Protein AF-A0A922LCF4-F1 (afdb_monomer_lite)

Structure (mmCIF, N/CA/C/O backbone):
data_AF-A0A922LCF4-F1
#
_entry.id   AF-A0A922LCF4-F1
#
loop_
_atom_site.group_PDB
_atom_site.id
_atom_site.type_symbol
_atom_site.label_atom_id
_atom_site.label_alt_id
_atom_site.label_comp_id
_atom_site.label_asym_id
_atom_site.label_entity_id
_atom_site.label_seq_id
_atom_site.pdbx_PDB_ins_code
_atom_site.Cartn_x
_atom_site.Cartn_y
_atom_site.Cartn_z
_atom_site.occupancy
_atom_site.B_iso_or_equiv
_atom_site.auth_seq_id
_atom_site.auth_comp_id
_atom_site.auth_asym_id
_atom_site.auth_atom_id
_atom_site.pdbx_PDB_model_num
ATOM 1 N N . MET A 1 1 ? -31.558 29.098 34.695 1.00 40.66 1 MET A N 1
ATOM 2 C CA . MET A 1 1 ? -30.360 28.229 34.752 1.00 40.66 1 MET A CA 1
ATOM 3 C C . MET A 1 1 ? -30.361 27.087 33.729 1.00 40.66 1 MET A C 1
ATOM 5 O O . MET A 1 1 ? -29.301 26.524 33.528 1.00 40.66 1 MET A O 1
ATOM 9 N N . LEU A 1 2 ? -31.473 26.765 33.047 1.00 35.34 2 LEU A N 1
ATOM 10 C CA . LEU A 1 2 ? -31.513 25.680 32.047 1.00 35.34 2 LEU A CA 1
ATOM 11 C C . LEU A 1 2 ? -30.916 26.036 30.666 1.00 35.34 2 LEU A C 1
ATOM 13 O O . LEU A 1 2 ? -30.488 25.128 29.970 1.00 35.34 2 LEU A O 1
ATOM 17 N N . ASN A 1 3 ? -30.805 27.320 30.294 1.00 37.66 3 ASN A N 1
ATOM 18 C CA . ASN A 1 3 ? -30.260 27.716 28.981 1.00 37.66 3 ASN A CA 1
ATOM 19 C C . ASN A 1 3 ? -28.723 27.649 28.895 1.00 37.66 3 ASN A C 1
ATOM 21 O O . ASN A 1 3 ? -28.189 27.312 27.843 1.00 37.66 3 ASN A O 1
ATOM 25 N N . ASN A 1 4 ? -28.011 27.895 30.003 1.00 43.34 4 ASN A N 1
ATOM 26 C CA . ASN A 1 4 ? -26.544 27.938 29.989 1.00 43.34 4 ASN A CA 1
ATOM 27 C C . ASN A 1 4 ? -25.917 26.552 29.778 1.00 43.34 4 ASN A C 1
ATOM 29 O O . ASN A 1 4 ? -24.866 26.456 29.162 1.00 43.34 4 ASN A O 1
ATOM 33 N N . THR A 1 5 ? -26.528 25.469 30.269 1.00 46.38 5 THR A N 1
ATOM 34 C CA . THR A 1 5 ? -25.950 24.119 30.146 1.00 46.38 5 THR A CA 1
ATOM 35 C C . THR A 1 5 ? -26.050 23.587 28.716 1.00 46.38 5 THR A C 1
ATOM 37 O O . THR A 1 5 ? -25.098 22.989 28.226 1.00 46.38 5 THR A O 1
ATOM 40 N N . THR A 1 6 ? -27.158 23.862 28.022 1.00 50.12 6 THR A N 1
ATOM 41 C CA . THR A 1 6 ? -27.338 23.523 26.603 1.00 50.12 6 THR A CA 1
ATOM 42 C C . THR A 1 6 ? -26.469 24.377 25.681 1.00 50.12 6 THR A C 1
ATOM 44 O O . THR A 1 6 ? -25.910 23.835 24.735 1.00 50.12 6 THR A O 1
ATOM 47 N N . GLU A 1 7 ? -26.286 25.673 25.972 1.00 41.97 7 GLU A N 1
ATOM 48 C CA . GLU A 1 7 ? -25.365 26.540 25.213 1.00 41.97 7 GLU A CA 1
ATOM 49 C C . GLU A 1 7 ? -23.889 26.173 25.422 1.00 41.97 7 GLU A C 1
ATOM 51 O O . GLU A 1 7 ? -23.097 26.220 24.485 1.00 41.97 7 GLU A O 1
ATOM 56 N N . ILE A 1 8 ? -23.490 25.793 26.639 1.00 50.78 8 ILE A N 1
ATOM 57 C CA . ILE A 1 8 ? -22.115 25.346 26.914 1.00 50.78 8 ILE A CA 1
ATOM 58 C C . ILE A 1 8 ? -21.851 24.006 26.211 1.00 50.78 8 ILE A C 1
ATOM 60 O O . ILE A 1 8 ? -20.858 23.882 25.500 1.00 50.78 8 ILE A O 1
ATOM 64 N N . GLN A 1 9 ? -22.781 23.047 26.297 1.00 55.19 9 GLN A N 1
ATOM 65 C CA . GLN A 1 9 ? -22.678 21.777 25.567 1.00 55.19 9 GLN A CA 1
ATOM 66 C C . GLN A 1 9 ? -22.665 21.972 24.043 1.00 55.19 9 GLN A C 1
ATOM 68 O O . GLN A 1 9 ? -21.931 21.266 23.346 1.00 55.19 9 GLN A O 1
ATOM 73 N N . SER A 1 10 ? -23.426 22.934 23.504 1.00 62.38 10 SER A N 1
ATOM 74 C CA . SER A 1 10 ? -23.414 23.228 22.067 1.00 62.38 10 SER A CA 1
ATOM 75 C C . SER A 1 10 ? -22.107 23.885 21.618 1.00 62.38 10 SER A C 1
ATOM 77 O O . SER A 1 10 ? -21.584 23.507 20.572 1.00 62.38 10 SER A O 1
ATOM 79 N N . ARG A 1 11 ? -21.536 24.804 22.413 1.00 63.97 11 ARG A N 1
ATOM 80 C CA . ARG A 1 11 ? -20.240 25.447 22.116 1.00 63.97 11 ARG A CA 1
ATOM 81 C C . ARG A 1 11 ? -19.066 24.474 22.217 1.00 63.97 11 ARG A C 1
ATOM 83 O O . ARG A 1 11 ? -18.191 24.503 21.355 1.00 63.97 11 ARG A O 1
ATOM 90 N N . ASP A 1 12 ? -19.072 23.575 23.199 1.00 73.19 12 ASP A N 1
ATOM 91 C CA . ASP A 1 12 ? -18.047 22.530 23.333 1.00 73.19 12 ASP A CA 1
ATOM 92 C C . ASP A 1 12 ? -18.103 21.538 22.158 1.00 73.19 12 ASP A C 1
ATOM 94 O O . ASP A 1 12 ? -17.070 21.107 21.639 1.00 73.19 12 ASP A O 1
ATOM 98 N N . THR A 1 13 ? -19.312 21.231 21.675 1.00 77.44 13 THR A N 1
ATOM 99 C CA . THR A 1 13 ? -19.519 20.372 20.499 1.00 77.44 13 THR A CA 1
ATOM 100 C C . THR A 1 13 ? -19.077 21.061 19.205 1.00 77.44 13 THR A C 1
ATOM 102 O O . THR A 1 13 ? -18.473 20.421 18.344 1.00 77.44 13 THR A O 1
ATOM 105 N N . GLU A 1 14 ? -19.339 22.361 19.054 1.00 85.25 14 GLU A N 1
ATOM 106 C CA . GLU A 1 14 ? -18.893 23.151 17.901 1.00 85.25 14 GLU A CA 1
ATOM 107 C C . GLU A 1 14 ? -17.366 23.272 17.858 1.00 85.25 14 GLU A C 1
ATOM 109 O O . GLU A 1 14 ? -16.751 22.996 16.828 1.00 85.25 14 GLU A O 1
ATOM 114 N N . PHE A 1 15 ? -16.737 23.577 18.995 1.00 88.19 15 PHE A N 1
ATOM 115 C CA . PHE A 1 15 ? -15.282 23.633 19.105 1.00 88.19 15 PHE A CA 1
ATOM 116 C C . PHE A 1 15 ? -14.626 22.277 18.811 1.00 88.19 15 PHE A C 1
ATOM 118 O O . PHE A 1 15 ? -13.646 22.207 18.067 1.00 88.19 15 PHE A O 1
ATOM 125 N N . TRP A 1 16 ? -15.192 21.179 19.323 1.00 87.56 16 TRP A N 1
ATOM 126 C CA . TRP A 1 16 ? -14.722 19.832 18.999 1.00 87.56 16 TRP A CA 1
ATOM 127 C C . TRP A 1 16 ? -14.846 19.518 17.503 1.00 87.56 16 TRP A C 1
ATOM 129 O O . TRP A 1 16 ? -13.912 18.977 16.905 1.00 87.56 16 TRP A O 1
ATOM 139 N N . ARG A 1 17 ? -15.971 19.890 16.874 1.00 86.62 17 ARG A N 1
ATOM 140 C CA . ARG A 1 17 ? -16.169 19.716 15.427 1.00 86.62 17 ARG A CA 1
ATOM 141 C C . ARG A 1 17 ? -15.133 20.497 14.626 1.00 86.62 17 ARG A C 1
ATOM 143 O O . ARG A 1 17 ? -14.575 19.923 13.697 1.00 86.62 17 ARG A O 1
ATOM 150 N N . TYR A 1 18 ? -14.849 21.736 15.021 1.00 90.12 18 TYR A N 1
ATOM 151 C CA . TYR A 1 18 ? -13.823 22.568 14.398 1.00 90.12 18 TYR A CA 1
ATOM 152 C C . TYR A 1 18 ? -12.425 21.941 14.512 1.00 90.12 18 TYR A C 1
ATOM 154 O O . TYR A 1 18 ? -11.731 21.797 13.509 1.00 90.12 18 TYR A O 1
ATOM 162 N N . ILE A 1 19 ? -12.022 21.478 15.705 1.00 91.81 19 ILE A N 1
ATOM 163 C CA . ILE A 1 19 ? -10.732 20.782 15.884 1.00 91.81 19 ILE A CA 1
ATOM 164 C C . ILE A 1 19 ? -10.649 19.556 14.972 1.00 91.81 19 ILE A C 1
ATOM 166 O O . ILE A 1 19 ? -9.618 19.317 14.336 1.00 91.81 19 ILE A O 1
ATOM 170 N N . ARG A 1 20 ? -11.726 18.766 14.908 1.00 89.56 20 ARG A N 1
ATOM 171 C CA . ARG A 1 20 ? -11.789 17.573 14.062 1.00 89.56 20 ARG A CA 1
ATOM 172 C C . ARG A 1 20 ? -11.644 17.928 12.585 1.00 89.56 20 ARG A C 1
ATOM 174 O O . ARG A 1 20 ? -10.895 17.246 11.896 1.00 89.56 20 ARG A O 1
ATOM 181 N N . GLU A 1 21 ? -12.334 18.963 12.120 1.00 90.75 21 GLU A N 1
ATOM 182 C CA . GLU A 1 21 ? -12.290 19.436 10.733 1.00 90.75 21 GLU A CA 1
ATOM 183 C C . GLU A 1 21 ? -10.870 19.849 10.331 1.00 90.75 21 GLU A C 1
ATOM 185 O O . GLU A 1 21 ? -10.291 19.221 9.445 1.00 90.75 21 GLU A O 1
ATOM 190 N N . VAL A 1 22 ? -10.248 20.763 11.084 1.00 93.00 22 VAL A N 1
ATOM 191 C CA . VAL A 1 22 ? -8.866 21.219 10.837 1.00 93.00 22 VAL A CA 1
ATOM 192 C C . VAL A 1 22 ? -7.868 20.054 10.870 1.00 93.00 22 VAL A C 1
ATOM 194 O O . VAL A 1 22 ? -6.962 19.959 10.041 1.00 93.00 22 VAL A O 1
ATOM 197 N N . THR A 1 23 ? -8.038 19.118 11.809 1.00 91.00 23 THR A N 1
ATOM 198 C CA . THR A 1 23 ? -7.175 17.929 11.895 1.00 91.00 23 THR A CA 1
ATOM 199 C C . THR A 1 23 ? -7.354 17.018 10.677 1.00 91.00 23 THR A C 1
ATOM 201 O O . THR A 1 23 ? -6.371 16.496 10.148 1.00 91.00 23 THR A O 1
ATOM 204 N N . CYS A 1 24 ? -8.591 16.819 10.212 1.00 89.88 24 CYS A N 1
ATOM 205 C CA . CYS A 1 24 ? -8.883 15.986 9.046 1.00 89.88 24 CYS A CA 1
ATOM 206 C C . CYS A 1 24 ? -8.315 16.586 7.759 1.00 89.88 24 CYS A C 1
ATOM 208 O O . CYS A 1 24 ? -7.732 15.841 6.975 1.00 89.88 24 CYS A O 1
ATOM 210 N N . GLU A 1 25 ? -8.423 17.901 7.566 1.00 91.31 25 GLU A N 1
ATOM 211 C CA . GLU A 1 25 ? -7.826 18.606 6.423 1.00 91.31 25 GLU A CA 1
ATOM 212 C C . GLU A 1 25 ? -6.303 18.422 6.386 1.00 91.31 25 GLU A C 1
ATOM 214 O O . GLU A 1 25 ? -5.729 18.047 5.358 1.00 91.31 25 GLU A O 1
ATOM 219 N N . GLN A 1 26 ? -5.634 18.588 7.532 1.00 91.31 26 GLN A N 1
ATOM 220 C CA . GLN A 1 26 ? -4.188 18.393 7.614 1.00 91.31 26 GLN A CA 1
ATOM 221 C C . GLN A 1 26 ? -3.781 16.934 7.345 1.00 91.31 26 GLN A C 1
ATOM 223 O O . GLN A 1 26 ? -2.788 16.677 6.657 1.00 91.31 26 GLN A O 1
ATOM 228 N N . LEU A 1 27 ? -4.532 15.962 7.874 1.00 91.38 27 LEU A N 1
ATOM 229 C CA . LEU A 1 27 ? -4.286 14.542 7.616 1.00 91.38 27 LEU A CA 1
ATOM 230 C C . LEU A 1 27 ? -4.506 14.192 6.140 1.00 91.38 27 LEU A C 1
ATOM 232 O O . LEU A 1 27 ? -3.681 13.489 5.564 1.00 91.38 27 LEU A O 1
ATOM 236 N N . GLN A 1 28 ? -5.569 14.707 5.517 1.00 92.50 28 GLN A N 1
ATOM 237 C CA . GLN A 1 28 ? -5.854 14.536 4.089 1.00 92.50 28 GLN A CA 1
ATOM 238 C C . GLN A 1 28 ? -4.688 15.007 3.220 1.00 92.50 28 GLN A C 1
ATOM 240 O O . GLN A 1 28 ? -4.224 14.247 2.372 1.00 92.50 28 GLN A O 1
ATOM 245 N N . SER A 1 29 ? -4.164 16.204 3.488 1.00 90.62 29 SER A N 1
ATOM 246 C CA . SER A 1 29 ? -2.988 16.737 2.792 1.00 90.62 29 SER A CA 1
ATOM 247 C C . SER A 1 29 ? -1.766 15.816 2.937 1.00 90.62 29 SER A C 1
ATOM 249 O O . SER A 1 29 ? -1.102 15.477 1.954 1.00 90.62 29 SER A O 1
ATOM 251 N N . ASN A 1 30 ? -1.508 15.305 4.145 1.00 90.88 30 ASN A N 1
ATOM 252 C CA . ASN A 1 30 ? -0.401 14.374 4.385 1.00 90.88 30 ASN A CA 1
ATOM 253 C C . ASN A 1 30 ? -0.584 13.030 3.654 1.00 90.88 30 ASN A C 1
ATOM 255 O O . ASN A 1 30 ? 0.381 12.489 3.112 1.00 90.88 30 ASN A O 1
ATOM 259 N N . TYR A 1 31 ? -1.803 12.485 3.621 1.00 93.12 31 TYR A N 1
ATOM 260 C CA . TYR A 1 31 ? -2.107 11.252 2.890 1.00 93.12 31 TYR A CA 1
ATOM 261 C C . TYR A 1 31 ? -1.941 11.432 1.379 1.00 93.12 31 TYR A C 1
ATOM 263 O O . TYR A 1 31 ? -1.334 10.578 0.735 1.00 93.12 31 TYR A O 1
ATOM 271 N N . GLN A 1 32 ? -2.379 12.566 0.825 1.00 92.06 32 GLN A N 1
ATOM 272 C CA . GLN A 1 32 ? -2.219 12.882 -0.597 1.00 92.06 32 GLN A CA 1
ATOM 273 C C . GLN A 1 32 ? -0.749 12.948 -1.022 1.00 92.06 32 GLN A C 1
ATOM 275 O O . GLN A 1 32 ? -0.408 12.421 -2.079 1.00 92.06 32 GLN A O 1
ATOM 280 N N . ARG A 1 33 ? 0.144 13.498 -0.184 1.00 90.75 33 ARG A N 1
ATOM 281 C CA . ARG A 1 33 ? 1.602 13.467 -0.437 1.00 90.75 33 ARG A CA 1
ATOM 282 C C . ARG A 1 33 ? 2.148 12.046 -0.562 1.00 90.75 33 ARG A C 1
ATOM 284 O O . ARG A 1 33 ? 3.052 11.792 -1.350 1.00 90.75 33 ARG A O 1
ATOM 291 N N . MET A 1 34 ? 1.573 11.102 0.181 1.00 91.56 34 MET A N 1
ATOM 292 C CA . MET A 1 34 ? 1.895 9.674 0.093 1.00 91.56 34 MET A CA 1
ATOM 293 C C . MET A 1 34 ? 1.053 8.927 -0.951 1.00 91.56 34 MET A C 1
ATOM 295 O O . MET A 1 34 ? 1.071 7.699 -0.975 1.00 91.56 34 MET A O 1
ATOM 299 N N . ASN A 1 35 ? 0.327 9.654 -1.808 1.00 91.44 35 ASN A N 1
ATOM 300 C CA . ASN A 1 35 ? -0.543 9.113 -2.850 1.00 91.44 35 ASN A CA 1
ATOM 301 C C . ASN A 1 35 ? -1.653 8.191 -2.296 1.00 91.44 35 ASN A C 1
ATOM 303 O O . ASN A 1 35 ? -2.038 7.200 -2.915 1.00 91.44 35 ASN A O 1
ATOM 307 N N . ILE A 1 36 ? -2.163 8.528 -1.106 1.00 93.75 36 ILE A N 1
ATOM 308 C CA . ILE A 1 36 ? -3.280 7.861 -0.432 1.00 93.75 36 ILE A CA 1
ATOM 309 C C . ILE A 1 36 ? -4.502 8.779 -0.486 1.00 93.75 36 ILE A C 1
ATOM 311 O O . ILE A 1 36 ? -4.448 9.936 -0.067 1.00 93.75 36 ILE A O 1
ATOM 315 N N . GLN A 1 37 ? -5.629 8.238 -0.945 1.00 93.06 37 GLN A N 1
ATOM 316 C CA . GLN A 1 37 ? -6.922 8.914 -0.941 1.00 93.06 37 GLN A CA 1
ATOM 317 C C . GLN A 1 37 ? -7.968 8.002 -0.301 1.00 93.06 37 GLN A C 1
ATOM 319 O O . GLN A 1 37 ? -8.205 6.891 -0.771 1.00 93.06 37 GLN A O 1
ATOM 324 N N . PHE A 1 38 ? -8.605 8.476 0.768 1.00 93.62 38 PHE A N 1
ATOM 325 C CA . PHE A 1 38 ? -9.713 7.763 1.397 1.00 93.62 38 PHE A CA 1
ATOM 326 C C . PHE A 1 38 ? -11.038 8.136 0.734 1.00 93.62 38 PHE A C 1
ATOM 328 O O . PHE A 1 38 ? -11.292 9.300 0.434 1.00 93.62 38 PHE A O 1
ATOM 335 N N . THR A 1 39 ? -11.906 7.144 0.542 1.00 93.44 39 THR A N 1
ATOM 336 C CA . THR A 1 39 ? -13.274 7.347 0.036 1.00 93.44 39 THR A CA 1
ATOM 337 C C . THR A 1 39 ? -14.225 7.835 1.129 1.00 93.44 39 THR A C 1
ATOM 339 O O . THR A 1 39 ? -15.205 8.517 0.844 1.00 93.44 39 THR A O 1
ATOM 342 N N . SER A 1 40 ? -13.947 7.490 2.387 1.00 91.44 40 SER A N 1
ATOM 343 C CA . SER A 1 40 ? -14.772 7.861 3.534 1.00 91.44 40 SER A CA 1
ATOM 344 C C . SER A 1 40 ? -13.932 8.040 4.791 1.00 91.44 40 SER A C 1
ATOM 346 O O . SER A 1 40 ? -12.995 7.277 5.028 1.00 91.44 40 SER A O 1
ATOM 348 N N . TYR A 1 41 ? -14.333 9.000 5.620 1.00 90.12 41 TYR A N 1
ATOM 349 C CA . TYR A 1 41 ? -13.826 9.197 6.973 1.00 90.12 41 TYR A CA 1
ATOM 350 C C . TYR A 1 41 ? -14.939 8.846 7.958 1.00 90.12 41 TYR A C 1
ATOM 352 O O . TYR A 1 41 ? -16.057 9.341 7.831 1.00 90.12 41 TYR A O 1
ATOM 360 N N . GLU A 1 42 ? -14.638 7.975 8.913 1.00 90.81 42 GLU A N 1
ATOM 361 C CA . GLU A 1 42 ? -15.562 7.550 9.964 1.00 90.81 42 GLU A CA 1
ATOM 362 C C . GLU A 1 42 ? -14.895 7.745 11.321 1.00 90.81 42 GLU A C 1
ATOM 364 O O . GLU A 1 42 ? -13.681 7.553 11.447 1.00 90.81 42 GLU A O 1
ATOM 369 N N . TYR A 1 43 ? -15.680 8.098 12.337 1.00 89.94 43 TYR A N 1
ATOM 370 C CA . TYR A 1 43 ? -15.156 8.423 13.657 1.00 89.94 43 TYR A CA 1
ATOM 371 C C . TYR A 1 43 ? -15.762 7.524 14.726 1.00 89.94 43 TYR A C 1
ATOM 373 O O . TYR A 1 43 ? -16.929 7.149 14.678 1.00 89.94 43 TYR A O 1
ATOM 381 N N . GLU A 1 44 ? -14.977 7.220 15.755 1.00 88.44 44 GLU A N 1
ATOM 382 C CA . GLU A 1 44 ? -15.439 6.420 16.891 1.00 88.44 44 GLU A CA 1
ATOM 383 C C . GLU A 1 44 ? -16.656 7.051 17.600 1.00 88.44 44 GLU A C 1
ATOM 385 O O . GLU A 1 44 ? -17.551 6.344 18.069 1.00 88.44 44 GLU A O 1
ATOM 390 N N . SER A 1 45 ? -16.718 8.389 17.627 1.00 88.50 45 SER A N 1
ATOM 391 C CA . SER A 1 45 ? -17.845 9.162 18.165 1.00 88.50 45 SER A CA 1
ATOM 392 C C . SER A 1 45 ? -19.182 8.798 17.525 1.00 88.50 45 SER A C 1
ATOM 394 O O . SER A 1 45 ? -20.213 8.867 18.189 1.00 88.50 45 SER A O 1
ATOM 396 N N . ASP A 1 46 ? -19.166 8.370 16.263 1.00 88.62 46 ASP A N 1
ATOM 397 C CA . ASP A 1 46 ? -20.370 8.084 15.482 1.00 88.62 46 ASP A CA 1
ATOM 398 C C . ASP A 1 46 ? -21.048 6.775 15.938 1.00 88.62 46 ASP A C 1
ATOM 400 O O . ASP A 1 46 ? -22.185 6.483 15.564 1.00 88.62 46 ASP A O 1
ATOM 404 N N . TYR A 1 47 ? -20.365 5.984 16.777 1.00 93.81 47 TYR A N 1
ATOM 405 C CA . TYR A 1 47 ? -20.779 4.638 17.172 1.00 93.81 47 TYR A CA 1
ATOM 406 C C . TYR A 1 47 ? -21.119 4.490 18.659 1.00 93.81 47 TYR A C 1
ATOM 408 O O . TYR A 1 47 ? -21.456 3.390 19.093 1.00 93.81 47 TYR A O 1
ATOM 416 N N . VAL A 1 48 ? -21.087 5.566 19.454 1.00 92.50 48 VAL A N 1
ATOM 417 C CA . VAL A 1 48 ? -21.326 5.504 20.911 1.00 92.50 48 VAL A CA 1
ATOM 418 C C . VAL A 1 48 ? -22.729 4.983 21.247 1.00 92.50 48 VAL A C 1
ATOM 420 O O . VAL A 1 48 ? -22.865 4.049 22.039 1.00 92.50 48 VAL A O 1
ATOM 423 N N . GLU A 1 49 ? -23.771 5.540 20.628 1.00 93.44 49 GLU A N 1
ATOM 424 C CA . GLU A 1 49 ? -25.164 5.139 20.882 1.00 93.44 49 GLU A CA 1
ATOM 425 C C . GLU A 1 49 ? -25.467 3.731 20.355 1.00 93.44 49 GLU A C 1
ATOM 427 O O . GLU A 1 49 ? -26.105 2.918 21.036 1.00 93.44 49 GLU A O 1
ATOM 432 N N . LYS A 1 50 ? -24.949 3.408 19.162 1.00 94.56 50 LYS A N 1
ATOM 433 C CA . LYS A 1 50 ? -25.062 2.069 18.568 1.00 94.56 50 LYS A CA 1
ATOM 434 C C . LYS A 1 50 ? -24.370 1.018 19.437 1.00 94.56 50 LYS A C 1
ATOM 436 O O . LYS A 1 50 ? -24.934 -0.048 19.651 1.00 94.56 50 LYS A O 1
ATOM 441 N N . ALA A 1 51 ? -23.205 1.332 20.005 1.00 95.31 51 ALA A N 1
ATOM 442 C CA . ALA A 1 51 ? -22.483 0.455 20.925 1.00 95.31 51 ALA A CA 1
ATOM 443 C C . ALA A 1 51 ? -23.261 0.191 22.222 1.00 95.31 51 ALA A C 1
ATOM 445 O O . ALA A 1 51 ? -23.304 -0.942 22.701 1.00 95.31 51 ALA A O 1
ATOM 446 N N . TYR A 1 52 ? -23.910 1.214 22.781 1.00 95.06 52 TYR A N 1
ATOM 447 C CA . TYR A 1 52 ? -24.753 1.037 23.964 1.00 95.06 52 TYR A CA 1
ATOM 448 C C . TYR A 1 52 ? -25.970 0.148 23.665 1.00 95.06 52 TYR A C 1
ATOM 450 O O . TYR A 1 52 ? -26.273 -0.784 24.413 1.00 95.06 52 TYR A O 1
ATOM 458 N N . SER A 1 53 ? -26.635 0.395 22.535 1.00 95.56 53 SER A N 1
ATOM 459 C CA . SER A 1 53 ? -27.782 -0.399 22.075 1.00 95.56 53 SER A CA 1
ATOM 460 C C . SER A 1 53 ? -27.394 -1.856 21.811 1.00 95.56 53 SER A C 1
ATOM 462 O O . SER A 1 53 ? -28.084 -2.774 22.254 1.00 95.56 53 SER A O 1
ATOM 464 N N . LEU A 1 54 ? -26.240 -2.068 21.173 1.00 95.75 54 LEU A N 1
ATOM 465 C CA . LEU A 1 54 ? -25.641 -3.376 20.928 1.00 95.75 54 LEU A CA 1
ATOM 466 C C . LEU A 1 54 ? -25.430 -4.160 22.230 1.00 95.75 54 LEU A C 1
ATOM 468 O O . LEU A 1 54 ? -25.852 -5.309 22.330 1.00 95.75 54 LEU A O 1
ATOM 472 N N . ALA A 1 55 ? -24.814 -3.549 23.244 1.00 95.00 55 ALA A N 1
ATOM 473 C CA . ALA A 1 55 ? -24.555 -4.227 24.512 1.00 95.00 55 ALA A CA 1
ATOM 474 C C . ALA A 1 55 ? -25.850 -4.637 25.240 1.00 95.00 55 ALA A C 1
ATOM 476 O O . ALA A 1 55 ? -25.928 -5.737 25.790 1.00 95.00 55 ALA A O 1
ATOM 477 N N . ASN A 1 56 ? -26.887 -3.794 25.201 1.00 94.75 56 ASN A N 1
ATOM 478 C CA . ASN A 1 56 ? -28.195 -4.135 25.768 1.00 94.75 56 ASN A CA 1
ATOM 479 C C . ASN A 1 56 ? -28.894 -5.258 24.994 1.00 94.75 56 ASN A C 1
ATOM 481 O O . ASN A 1 56 ? -29.513 -6.122 25.609 1.00 94.75 56 ASN A O 1
ATOM 485 N N . MET A 1 57 ? -28.765 -5.282 23.666 1.00 96.00 57 MET A N 1
ATOM 486 C CA . MET A 1 57 ? -29.281 -6.373 22.839 1.00 96.00 57 MET A CA 1
ATOM 487 C C . MET A 1 57 ? -28.586 -7.701 23.171 1.00 96.00 57 MET A C 1
ATOM 489 O O . MET A 1 57 ? -29.256 -8.716 23.351 1.00 96.00 57 MET A O 1
ATOM 493 N N . LEU A 1 58 ? -27.261 -7.694 23.345 1.00 95.75 58 LEU A N 1
ATOM 494 C CA . LEU A 1 58 ? -26.507 -8.887 23.742 1.00 95.75 58 LEU A CA 1
ATOM 495 C C . LEU A 1 58 ? -26.930 -9.410 25.124 1.00 95.75 58 LEU A C 1
ATOM 497 O O . LEU A 1 58 ? -27.032 -10.623 25.307 1.00 95.75 58 LEU A O 1
ATOM 501 N N . LEU A 1 59 ? -27.214 -8.514 26.077 1.00 94.44 59 LEU A N 1
ATOM 502 C CA . LEU A 1 59 ? -27.780 -8.872 27.383 1.00 94.44 59 LEU A CA 1
ATOM 503 C C . LEU A 1 59 ? -29.180 -9.486 27.250 1.00 94.44 59 LEU A C 1
ATOM 505 O O . LEU A 1 59 ? -29.449 -10.527 27.843 1.00 94.44 59 LEU A O 1
ATOM 509 N N . ALA A 1 60 ? -30.065 -8.860 26.470 1.00 95.38 60 ALA A N 1
ATOM 510 C CA . ALA A 1 60 ? -31.440 -9.325 26.278 1.00 95.38 60 ALA A CA 1
ATOM 511 C C . ALA A 1 60 ? -31.505 -10.709 25.609 1.00 95.38 60 ALA A C 1
ATOM 513 O O . ALA A 1 60 ? -32.354 -11.523 25.960 1.00 95.38 60 ALA A O 1
ATOM 514 N N . ASN A 1 61 ? -30.568 -10.994 24.703 1.00 94.56 61 ASN A N 1
ATOM 515 C CA . ASN A 1 61 ? -30.470 -12.271 23.996 1.00 94.56 61 ASN A CA 1
ATOM 516 C C . ASN A 1 61 ? -29.699 -13.354 24.776 1.00 94.56 61 ASN A C 1
ATOM 518 O O . ASN A 1 61 ? -29.454 -14.432 24.242 1.00 94.56 61 ASN A O 1
ATOM 522 N N . GLY A 1 62 ? -29.278 -13.078 26.017 1.00 93.50 62 GLY A N 1
ATOM 523 C CA . GLY A 1 62 ? -28.543 -14.032 26.856 1.00 93.50 62 GLY A CA 1
ATOM 524 C C . GLY A 1 62 ? -27.115 -14.334 26.387 1.00 93.50 62 GLY A C 1
ATOM 525 O O . GLY A 1 62 ? -26.494 -15.271 26.883 1.00 93.50 62 GLY A O 1
ATOM 526 N N . LEU A 1 63 ? -26.578 -13.552 25.443 1.00 92.69 63 LEU A N 1
ATOM 527 C CA . LEU A 1 63 ? -25.198 -13.676 24.958 1.00 92.69 63 LEU A CA 1
ATOM 528 C C . LEU A 1 63 ? -24.199 -12.945 25.869 1.00 92.69 63 LEU A C 1
ATOM 530 O O . LEU A 1 63 ? -23.020 -13.295 25.905 1.00 92.69 63 LEU A O 1
ATOM 534 N N . ALA A 1 64 ? -24.661 -11.934 26.604 1.00 95.25 64 ALA A N 1
ATOM 535 C CA . ALA A 1 64 ? -23.901 -11.234 27.633 1.00 95.25 64 ALA A CA 1
ATOM 536 C C . ALA A 1 64 ? -24.572 -11.384 29.006 1.00 95.25 64 ALA A C 1
ATOM 538 O O . ALA A 1 64 ? -25.764 -11.668 29.108 1.00 95.25 64 ALA A O 1
ATOM 539 N N . TYR A 1 65 ? -23.810 -11.146 30.070 1.00 94.50 65 TYR A N 1
ATOM 540 C CA . TYR A 1 65 ? -24.276 -11.171 31.454 1.00 94.50 65 TYR A CA 1
ATOM 541 C C . TYR A 1 65 ? -23.713 -9.983 32.242 1.00 94.50 65 TYR A C 1
ATOM 543 O O . TYR A 1 65 ? -22.739 -9.347 31.832 1.00 94.50 65 TYR A O 1
ATOM 551 N N . LYS A 1 66 ? -24.326 -9.672 33.388 1.00 95.00 66 LYS A N 1
ATOM 552 C CA . LYS A 1 66 ? -23.788 -8.681 34.328 1.00 95.00 66 LYS A CA 1
ATOM 553 C C . LYS A 1 66 ? -22.904 -9.358 35.371 1.00 95.00 66 LYS A C 1
ATOM 555 O O . LYS A 1 66 ? -23.340 -10.321 35.998 1.00 95.00 66 LYS A O 1
ATOM 560 N N . SER A 1 67 ? -21.683 -8.862 35.561 1.00 93.94 67 SER A N 1
ATOM 561 C CA . SER A 1 67 ? -20.796 -9.317 36.635 1.00 93.94 67 SER A CA 1
ATOM 562 C C . SER A 1 67 ? -21.256 -8.796 38.002 1.00 93.94 67 SER A C 1
ATOM 564 O O . SER A 1 67 ? -22.069 -7.871 38.085 1.00 93.94 67 SER A O 1
ATOM 566 N N . SER A 1 68 ? -20.693 -9.354 39.080 1.00 91.75 68 SER A N 1
ATOM 567 C CA . SER A 1 68 ? -20.884 -8.864 40.456 1.00 91.75 68 SER A CA 1
ATOM 568 C C . SER A 1 68 ? -20.558 -7.377 40.608 1.00 91.75 68 SER A C 1
ATOM 570 O O . SER A 1 68 ? -21.218 -6.674 41.365 1.00 91.75 68 SER A O 1
ATOM 572 N N . ASP A 1 69 ? -19.585 -6.893 39.837 1.00 90.56 69 ASP A N 1
ATOM 573 C CA . ASP A 1 69 ? -19.076 -5.520 39.902 1.00 90.56 69 ASP A CA 1
ATOM 574 C C . ASP A 1 69 ? -19.860 -4.559 38.987 1.00 90.56 69 ASP A C 1
ATOM 576 O O . ASP A 1 69 ? -19.471 -3.408 38.785 1.00 90.56 69 ASP A O 1
ATOM 580 N N . GLY A 1 70 ? -20.962 -5.028 38.391 1.00 91.12 70 GLY A N 1
ATOM 581 C CA . GLY A 1 70 ? -21.833 -4.238 37.520 1.00 91.12 70 GLY A CA 1
ATOM 582 C C . GLY A 1 70 ? -21.345 -4.092 36.076 1.00 91.12 70 GLY A C 1
ATOM 583 O O . GLY A 1 70 ? -21.975 -3.373 35.301 1.00 91.12 70 GLY A O 1
ATOM 584 N N . LEU A 1 71 ? -20.261 -4.770 35.685 1.00 94.25 71 LEU A N 1
ATOM 585 C CA . LEU A 1 71 ? -19.783 -4.793 34.299 1.00 94.25 71 LEU A CA 1
ATOM 586 C C . LEU A 1 71 ? -20.726 -5.623 33.425 1.00 94.25 71 LEU A C 1
ATOM 588 O O . LEU A 1 71 ? -21.278 -6.622 33.880 1.00 94.25 71 LEU A O 1
ATOM 592 N N . THR A 1 72 ? -20.878 -5.249 32.156 1.00 94.75 72 THR A N 1
ATOM 593 C CA . THR A 1 72 ? -21.533 -6.116 31.162 1.00 94.75 72 THR A CA 1
ATOM 594 C C . THR A 1 72 ? -20.464 -6.887 30.410 1.00 94.75 72 THR A C 1
ATOM 596 O O . THR A 1 72 ? -19.621 -6.265 29.763 1.00 94.75 72 THR A O 1
ATOM 599 N N . CYS A 1 73 ? -20.504 -8.216 30.482 1.00 94.31 73 CYS A N 1
ATOM 600 C CA . CYS A 1 73 ? -19.464 -9.091 29.955 1.00 94.31 73 CYS A CA 1
ATOM 601 C C . CYS A 1 73 ? -20.029 -10.193 29.052 1.00 94.31 73 CYS A C 1
ATOM 603 O O . CYS A 1 73 ? -21.159 -10.639 29.229 1.00 94.31 73 CYS A O 1
ATOM 605 N N . MET A 1 74 ? -19.210 -10.681 28.124 1.00 93.44 74 MET A N 1
ATOM 606 C CA . MET A 1 74 ? -19.443 -11.909 27.360 1.00 93.44 74 MET A CA 1
ATOM 607 C C . MET A 1 74 ? -18.352 -12.930 27.706 1.00 93.44 74 MET A C 1
ATOM 609 O O . MET A 1 74 ? -17.169 -12.593 27.706 1.00 93.44 74 MET A O 1
ATOM 613 N N . SER A 1 75 ? -18.739 -14.169 28.018 1.00 89.38 75 SER A N 1
ATOM 614 C CA . SER A 1 75 ? -17.795 -15.236 28.380 1.00 89.38 75 SER A CA 1
ATOM 615 C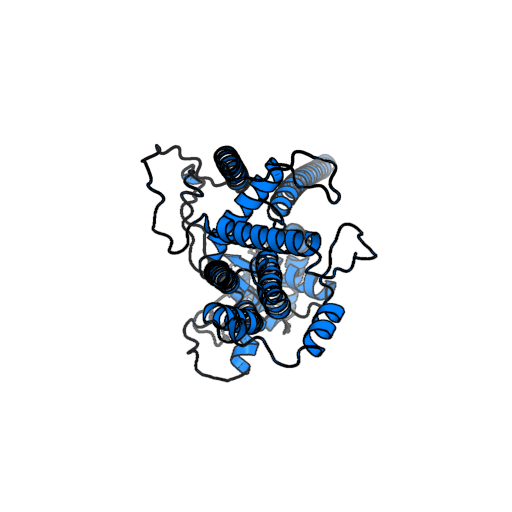 C . SER A 1 75 ? -17.283 -15.982 27.148 1.00 89.38 75 SER A C 1
ATOM 617 O O . SER A 1 75 ? -18.053 -16.263 26.229 1.00 89.38 75 SER A O 1
ATOM 619 N N . THR A 1 76 ? -16.004 -16.368 27.157 1.00 85.88 76 THR A N 1
ATOM 620 C CA . THR A 1 76 ? -15.379 -17.199 26.114 1.00 85.88 76 THR A CA 1
ATOM 621 C C . THR A 1 76 ? -15.178 -18.664 26.528 1.00 85.88 76 THR A C 1
ATOM 623 O O . THR A 1 76 ? -14.432 -19.383 25.867 1.00 85.88 76 THR A O 1
ATOM 626 N N . ALA A 1 77 ? -15.841 -19.138 27.592 1.00 72.19 77 ALA A N 1
ATOM 627 C CA . ALA A 1 77 ? -15.588 -20.448 28.216 1.00 72.19 77 ALA A CA 1
ATOM 628 C C . ALA A 1 77 ? -15.648 -21.669 27.268 1.00 72.19 77 ALA A C 1
ATOM 630 O O . ALA A 1 77 ? -14.946 -22.649 27.483 1.00 72.19 77 ALA A O 1
ATOM 631 N N . ASN A 1 78 ? -16.423 -21.593 26.181 1.00 62.66 78 ASN A N 1
ATOM 632 C CA . ASN A 1 78 ? -16.562 -22.671 25.189 1.00 62.66 78 ASN A CA 1
ATOM 633 C C . ASN A 1 78 ? -15.748 -22.423 23.902 1.00 62.66 78 ASN A C 1
ATOM 635 O O . ASN A 1 78 ? -16.179 -22.819 22.819 1.00 62.66 78 ASN A O 1
ATOM 639 N N . ASN A 1 79 ? -14.640 -21.677 23.973 1.00 66.69 79 ASN A N 1
ATOM 640 C CA . ASN A 1 79 ? -13.766 -21.448 22.821 1.00 66.69 79 ASN A CA 1
ATOM 641 C C . ASN A 1 79 ? -12.636 -22.490 22.776 1.00 66.69 79 ASN A C 1
ATOM 643 O O . ASN A 1 79 ? -11.971 -22.724 23.780 1.00 66.69 79 ASN A O 1
ATOM 647 N N . ASN A 1 80 ? -12.414 -23.081 21.600 1.00 58.34 80 ASN A N 1
ATOM 648 C CA . ASN A 1 80 ? -11.375 -24.086 21.361 1.00 58.34 80 ASN A CA 1
ATOM 649 C C . ASN A 1 80 ? -9.952 -23.494 21.327 1.00 58.34 80 ASN A C 1
ATOM 651 O O . ASN A 1 80 ? -8.984 -24.249 21.364 1.00 58.34 80 ASN A O 1
ATOM 655 N N . ASP A 1 81 ? -9.800 -22.169 21.242 1.00 61.91 81 ASP A N 1
ATOM 656 C CA . ASP A 1 81 ? -8.491 -21.517 21.326 1.00 61.91 81 ASP A CA 1
ATOM 657 C C . ASP A 1 81 ? -8.029 -21.405 22.785 1.00 61.91 81 ASP A C 1
ATOM 659 O O . ASP A 1 81 ? -8.549 -20.603 23.560 1.00 61.91 81 ASP A O 1
ATOM 663 N N . VAL A 1 82 ? -7.010 -22.187 23.147 1.00 56.16 82 VAL A N 1
ATOM 664 C CA . VAL A 1 82 ? -6.436 -22.254 24.500 1.00 56.16 82 VAL A CA 1
ATOM 665 C C . VAL A 1 82 ? -5.962 -20.878 24.992 1.00 56.16 82 VAL A C 1
ATOM 667 O O . VAL A 1 82 ? -6.123 -20.575 26.173 1.00 56.16 82 VAL A O 1
ATOM 670 N N . ASN A 1 83 ? -5.471 -20.005 24.102 1.00 57.12 83 ASN A N 1
ATOM 671 C CA . ASN A 1 83 ? -4.984 -18.662 24.459 1.00 57.12 83 ASN A CA 1
ATOM 672 C C . ASN A 1 83 ? -6.109 -17.636 24.681 1.00 57.12 83 ASN A C 1
ATOM 674 O O . ASN A 1 83 ? -5.875 -16.553 25.220 1.00 57.12 83 ASN A O 1
ATOM 678 N N . PHE A 1 84 ? -7.326 -17.967 24.256 1.00 67.94 84 PHE A N 1
ATOM 679 C CA . PHE A 1 84 ? -8.494 -17.088 24.278 1.00 67.94 84 PHE A CA 1
ATOM 680 C C . PHE A 1 84 ? -9.669 -17.681 25.084 1.00 67.94 84 PHE A C 1
ATOM 682 O O . PHE A 1 84 ? -10.675 -17.010 25.334 1.00 67.94 84 PHE A O 1
ATOM 689 N N . SER A 1 85 ? -9.551 -18.936 25.518 1.00 66.56 85 SER A N 1
ATOM 690 C CA . SER A 1 85 ? -10.524 -19.632 26.358 1.00 66.56 85 SER A CA 1
ATOM 691 C C . SER A 1 85 ? -10.619 -19.007 27.756 1.00 66.56 85 SER A C 1
ATOM 693 O O . SER A 1 85 ? -9.640 -18.494 28.298 1.00 66.56 85 SER A O 1
ATOM 695 N N . ASN A 1 86 ? -11.815 -19.054 28.351 1.00 72.56 86 ASN A N 1
ATOM 696 C CA . ASN A 1 86 ? -12.083 -18.642 29.739 1.00 72.56 86 ASN A CA 1
ATOM 697 C C . ASN A 1 86 ? -11.804 -17.164 30.082 1.00 72.56 86 ASN A C 1
ATOM 699 O O . ASN A 1 86 ? -11.524 -16.827 31.232 1.00 72.56 86 ASN A O 1
ATOM 703 N N . GLN A 1 87 ? -11.929 -16.263 29.110 1.00 83.38 87 GLN A N 1
ATOM 704 C CA . GLN A 1 87 ? -11.890 -14.817 29.318 1.00 83.38 87 GLN A CA 1
ATOM 705 C C . GLN A 1 87 ? -13.300 -14.225 29.445 1.00 83.38 87 GLN A C 1
ATOM 707 O O . GLN A 1 87 ? -14.274 -14.747 28.897 1.00 83.38 87 GLN A O 1
ATOM 712 N N . ASN A 1 88 ? -13.387 -13.082 30.132 1.00 87.94 88 ASN A N 1
ATOM 713 C CA . ASN A 1 88 ? -14.588 -12.253 30.195 1.00 87.94 88 ASN A CA 1
ATOM 714 C C . ASN A 1 88 ? -14.350 -10.974 29.393 1.00 87.94 88 ASN A C 1
ATOM 716 O O . ASN A 1 88 ? -13.621 -10.080 29.822 1.00 87.94 88 ASN A O 1
ATOM 720 N N . ILE A 1 89 ? -14.965 -10.899 28.217 1.00 93.25 89 ILE A N 1
ATOM 721 C CA . ILE A 1 89 ? -14.891 -9.742 27.329 1.00 93.25 89 ILE A CA 1
ATOM 722 C C . ILE A 1 89 ? -15.811 -8.659 27.883 1.00 93.25 89 ILE A C 1
ATOM 724 O O . ILE A 1 89 ? -17.022 -8.858 27.944 1.00 93.25 89 ILE A O 1
ATOM 728 N N . ILE A 1 90 ? -15.254 -7.516 28.280 1.00 94.06 90 ILE A N 1
ATOM 729 C CA . ILE A 1 90 ? -16.029 -6.406 28.843 1.00 94.06 90 ILE A CA 1
ATOM 730 C C . ILE A 1 90 ? -16.628 -5.577 27.699 1.00 94.06 90 ILE A C 1
ATOM 732 O O . ILE A 1 90 ? -15.903 -5.063 26.850 1.00 94.06 90 ILE A O 1
ATOM 736 N N . LEU A 1 91 ? -17.953 -5.426 27.700 1.00 94.19 91 LEU A N 1
ATOM 737 C CA . LEU A 1 91 ? -18.722 -4.673 26.703 1.00 94.19 91 LEU A CA 1
ATOM 738 C C . LEU A 1 91 ? -19.206 -3.316 27.239 1.00 94.19 91 LEU A C 1
ATOM 740 O O . LEU A 1 91 ? -19.274 -2.344 26.488 1.00 94.19 91 LEU A O 1
ATOM 744 N N . LEU A 1 92 ? -19.515 -3.221 28.534 1.00 94.56 92 LEU A N 1
ATOM 745 C CA . LEU A 1 92 ? -19.814 -1.955 29.215 1.00 94.56 92 LEU A CA 1
ATOM 746 C C . LEU A 1 92 ? -19.162 -1.933 30.592 1.00 94.56 92 LEU A C 1
ATOM 748 O O . LEU A 1 92 ? -19.102 -2.958 31.280 1.00 94.56 92 LEU A O 1
ATOM 752 N N . LYS A 1 93 ? -18.736 -0.741 31.010 1.00 93.62 93 LYS A N 1
ATOM 753 C CA . LYS A 1 93 ? -18.320 -0.487 32.391 1.00 93.62 93 LYS A CA 1
ATOM 754 C C . LYS A 1 93 ? -19.527 -0.422 33.336 1.00 93.62 93 LYS A C 1
ATOM 756 O O . LYS A 1 93 ? -20.676 -0.353 32.899 1.00 93.62 93 LYS A O 1
ATOM 761 N N . SER A 1 94 ? -19.258 -0.409 34.640 1.00 91.25 94 SER A N 1
ATOM 762 C CA . SER A 1 94 ? -20.277 -0.329 35.697 1.00 91.25 94 SER A CA 1
ATOM 763 C C . SER A 1 94 ? -21.070 0.982 35.671 1.00 91.25 94 SER A C 1
ATOM 765 O O . SER A 1 94 ? -22.257 0.995 35.989 1.00 91.25 94 SER A O 1
ATOM 767 N N . ASP A 1 95 ? -20.450 2.066 35.199 1.00 89.75 95 ASP A N 1
ATOM 768 C CA . ASP A 1 95 ? -21.085 3.366 34.939 1.00 89.75 95 ASP A CA 1
ATOM 769 C C . ASP A 1 95 ? -21.874 3.418 33.614 1.00 89.75 95 ASP A C 1
ATOM 771 O O . ASP A 1 95 ? -22.364 4.478 33.230 1.00 89.75 95 ASP A O 1
ATOM 775 N N . LYS A 1 96 ? -22.015 2.278 32.920 1.00 86.44 96 LYS A N 1
ATOM 776 C CA . LYS A 1 96 ? -22.660 2.119 31.606 1.00 86.44 96 LYS A CA 1
ATOM 777 C C . LYS A 1 96 ? -21.937 2.793 30.436 1.00 86.44 96 LYS A C 1
ATOM 779 O O . LYS A 1 96 ? -22.477 2.810 29.329 1.00 86.44 96 LYS A O 1
ATOM 784 N N . SER A 1 97 ? -20.722 3.306 30.630 1.00 88.38 97 SER A N 1
ATOM 785 C CA . SER A 1 97 ? -19.929 3.841 29.523 1.00 88.38 97 SER A CA 1
ATOM 786 C C . SER A 1 97 ? -19.471 2.730 28.566 1.00 88.38 97 SER A C 1
ATOM 788 O O . SER A 1 97 ? -19.157 1.603 28.970 1.00 88.38 97 SER A O 1
ATOM 790 N N . THR A 1 98 ? -19.452 3.055 27.270 1.00 91.12 98 THR A N 1
ATOM 791 C CA . THR A 1 98 ? -19.008 2.150 26.201 1.00 91.12 98 THR A CA 1
ATOM 792 C C . THR A 1 98 ? -17.485 2.110 26.096 1.00 91.12 98 THR A C 1
ATOM 794 O O . THR A 1 98 ? -16.807 3.114 26.315 1.00 91.12 98 THR A O 1
ATOM 797 N N . LEU A 1 99 ? -16.952 0.941 25.737 1.00 91.81 99 LEU A N 1
ATOM 798 C CA . LEU A 1 99 ? -15.524 0.695 25.508 1.00 91.81 99 LEU A CA 1
ATOM 799 C C . LEU A 1 99 ? -15.196 0.727 24.008 1.00 91.81 99 LEU A C 1
ATOM 801 O O . LEU A 1 99 ? -16.092 0.550 23.180 1.00 91.81 99 LEU A O 1
ATOM 805 N N . TYR A 1 100 ? -13.910 0.881 23.670 1.00 93.44 100 TYR A N 1
ATOM 806 C CA . TYR A 1 100 ? -13.418 0.844 22.285 1.00 93.44 100 TYR A CA 1
ATOM 807 C C . TYR A 1 100 ? -13.904 -0.400 21.532 1.00 93.44 100 TYR A C 1
ATOM 809 O O . TYR A 1 100 ? -14.452 -0.283 20.442 1.00 93.44 100 TYR A O 1
ATOM 817 N N . LEU A 1 101 ? -13.807 -1.580 22.155 1.00 95.19 101 LEU A N 1
ATOM 818 C CA . LEU A 1 101 ? -14.256 -2.841 21.561 1.00 95.19 101 LEU A CA 1
ATOM 819 C C . LEU A 1 101 ? -15.730 -2.798 21.136 1.00 95.19 101 LEU A C 1
ATOM 821 O O . LEU A 1 101 ? -16.067 -3.151 20.011 1.00 95.19 101 LEU A O 1
ATOM 825 N N . THR A 1 102 ? -16.612 -2.330 22.015 1.00 95.56 102 THR A N 1
ATOM 826 C CA . THR A 1 102 ? -18.057 -2.267 21.755 1.00 95.56 102 THR A CA 1
ATOM 827 C C . THR A 1 102 ? -18.387 -1.288 20.632 1.00 95.56 102 THR A C 1
ATOM 829 O O . THR A 1 102 ? -19.294 -1.540 19.839 1.00 95.56 102 THR A O 1
ATOM 832 N N . ARG A 1 103 ? -17.634 -0.185 20.540 1.00 96.75 103 ARG A N 1
ATOM 833 C CA . ARG A 1 103 ? -17.754 0.794 19.451 1.00 96.75 103 ARG A CA 1
ATOM 834 C C . ARG A 1 103 ? -17.265 0.222 18.128 1.00 96.75 103 ARG A C 1
ATOM 836 O O . ARG A 1 103 ? -17.958 0.379 17.130 1.00 96.75 103 ARG A O 1
ATOM 843 N N . ASP A 1 104 ? -16.160 -0.517 18.129 1.00 96.94 104 ASP A N 1
ATOM 844 C CA . ASP A 1 104 ? -15.647 -1.167 16.923 1.00 96.94 104 ASP A CA 1
ATOM 845 C C . ASP A 1 104 ? -16.566 -2.288 16.417 1.00 96.94 104 ASP A C 1
ATOM 847 O O . ASP A 1 104 ? -16.739 -2.422 15.205 1.00 96.94 104 ASP A O 1
ATOM 851 N N . ILE A 1 105 ? -17.212 -3.054 17.308 1.00 96.94 105 ILE A N 1
ATOM 852 C CA . ILE A 1 105 ? -18.224 -4.050 16.913 1.00 96.94 105 ILE A CA 1
ATOM 853 C C . ILE A 1 105 ? -19.419 -3.347 16.258 1.00 96.94 105 ILE A C 1
ATOM 855 O O . ILE A 1 105 ? -19.844 -3.735 15.169 1.00 96.94 105 ILE A O 1
ATOM 859 N N . ALA A 1 106 ? -19.932 -2.280 16.880 1.00 97.38 106 ALA A N 1
ATOM 860 C CA . ALA A 1 106 ? -21.024 -1.492 16.312 1.00 97.38 106 ALA A CA 1
ATOM 861 C C . ALA A 1 106 ? -20.648 -0.873 14.953 1.00 97.38 106 ALA A C 1
ATOM 863 O O . ALA A 1 106 ? -21.465 -0.864 14.031 1.00 97.38 106 ALA A O 1
ATOM 864 N N . ALA A 1 107 ? -19.406 -0.407 14.805 1.00 96.94 107 ALA A N 1
ATOM 865 C CA . ALA A 1 107 ? -18.888 0.111 13.546 1.00 96.94 107 ALA A CA 1
ATOM 866 C C . ALA A 1 107 ? -18.804 -0.970 12.465 1.00 96.94 107 ALA A C 1
ATOM 868 O O . ALA A 1 107 ? -19.244 -0.747 11.339 1.00 96.94 107 ALA A O 1
ATOM 869 N N . ALA A 1 108 ? -18.291 -2.154 12.799 1.00 96.25 108 ALA A N 1
ATOM 870 C CA . ALA A 1 108 ? -18.168 -3.260 11.856 1.00 96.25 108 ALA A CA 1
ATOM 871 C C . ALA A 1 108 ? -19.540 -3.715 11.326 1.00 96.25 108 ALA A C 1
ATOM 873 O O . ALA A 1 108 ? -19.713 -3.881 10.119 1.00 96.25 108 ALA A O 1
ATOM 874 N N . ILE A 1 109 ? -20.535 -3.817 12.215 1.00 96.19 109 ILE A N 1
ATOM 875 C CA . ILE A 1 109 ? -21.925 -4.127 11.854 1.00 96.19 109 ILE A CA 1
ATOM 876 C C . ILE A 1 109 ? -22.502 -3.039 10.949 1.00 96.19 109 ILE A C 1
ATOM 878 O O . ILE A 1 109 ? -22.997 -3.338 9.866 1.00 96.19 109 ILE A O 1
ATOM 882 N N . SER A 1 110 ? -22.368 -1.769 11.340 1.00 96.31 110 SER A N 1
ATOM 883 C CA . SER A 1 110 ? -22.895 -0.653 10.552 1.00 96.31 110 SER A CA 1
ATOM 884 C C . SER A 1 110 ? -22.261 -0.564 9.159 1.00 96.31 110 SER A C 1
ATOM 886 O O . SER A 1 110 ? -22.930 -0.148 8.215 1.00 96.31 110 SER A O 1
ATOM 888 N N . ARG A 1 111 ? -20.982 -0.931 9.011 1.00 96.00 111 ARG A N 1
ATOM 889 C CA . ARG A 1 111 ? -20.309 -1.016 7.705 1.00 96.00 111 ARG A CA 1
ATOM 890 C C . ARG A 1 111 ? -20.854 -2.167 6.873 1.00 96.00 111 ARG A C 1
ATOM 892 O O . ARG A 1 111 ? -21.052 -1.993 5.675 1.00 96.00 111 ARG A O 1
ATOM 899 N N . TYR A 1 112 ? -21.109 -3.318 7.489 1.00 95.38 112 TYR A N 1
ATOM 900 C CA . TYR A 1 112 ? -21.672 -4.470 6.790 1.00 95.38 112 TYR A CA 1
ATOM 901 C C . TYR A 1 112 ? -23.089 -4.181 6.288 1.00 95.38 112 TYR A C 1
ATOM 903 O O . TYR A 1 112 ? -23.406 -4.469 5.140 1.00 95.38 112 TYR A O 1
ATOM 911 N N . GLU A 1 113 ? -23.913 -3.533 7.110 1.00 95.19 113 GLU A N 1
ATOM 912 C CA . GLU A 1 113 ? -25.259 -3.091 6.730 1.00 95.19 113 GLU A CA 1
ATOM 913 C C . GLU A 1 113 ? -25.238 -2.044 5.612 1.00 95.19 113 GLU A C 1
ATOM 915 O O . GLU A 1 113 ? -26.096 -2.065 4.738 1.00 95.19 113 GLU A O 1
ATOM 920 N N . LYS A 1 114 ? -24.264 -1.126 5.629 1.00 95.69 114 LYS A N 1
ATOM 921 C CA . LYS A 1 114 ? -24.165 -0.050 4.637 1.00 95.69 114 LYS A CA 1
ATOM 922 C C . LYS A 1 114 ? -23.611 -0.522 3.294 1.00 95.69 114 LYS A C 1
ATOM 924 O O . LYS A 1 114 ? -24.092 -0.086 2.253 1.00 95.69 114 LYS A O 1
ATOM 929 N N . TYR A 1 115 ? -22.546 -1.318 3.318 1.00 95.44 115 TYR A N 1
ATOM 930 C CA . TYR A 1 115 ? -21.770 -1.644 2.120 1.00 95.44 115 TYR A CA 1
ATOM 931 C C . TYR A 1 115 ? -22.008 -3.061 1.609 1.00 95.44 115 TYR A C 1
ATOM 933 O O . TYR A 1 115 ? -21.639 -3.335 0.472 1.00 95.44 115 TYR A O 1
ATOM 941 N N . HIS A 1 116 ? -22.574 -3.954 2.429 1.00 94.44 116 HIS A N 1
ATOM 942 C CA . HIS A 1 116 ? -22.715 -5.380 2.114 1.00 94.44 116 HIS A CA 1
ATOM 943 C C . HIS A 1 116 ? -21.419 -5.978 1.552 1.00 94.44 116 HIS A C 1
ATOM 945 O O . HIS A 1 116 ? -21.421 -6.674 0.541 1.00 94.44 116 HIS A O 1
ATOM 951 N N . PHE A 1 117 ? -20.295 -5.634 2.185 1.00 93.62 117 PHE A N 1
ATOM 952 C CA . PHE A 1 117 ? -18.978 -6.013 1.697 1.00 93.62 117 PHE A CA 1
ATOM 953 C C . PHE A 1 117 ? -18.805 -7.537 1.685 1.00 93.62 117 PHE A C 1
ATOM 955 O O . PHE A 1 117 ? -19.263 -8.234 2.590 1.00 93.62 117 PHE A O 1
ATOM 962 N N . ASP A 1 118 ? -18.044 -8.041 0.714 1.00 88.94 118 ASP A N 1
ATOM 963 C CA . ASP A 1 118 ? -17.586 -9.432 0.730 1.00 88.94 118 ASP A CA 1
ATOM 964 C C . ASP A 1 118 ? -16.484 -9.648 1.776 1.00 88.94 118 ASP A C 1
ATOM 966 O O . ASP A 1 118 ? -16.341 -10.739 2.329 1.00 88.94 118 ASP A O 1
ATOM 970 N N . ARG A 1 119 ? -15.656 -8.617 2.018 1.00 88.19 119 ARG A N 1
ATOM 971 C CA . ARG A 1 119 ? -14.511 -8.655 2.943 1.00 88.19 119 ARG A CA 1
ATOM 972 C C . ARG A 1 119 ? -14.244 -7.297 3.581 1.00 88.19 119 ARG A C 1
ATOM 974 O O . ARG A 1 119 ? -14.436 -6.260 2.952 1.00 88.19 119 ARG A O 1
ATOM 981 N N . ILE A 1 120 ? -13.722 -7.331 4.804 1.00 91.94 120 ILE A N 1
ATOM 982 C CA . ILE A 1 120 ? -13.247 -6.165 5.551 1.00 91.94 120 ILE A CA 1
ATOM 983 C C . ILE A 1 120 ? -11.895 -6.483 6.197 1.00 91.94 120 ILE A C 1
ATOM 985 O O . ILE A 1 120 ? -11.721 -7.543 6.796 1.00 91.94 120 ILE A O 1
ATOM 989 N N . HIS A 1 121 ? -10.952 -5.546 6.092 1.00 93.06 121 HIS A N 1
ATOM 990 C CA . HIS A 1 121 ? -9.611 -5.663 6.662 1.00 93.06 121 HIS A CA 1
ATOM 991 C C . HIS A 1 121 ? -9.324 -4.494 7.598 1.00 93.06 121 HIS A C 1
ATOM 993 O O . HIS A 1 121 ? -9.421 -3.332 7.209 1.00 93.06 121 HIS A O 1
ATOM 999 N N . TYR A 1 122 ? -8.905 -4.807 8.818 1.00 94.88 122 TYR A N 1
ATOM 1000 C CA . TYR A 1 122 ? -8.402 -3.844 9.788 1.00 94.88 122 TYR A CA 1
ATOM 1001 C C . TYR A 1 122 ? -6.875 -3.891 9.786 1.00 94.88 122 TYR A C 1
ATOM 1003 O O . TYR A 1 122 ? -6.281 -4.856 10.262 1.00 94.88 122 TYR A O 1
ATOM 1011 N N . VAL A 1 123 ? -6.230 -2.855 9.250 1.00 95.69 123 VAL A N 1
ATOM 1012 C CA . VAL A 1 123 ? -4.765 -2.728 9.234 1.00 95.69 123 VAL A CA 1
ATOM 1013 C C . VAL A 1 123 ? -4.328 -1.980 10.493 1.00 95.69 123 VAL A C 1
ATOM 1015 O O . VAL A 1 123 ? -4.375 -0.753 10.536 1.00 95.69 123 VAL A O 1
ATOM 1018 N N . VAL A 1 124 ? -3.962 -2.715 11.547 1.00 95.31 124 VAL A N 1
ATOM 1019 C CA . VAL A 1 124 ? -3.688 -2.152 12.885 1.00 95.31 124 VAL A CA 1
ATOM 1020 C C . VAL A 1 124 ? -2.462 -2.812 13.512 1.00 95.31 124 VAL A C 1
ATOM 1022 O O . VAL A 1 124 ? -2.194 -3.983 13.266 1.00 95.31 124 VAL A O 1
ATOM 1025 N N . GLU A 1 125 ? -1.720 -2.073 14.337 1.00 94.75 125 GLU A N 1
ATOM 1026 C CA . GLU A 1 125 ? -0.506 -2.546 15.011 1.00 94.75 125 GLU A CA 1
ATOM 1027 C C . GLU A 1 125 ? -0.730 -3.861 15.788 1.00 94.75 125 GLU A C 1
ATOM 1029 O O . GLU A 1 125 ? -1.793 -4.096 16.369 1.00 94.75 125 GLU A O 1
ATOM 1034 N N . ILE A 1 126 ? 0.276 -4.739 15.777 1.00 91.75 126 ILE A N 1
ATOM 1035 C CA . ILE A 1 126 ? 0.185 -6.117 16.278 1.00 91.75 126 ILE A CA 1
ATOM 1036 C C . ILE A 1 126 ? -0.129 -6.211 17.778 1.00 91.75 126 ILE A C 1
ATOM 1038 O O . ILE A 1 126 ? -0.776 -7.168 18.204 1.00 91.75 126 ILE A O 1
ATOM 1042 N N . GLY A 1 127 ? 0.233 -5.205 18.576 1.00 90.75 127 GLY A N 1
ATOM 1043 C CA . GLY A 1 127 ? -0.141 -5.097 19.986 1.00 90.75 127 GLY A CA 1
ATOM 1044 C C . GLY A 1 127 ? -1.653 -5.101 20.250 1.00 90.75 127 GLY A C 1
ATOM 1045 O O . GLY A 1 127 ? -2.065 -5.422 21.361 1.00 90.75 127 GLY A O 1
ATOM 1046 N N . GLN A 1 128 ? -2.491 -4.827 19.242 1.00 92.12 128 GLN A N 1
ATOM 1047 C CA . GLN A 1 128 ? -3.958 -4.899 19.335 1.00 92.12 128 GLN A CA 1
ATOM 1048 C C . GLN A 1 128 ? -4.539 -6.277 18.974 1.00 92.12 128 GLN A C 1
ATOM 1050 O O . GLN A 1 128 ? -5.754 -6.421 18.837 1.00 92.12 128 GLN A O 1
ATOM 1055 N N . ARG A 1 129 ? -3.709 -7.319 18.826 1.00 89.56 129 ARG A N 1
ATOM 1056 C CA . ARG A 1 129 ? -4.160 -8.669 18.436 1.00 89.56 129 ARG A CA 1
ATOM 1057 C C . ARG A 1 129 ? -5.301 -9.197 19.311 1.00 89.56 129 ARG A C 1
ATOM 1059 O O . ARG A 1 129 ? -6.293 -9.681 18.770 1.00 89.56 129 ARG A O 1
ATOM 1066 N N . LEU A 1 130 ? -5.194 -9.070 20.638 1.00 88.31 130 LEU A N 1
ATOM 1067 C CA . LEU A 1 130 ? -6.237 -9.550 21.553 1.00 88.31 130 LEU A CA 1
ATOM 1068 C C . LEU A 1 130 ? -7.570 -8.818 21.331 1.00 88.31 130 LEU A C 1
ATOM 1070 O O . LEU A 1 130 ? -8.616 -9.459 21.302 1.00 88.31 130 LEU A O 1
ATOM 1074 N N . HIS A 1 131 ? -7.537 -7.501 21.108 1.00 92.38 131 HIS A N 1
ATOM 1075 C CA . HIS A 1 131 ? -8.734 -6.706 20.809 1.00 92.38 131 HIS A CA 1
ATOM 1076 C C . HIS A 1 131 ? -9.456 -7.225 19.562 1.00 92.38 131 HIS A C 1
ATOM 1078 O O . HIS A 1 131 ? -10.662 -7.455 19.596 1.00 92.38 131 HIS A O 1
ATOM 1084 N N . PHE A 1 132 ? -8.724 -7.500 18.480 1.00 92.19 132 PHE A N 1
ATOM 1085 C CA . PHE A 1 132 ? -9.324 -8.032 17.254 1.00 92.19 132 PHE A CA 1
ATOM 1086 C C . PHE A 1 132 ? -9.788 -9.486 17.375 1.00 92.19 132 PHE A C 1
ATOM 1088 O O . PHE A 1 132 ? -10.786 -9.853 16.755 1.00 92.19 132 PHE A O 1
ATOM 1095 N N . GLN A 1 133 ? -9.124 -10.305 18.195 1.00 88.75 133 GLN A N 1
ATOM 1096 C CA . GLN A 1 133 ? -9.621 -11.640 18.544 1.00 88.75 133 GLN A CA 1
ATOM 1097 C C . GLN A 1 133 ? -10.957 -11.551 19.297 1.00 88.75 133 GLN A C 1
ATOM 1099 O O . GLN A 1 133 ? -11.892 -12.280 18.967 1.00 88.75 133 GLN A O 1
ATOM 1104 N N . GLN A 1 134 ? -11.081 -10.616 20.247 1.00 90.94 134 GLN A N 1
ATOM 1105 C CA . GLN A 1 134 ? -12.328 -10.358 20.974 1.00 90.94 134 GLN A CA 1
ATOM 1106 C C . GLN A 1 134 ? -13.431 -9.838 20.053 1.00 90.94 134 GLN A C 1
ATOM 1108 O O . GLN A 1 134 ? -14.551 -10.344 20.094 1.00 90.94 134 GLN A O 1
ATOM 1113 N N . LEU A 1 135 ? -13.110 -8.883 19.181 1.00 93.56 135 LEU A N 1
ATOM 1114 C CA . LEU A 1 135 ? -14.043 -8.330 18.203 1.00 93.56 135 LEU A CA 1
ATOM 1115 C C . LEU A 1 135 ? -14.582 -9.423 17.275 1.00 93.56 135 LEU A C 1
ATOM 1117 O O . LEU A 1 135 ? -15.795 -9.553 17.119 1.00 93.56 135 LEU A O 1
ATOM 1121 N N . ASN A 1 136 ? -13.690 -10.246 16.716 1.00 90.88 136 ASN A N 1
ATOM 1122 C CA . ASN A 1 136 ? -14.057 -11.374 15.864 1.00 90.88 136 ASN A CA 1
ATOM 1123 C C . ASN A 1 136 ? -14.972 -12.359 16.610 1.00 90.88 136 ASN A C 1
ATOM 1125 O O . ASN A 1 136 ? -16.040 -12.717 16.119 1.00 90.88 136 ASN A O 1
ATOM 1129 N N . TYR A 1 137 ? -14.601 -12.737 17.836 1.00 89.31 137 TYR A N 1
ATOM 1130 C CA . TYR A 1 137 ? -15.394 -13.657 18.647 1.00 89.31 137 TYR A CA 1
ATOM 1131 C C . TYR A 1 137 ? -16.829 -13.171 18.865 1.00 89.31 137 TYR A C 1
ATOM 1133 O O . TYR A 1 137 ? -17.772 -13.941 18.672 1.00 89.31 137 TYR A O 1
ATOM 1141 N N . VAL A 1 138 ? -17.005 -11.902 19.250 1.00 92.12 138 VAL A N 1
ATOM 1142 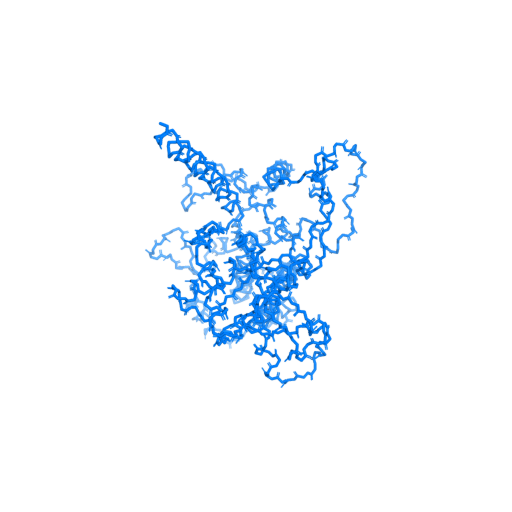C CA . VAL A 1 138 ? -18.340 -11.344 19.499 1.00 92.12 138 VAL A CA 1
ATOM 1143 C C . VAL A 1 138 ? -19.172 -11.365 18.216 1.00 92.12 138 VAL A C 1
ATOM 1145 O O . VAL A 1 138 ? -20.312 -11.819 18.245 1.00 92.12 138 VAL A O 1
ATOM 1148 N N . LEU A 1 139 ? -18.600 -10.965 17.079 1.00 93.06 139 LEU A N 1
ATOM 1149 C CA . LEU A 1 139 ? -19.304 -10.978 15.794 1.00 93.06 139 LEU A CA 1
ATOM 1150 C C . LEU A 1 139 ? -19.731 -12.391 15.365 1.00 93.06 139 LEU A C 1
ATOM 1152 O O . LEU A 1 139 ? -20.871 -12.579 14.941 1.00 93.06 139 LEU A O 1
ATOM 1156 N N . LEU A 1 140 ? -18.864 -13.394 15.537 1.00 89.25 140 LEU A N 1
ATOM 1157 C CA . LEU A 1 140 ? -19.200 -14.797 15.267 1.00 89.25 140 LEU A CA 1
ATOM 1158 C C . LEU A 1 140 ? -20.335 -15.290 16.175 1.00 89.25 140 LEU A C 1
ATOM 1160 O O . LEU A 1 140 ? -21.253 -15.966 15.714 1.00 89.25 140 LEU A O 1
ATOM 1164 N N . LYS A 1 141 ? -20.317 -14.927 17.466 1.00 89.62 141 LYS A N 1
ATOM 1165 C CA . LYS A 1 141 ? -21.397 -15.266 18.412 1.00 89.62 141 LYS A CA 1
ATOM 1166 C C . LYS A 1 141 ? -22.719 -14.581 18.093 1.00 89.62 141 LYS A C 1
ATOM 1168 O O . LYS A 1 141 ? -23.768 -15.127 18.420 1.00 89.62 141 LYS A O 1
ATOM 1173 N N . MET A 1 142 ? -22.671 -13.432 17.431 1.00 91.75 142 MET A N 1
ATOM 1174 C CA . MET A 1 142 ? -23.848 -12.747 16.902 1.00 91.75 142 MET A CA 1
ATOM 1175 C C . MET A 1 142 ? -24.369 -13.351 15.589 1.00 91.75 142 MET A C 1
ATOM 1177 O O . MET A 1 142 ? -25.410 -12.920 15.104 1.00 91.75 142 MET A O 1
ATOM 1181 N N . GLY A 1 143 ? -23.677 -14.344 15.021 1.00 90.75 143 GLY A N 1
ATOM 1182 C CA . GLY A 1 143 ? -24.092 -15.040 13.802 1.00 90.75 143 GLY A CA 1
ATOM 1183 C C . GLY A 1 143 ? -23.539 -14.451 12.503 1.00 90.75 143 GLY A C 1
ATOM 1184 O O . GLY A 1 143 ? -23.935 -14.898 11.428 1.00 90.75 143 GLY A O 1
ATOM 1185 N N . TYR A 1 144 ? -22.619 -13.484 12.562 1.00 90.50 144 TYR A N 1
ATOM 1186 C CA . TYR A 1 144 ? -21.920 -13.013 11.366 1.00 90.50 144 TYR A CA 1
ATOM 1187 C C . TYR A 1 144 ? -20.856 -14.023 10.930 1.00 90.50 144 TYR A C 1
ATOM 1189 O O . TYR A 1 144 ? -20.136 -14.562 11.762 1.00 90.50 144 TYR A O 1
ATOM 1197 N N . ASN A 1 145 ? -20.728 -14.256 9.624 1.00 87.31 145 ASN A N 1
ATOM 1198 C CA . ASN A 1 145 ? -19.783 -15.217 9.036 1.00 87.31 145 ASN A CA 1
ATOM 1199 C C . ASN A 1 145 ? -18.645 -14.560 8.232 1.00 87.31 145 ASN A C 1
ATOM 1201 O O . ASN A 1 145 ? -17.687 -15.235 7.861 1.00 87.31 145 ASN A O 1
ATOM 1205 N N . TRP A 1 146 ? -18.736 -13.253 7.977 1.00 87.00 146 TRP A N 1
ATOM 1206 C CA . TRP A 1 146 ? -17.700 -12.478 7.299 1.00 87.00 146 TRP A CA 1
ATOM 1207 C C . TRP A 1 146 ? -16.393 -12.286 8.092 1.00 87.00 146 TRP A C 1
ATOM 1209 O O . TRP A 1 146 ? -15.361 -12.105 7.441 1.00 87.00 146 TRP A O 1
ATOM 1219 N N . PRO A 1 147 ? -16.344 -12.330 9.441 1.00 82.06 147 PRO A N 1
ATOM 1220 C CA . PRO A 1 147 ? -15.070 -12.251 10.135 1.00 82.06 147 PRO A CA 1
ATOM 1221 C C . PRO A 1 147 ? -14.464 -13.662 10.206 1.00 82.06 147 PRO A C 1
ATOM 1223 O O . PRO A 1 147 ? -14.946 -14.528 10.930 1.00 82.06 147 PRO A O 1
ATOM 1226 N N . VAL A 1 148 ? -13.418 -13.934 9.419 1.00 67.19 148 VAL A N 1
ATOM 1227 C CA . VAL A 1 148 ? -12.795 -15.268 9.394 1.00 67.19 148 VAL A CA 1
ATOM 1228 C C . VAL A 1 148 ? -11.605 -15.327 10.346 1.00 67.19 148 VAL A C 1
ATOM 1230 O O . VAL A 1 148 ? -10.707 -14.482 10.344 1.00 67.19 148 VAL A O 1
ATOM 1233 N N . LEU A 1 149 ? -11.601 -16.370 11.175 1.00 53.72 149 LEU A N 1
ATOM 1234 C CA . LEU A 1 149 ? -10.524 -16.720 12.090 1.00 53.72 149 LEU A CA 1
ATOM 1235 C C . LEU A 1 149 ? -9.410 -17.443 11.314 1.00 53.72 149 LEU A C 1
ATOM 1237 O O . LEU A 1 149 ? -9.394 -18.666 11.250 1.00 53.72 149 LEU A O 1
ATOM 1241 N N . SER A 1 150 ? -8.464 -16.717 10.722 1.00 47.88 150 SER A N 1
ATOM 1242 C CA . SER A 1 150 ? -7.189 -17.346 10.363 1.00 47.88 150 SER A CA 1
ATOM 1243 C C . SER A 1 150 ? -6.249 -17.213 11.548 1.00 47.88 150 SER A C 1
ATOM 1245 O O . SER A 1 150 ? -5.598 -16.188 11.743 1.00 47.88 150 SER A O 1
ATOM 1247 N N . MET A 1 151 ? -6.204 -18.271 12.358 1.00 43.38 151 MET A N 1
ATOM 1248 C CA . MET A 1 151 ? -5.061 -18.540 13.220 1.00 43.38 151 MET A CA 1
ATOM 1249 C C . MET A 1 151 ? -3.856 -18.741 12.303 1.00 43.38 151 MET A C 1
ATOM 1251 O O . MET A 1 151 ? -3.613 -19.838 11.813 1.00 43.38 151 MET A O 1
ATOM 1255 N N . VAL A 1 152 ? -3.140 -17.658 12.009 1.00 41.19 152 VAL A N 1
ATOM 1256 C CA . VAL A 1 152 ? -1.793 -17.753 11.455 1.00 41.19 152 VAL A CA 1
ATOM 1257 C C . VAL A 1 152 ? -0.937 -18.313 12.588 1.00 41.19 152 VAL A C 1
ATOM 1259 O O . VAL A 1 152 ? -0.539 -17.583 13.495 1.00 41.19 152 VAL A O 1
ATOM 1262 N N . GLY A 1 153 ? -0.777 -19.636 12.603 1.00 39.12 153 GLY A N 1
ATOM 1263 C CA . GLY A 1 153 ? 0.398 -20.249 13.198 1.00 39.12 153 GLY A CA 1
ATOM 1264 C C . GLY A 1 153 ? 1.585 -19.897 12.310 1.00 39.12 153 GLY A C 1
ATOM 1265 O O . GLY A 1 153 ? 1.476 -19.973 11.086 1.00 39.12 153 GLY A O 1
ATOM 1266 N N . ASP A 1 154 ? 2.686 -19.483 12.924 1.00 38.38 154 ASP A N 1
ATOM 1267 C CA . ASP A 1 154 ? 3.923 -19.085 12.245 1.00 38.38 154 ASP A CA 1
ATOM 1268 C C . ASP A 1 154 ? 4.636 -20.258 11.522 1.00 38.38 154 ASP A C 1
ATOM 1270 O O . ASP A 1 154 ? 5.664 -20.043 10.888 1.00 38.38 154 ASP A O 1
ATOM 1274 N N . ASP A 1 155 ? 4.047 -21.463 11.526 1.00 37.31 155 ASP A N 1
ATOM 1275 C CA . ASP A 1 155 ? 4.620 -22.714 11.009 1.00 37.31 155 ASP A CA 1
ATOM 1276 C C . ASP A 1 155 ? 3.718 -23.395 9.957 1.00 37.31 155 ASP A C 1
ATOM 1278 O O . ASP A 1 155 ? 3.421 -24.589 10.035 1.00 37.31 155 ASP A O 1
ATOM 1282 N N . ALA A 1 156 ? 3.229 -22.651 8.962 1.00 38.69 156 ALA A N 1
ATOM 1283 C CA . ALA A 1 156 ? 2.692 -23.292 7.762 1.00 38.69 156 ALA A CA 1
ATOM 1284 C C . ALA A 1 156 ? 3.869 -23.762 6.895 1.00 38.69 156 ALA A C 1
ATOM 1286 O O . ALA A 1 156 ? 4.399 -22.995 6.091 1.00 38.69 156 ALA A O 1
ATOM 1287 N N . ASP A 1 157 ? 4.286 -25.012 7.108 1.00 37.09 157 ASP A N 1
ATOM 1288 C CA . ASP A 1 157 ? 5.175 -25.753 6.215 1.00 37.09 157 ASP A CA 1
ATOM 1289 C C . ASP A 1 157 ? 4.728 -25.561 4.754 1.00 37.09 157 ASP A C 1
ATOM 1291 O O . ASP A 1 157 ? 3.579 -25.824 4.389 1.00 37.09 157 ASP A O 1
ATOM 1295 N N . ASP A 1 158 ? 5.658 -25.111 3.913 1.00 43.06 158 ASP A N 1
ATOM 1296 C CA . ASP A 1 158 ? 5.473 -24.674 2.517 1.00 43.06 158 ASP A CA 1
ATOM 1297 C C . ASP A 1 158 ? 5.143 -25.840 1.544 1.00 43.06 158 ASP A C 1
ATOM 1299 O O . ASP A 1 158 ? 5.321 -25.716 0.337 1.00 43.06 158 ASP A O 1
ATOM 1303 N N . ASN A 1 159 ? 4.690 -26.996 2.056 1.00 37.56 159 ASN A N 1
ATOM 1304 C CA . ASN A 1 159 ? 4.612 -28.269 1.324 1.00 37.56 159 ASN A CA 1
ATOM 1305 C C . ASN A 1 159 ? 3.240 -28.967 1.332 1.00 37.56 159 ASN A C 1
ATOM 1307 O O . ASN A 1 159 ? 3.142 -30.115 0.899 1.00 37.56 159 ASN A O 1
ATOM 1311 N N . THR A 1 160 ? 2.162 -28.320 1.778 1.00 36.31 160 THR A N 1
ATOM 1312 C CA . THR A 1 160 ? 0.813 -28.892 1.621 1.00 36.31 160 THR A CA 1
ATOM 1313 C C . THR A 1 160 ? -0.027 -28.088 0.638 1.00 36.31 160 THR A C 1
ATOM 1315 O O . THR A 1 160 ? -0.553 -27.033 0.988 1.00 36.31 160 THR A O 1
ATOM 1318 N N . ASP A 1 161 ? -0.220 -28.653 -0.558 1.00 36.91 161 ASP A N 1
ATOM 1319 C CA . ASP A 1 161 ? -1.239 -28.303 -1.563 1.00 36.91 161 ASP A CA 1
ATOM 1320 C C . ASP A 1 161 ? -2.672 -28.571 -1.045 1.00 36.91 161 ASP A C 1
ATOM 1322 O O . ASP A 1 161 ? -3.495 -29.213 -1.692 1.00 36.91 161 ASP A O 1
ATOM 1326 N N . ASN A 1 162 ? -2.996 -28.105 0.162 1.00 38.28 162 ASN A N 1
ATOM 1327 C CA . ASN A 1 162 ? -4.354 -28.134 0.686 1.00 38.28 162 ASN A CA 1
ATOM 1328 C C . ASN A 1 162 ? -4.979 -26.749 0.497 1.00 38.28 162 ASN A C 1
ATOM 1330 O O . ASN A 1 162 ? -4.741 -25.818 1.271 1.00 38.28 162 ASN A O 1
ATOM 1334 N N . ASP A 1 163 ? -5.828 -26.639 -0.528 1.00 42.94 163 ASP A N 1
ATOM 1335 C CA . ASP A 1 163 ? -6.593 -25.445 -0.931 1.00 42.94 163 ASP A CA 1
ATOM 1336 C C . ASP A 1 163 ? -7.348 -24.755 0.227 1.00 42.94 163 ASP A C 1
ATOM 1338 O O . ASP A 1 163 ? -7.632 -23.556 0.179 1.00 42.94 163 ASP A O 1
ATOM 1342 N N . GLN A 1 164 ? -7.616 -25.474 1.322 1.00 38.19 164 GLN A N 1
ATOM 1343 C CA . GLN A 1 164 ? -8.240 -24.921 2.524 1.00 38.19 164 GLN A CA 1
ATOM 1344 C C . GLN A 1 164 ? -7.352 -23.905 3.261 1.00 38.19 164 GLN A C 1
ATOM 1346 O O . GLN A 1 164 ? -7.863 -22.862 3.659 1.00 38.19 164 GLN A O 1
ATOM 1351 N N . CYS A 1 165 ? -6.033 -24.120 3.379 1.00 40.53 165 CYS A N 1
ATOM 1352 C CA . CYS A 1 165 ? -5.133 -23.170 4.058 1.00 40.53 165 CYS A CA 1
ATOM 1353 C C . CYS A 1 165 ? -5.030 -21.839 3.284 1.00 40.53 165 CYS A C 1
ATOM 1355 O O . CYS A 1 165 ? -5.039 -20.748 3.864 1.00 40.53 165 CYS A O 1
ATOM 1357 N N . SER A 1 166 ? -5.068 -21.930 1.951 1.00 42.97 166 SER A N 1
ATOM 1358 C CA . SER A 1 166 ? -5.107 -20.778 1.046 1.00 42.97 166 SER A CA 1
ATOM 1359 C C . SER A 1 166 ? -6.405 -19.972 1.151 1.00 42.97 166 SER A C 1
ATOM 1361 O O . SER A 1 166 ? -6.385 -18.766 0.908 1.00 42.97 166 SER A O 1
ATOM 1363 N N . GLN A 1 167 ? -7.534 -20.593 1.507 1.00 40.28 167 GLN A N 1
ATOM 1364 C CA . GLN A 1 167 ? -8.805 -19.894 1.727 1.00 40.28 167 GLN A CA 1
ATOM 1365 C C . GLN A 1 167 ? -8.812 -19.137 3.069 1.00 40.28 167 GLN A C 1
ATOM 1367 O O . GLN A 1 167 ? -9.302 -18.009 3.128 1.00 40.28 167 GLN A O 1
ATOM 1372 N N . CYS A 1 168 ? -8.227 -19.720 4.123 1.00 40.09 168 CYS A N 1
ATOM 1373 C CA . CYS A 1 168 ? -8.180 -19.147 5.474 1.00 40.09 168 CYS A CA 1
ATOM 1374 C C . CYS A 1 168 ? -7.431 -17.808 5.514 1.00 40.09 168 CYS A C 1
ATOM 1376 O O . CYS A 1 168 ? -7.940 -16.830 6.062 1.00 40.09 168 CYS A O 1
ATOM 1378 N N . ALA A 1 169 ? -6.261 -17.730 4.871 1.00 47.78 169 ALA A N 1
ATOM 1379 C CA . ALA A 1 169 ? -5.467 -16.503 4.840 1.00 47.78 169 ALA A CA 1
ATOM 1380 C C . ALA A 1 169 ? -6.188 -15.334 4.135 1.00 47.78 169 ALA A C 1
ATOM 1382 O O . ALA A 1 169 ? -5.936 -14.179 4.463 1.00 47.78 169 ALA A O 1
ATOM 1383 N N . ARG A 1 170 ? -7.123 -15.608 3.208 1.00 50.94 170 ARG A N 1
ATOM 1384 C CA . ARG A 1 170 ? -7.759 -14.605 2.322 1.00 50.94 170 ARG A CA 1
ATOM 1385 C C . ARG A 1 170 ? -8.838 -13.731 2.978 1.00 50.94 170 ARG A C 1
ATOM 1387 O O . ARG A 1 170 ? -9.238 -12.740 2.365 1.00 50.94 170 ARG A O 1
ATOM 1394 N N . ASN A 1 171 ? -9.297 -14.070 4.186 1.00 61.97 171 ASN A N 1
ATOM 1395 C CA . ASN A 1 171 ? -10.404 -13.383 4.874 1.00 61.97 171 ASN A CA 1
ATOM 1396 C C . ASN A 1 171 ? -10.035 -12.905 6.294 1.00 61.97 171 ASN A C 1
ATOM 1398 O O . ASN A 1 171 ? -10.898 -12.763 7.160 1.00 61.97 171 ASN A O 1
ATOM 1402 N N . LEU A 1 172 ? -8.746 -12.664 6.545 1.00 74.06 172 LEU A N 1
ATOM 1403 C CA . LEU A 1 172 ? -8.262 -12.134 7.819 1.00 74.06 172 LEU A CA 1
ATOM 1404 C C . LEU A 1 172 ? -8.935 -10.803 8.172 1.00 74.06 172 LEU A C 1
ATOM 1406 O O . LEU A 1 172 ? -8.732 -9.803 7.489 1.00 74.06 172 LEU A O 1
ATOM 1410 N N . LEU A 1 173 ? -9.657 -10.774 9.294 1.00 87.75 173 LEU A N 1
ATOM 1411 C CA . LEU A 1 173 ? -10.243 -9.537 9.811 1.00 87.75 173 LEU A CA 1
ATOM 1412 C C . LEU A 1 173 ? -9.163 -8.522 10.217 1.00 87.75 173 LEU A C 1
ATOM 1414 O O . LEU A 1 173 ? -9.295 -7.335 9.944 1.00 87.75 173 LEU A O 1
ATOM 1418 N N . HIS A 1 174 ? -8.085 -8.986 10.855 1.00 92.25 174 HIS A N 1
ATOM 1419 C CA . HIS A 1 174 ? -6.960 -8.161 11.301 1.00 92.25 174 HIS A CA 1
ATOM 1420 C C . HIS A 1 174 ? -5.731 -8.444 10.439 1.00 92.25 174 HIS A C 1
ATOM 1422 O O . HIS A 1 174 ? -5.247 -9.573 10.387 1.00 92.25 174 HIS A O 1
ATOM 1428 N N . ILE A 1 175 ? -5.210 -7.405 9.787 1.00 93.00 175 ILE A N 1
ATOM 1429 C CA . ILE A 1 175 ? -3.897 -7.402 9.142 1.00 93.00 175 ILE A CA 1
ATOM 1430 C C . ILE A 1 175 ? -2.927 -6.690 10.100 1.00 93.00 175 ILE A C 1
ATOM 1432 O O . ILE A 1 175 ? -2.841 -5.458 10.080 1.00 93.00 175 ILE A O 1
ATOM 1436 N N . PRO A 1 176 ? -2.207 -7.432 10.964 1.00 93.38 176 PRO A N 1
ATOM 1437 C CA . PRO A 1 176 ? -1.280 -6.833 11.913 1.00 93.38 176 PRO A CA 1
ATOM 1438 C C . PRO A 1 176 ? -0.040 -6.271 11.220 1.00 93.38 176 PRO A C 1
ATOM 1440 O O . PRO A 1 176 ? 0.436 -6.858 10.246 1.00 93.38 176 PRO A O 1
ATOM 1443 N N . PHE A 1 177 ? 0.524 -5.197 11.776 1.00 94.31 177 PHE A N 1
ATOM 1444 C CA . PHE A 1 177 ? 1.856 -4.687 11.429 1.00 94.31 177 PHE A CA 1
ATOM 1445 C C . PHE A 1 177 ? 2.702 -4.401 12.679 1.00 94.31 177 PHE A C 1
ATOM 1447 O O . PHE A 1 177 ? 2.173 -4.165 13.765 1.00 94.31 177 PHE A O 1
ATOM 1454 N N . GLY A 1 178 ? 4.025 -4.453 12.537 1.00 91.75 178 GLY A N 1
ATOM 1455 C CA . GLY A 1 178 ? 4.984 -4.252 13.617 1.00 91.75 178 GLY A CA 1
ATOM 1456 C C . GLY A 1 178 ? 5.132 -2.781 14.001 1.00 91.75 178 GLY A C 1
ATOM 1457 O O . GLY A 1 178 ? 5.008 -1.879 13.175 1.00 91.75 178 GLY A O 1
ATOM 1458 N N . ARG A 1 179 ? 5.428 -2.521 15.273 1.00 89.81 179 ARG A N 1
ATOM 1459 C CA . ARG A 1 179 ? 5.634 -1.160 15.782 1.00 89.81 179 ARG A CA 1
ATOM 1460 C C . ARG A 1 179 ? 6.906 -0.510 15.210 1.00 89.81 179 ARG A C 1
ATOM 1462 O O . ARG A 1 179 ? 7.944 -1.159 15.066 1.00 89.81 179 ARG A O 1
ATOM 1469 N N . ILE A 1 180 ? 6.841 0.805 14.983 1.00 86.06 180 ILE A N 1
ATOM 1470 C CA . ILE A 1 180 ? 8.024 1.648 14.765 1.00 86.06 180 ILE A CA 1
ATOM 1471 C C . ILE A 1 180 ? 8.708 1.898 16.118 1.00 86.06 180 ILE A C 1
ATOM 1473 O O . ILE A 1 180 ? 8.112 2.440 17.051 1.00 86.06 180 ILE A O 1
ATOM 1477 N N . MET A 1 181 ? 9.956 1.461 16.234 1.00 81.12 181 MET A N 1
ATOM 1478 C CA . MET A 1 181 ? 10.778 1.538 17.438 1.00 81.12 181 MET A CA 1
ATOM 1479 C C . MET A 1 181 ? 11.549 2.860 17.494 1.00 81.12 181 MET A C 1
ATOM 1481 O O . MET A 1 181 ? 11.933 3.408 16.464 1.00 81.12 181 MET A O 1
ATOM 1485 N N . GLY A 1 182 ? 11.821 3.339 18.712 1.00 66.94 182 GLY A N 1
ATOM 1486 C CA . GLY A 1 182 ? 12.603 4.562 18.944 1.00 66.94 182 GLY A CA 1
ATOM 1487 C C . GLY A 1 182 ? 11.780 5.845 19.092 1.00 66.94 182 GLY A C 1
ATOM 1488 O O . GLY A 1 182 ? 12.358 6.920 19.153 1.00 66.94 182 GLY A O 1
ATOM 1489 N N . MET A 1 183 ? 10.450 5.743 19.178 1.00 72.06 183 MET A N 1
ATOM 1490 C CA . MET A 1 183 ? 9.552 6.884 19.387 1.00 72.06 183 MET A CA 1
ATOM 1491 C C . MET A 1 183 ? 9.069 6.952 20.840 1.00 72.06 183 MET A C 1
ATOM 1493 O O . MET A 1 183 ? 8.524 5.976 21.362 1.00 72.06 183 MET A O 1
ATOM 1497 N N . SER A 1 184 ? 9.216 8.109 21.492 1.00 67.56 184 SER A N 1
ATOM 1498 C CA . SER A 1 184 ? 8.710 8.335 22.851 1.00 67.56 184 SER A CA 1
ATOM 1499 C C . SER A 1 184 ? 8.397 9.808 23.110 1.00 67.56 184 SER A C 1
ATOM 1501 O O . SER A 1 184 ? 9.281 10.623 23.374 1.00 67.56 184 SER A O 1
ATOM 1503 N N . THR A 1 185 ? 7.107 10.144 23.163 1.00 67.50 185 THR A N 1
ATOM 1504 C CA . THR A 1 185 ? 6.639 11.500 23.505 1.00 67.50 185 THR A CA 1
ATOM 1505 C C . THR A 1 185 ? 7.087 11.932 24.901 1.00 67.50 185 THR A C 1
ATOM 1507 O O . THR A 1 185 ? 7.546 13.055 25.083 1.00 67.50 185 THR A O 1
ATOM 1510 N N . ARG A 1 186 ? 7.060 11.020 25.884 1.00 63.78 186 ARG A N 1
ATOM 1511 C CA . ARG A 1 186 ? 7.493 11.292 27.270 1.00 63.78 186 ARG A CA 1
ATOM 1512 C C . ARG A 1 186 ? 8.995 11.554 27.414 1.00 63.78 186 ARG A C 1
ATOM 1514 O O . ARG A 1 186 ? 9.409 12.079 28.438 1.00 63.78 186 ARG A O 1
ATOM 1521 N N . LYS A 1 187 ? 9.803 11.178 26.417 1.00 63.38 187 LYS A N 1
ATOM 1522 C CA . LYS A 1 187 ? 11.256 11.421 26.392 1.00 63.38 187 LYS A CA 1
ATOM 1523 C C . LYS A 1 187 ? 11.648 12.598 25.488 1.00 63.38 187 LYS A C 1
ATOM 1525 O O . LYS A 1 187 ? 12.833 12.835 25.303 1.00 63.38 187 LYS A O 1
ATOM 1530 N N . GLY A 1 188 ? 10.678 13.323 24.919 1.00 63.06 188 GLY A N 1
ATOM 1531 C CA . GLY A 1 188 ? 10.952 14.376 23.932 1.00 63.06 188 GLY A CA 1
ATOM 1532 C C . GLY A 1 188 ? 11.428 13.836 22.578 1.00 63.06 188 GLY A C 1
ATOM 1533 O O . GLY A 1 188 ? 11.979 14.583 21.776 1.00 63.06 188 GLY A O 1
ATOM 1534 N N . GLU A 1 189 ? 11.208 12.547 22.316 1.00 64.69 189 GLU A N 1
ATOM 1535 C CA . GLU A 1 189 ? 11.545 11.829 21.081 1.00 64.69 189 GLU A CA 1
ATOM 1536 C C . GLU A 1 189 ? 10.269 11.647 20.243 1.00 64.69 189 GLU A C 1
ATOM 1538 O O . GLU A 1 189 ? 9.900 10.538 19.844 1.00 64.69 189 GLU A O 1
ATOM 1543 N N . GLY A 1 190 ? 9.519 12.740 20.074 1.00 66.88 190 GLY A N 1
ATOM 1544 C CA . GLY A 1 190 ? 8.336 12.766 19.222 1.00 66.88 190 GLY A CA 1
ATOM 1545 C C . GLY A 1 190 ? 8.744 12.657 17.757 1.00 66.88 190 GLY A C 1
ATOM 1546 O O . GLY A 1 190 ? 9.736 13.254 17.344 1.00 66.88 190 GLY A O 1
ATOM 1547 N N . LEU A 1 191 ? 7.974 11.888 16.988 1.00 73.25 191 LEU A N 1
ATOM 1548 C CA . LEU A 1 191 ? 8.134 11.770 15.548 1.00 73.25 191 LEU A CA 1
ATOM 1549 C C . LEU A 1 191 ? 6.866 12.261 14.853 1.00 73.25 191 LEU A C 1
ATOM 1551 O O . LEU A 1 191 ? 5.804 11.657 15.016 1.00 73.25 191 LEU A O 1
ATOM 1555 N N . PHE A 1 192 ? 6.988 13.318 14.054 1.00 84.62 192 PHE A N 1
ATOM 1556 C CA . PHE A 1 192 ? 5.915 13.801 13.195 1.00 84.62 192 PHE A CA 1
ATOM 1557 C C . PHE A 1 192 ? 6.169 13.379 11.753 1.00 84.62 192 PHE A C 1
ATOM 1559 O O . PHE A 1 192 ? 7.215 13.669 11.179 1.00 84.62 192 PHE A O 1
ATOM 1566 N N . LEU A 1 193 ? 5.180 12.725 11.143 1.00 87.06 193 LEU A N 1
ATOM 1567 C CA . LEU A 1 193 ? 5.256 12.303 9.744 1.00 87.06 193 LEU A CA 1
ATOM 1568 C C . LEU A 1 193 ? 5.553 13.483 8.806 1.00 87.06 193 LEU A C 1
ATOM 1570 O O . LEU A 1 193 ? 6.342 13.340 7.878 1.00 87.06 193 LEU A O 1
ATOM 1574 N N . LEU A 1 194 ? 4.961 14.650 9.074 1.00 88.50 194 LEU A N 1
ATOM 1575 C CA . LEU A 1 194 ? 5.175 15.854 8.275 1.00 88.50 194 LEU A CA 1
ATOM 1576 C C . LEU A 1 194 ? 6.658 16.256 8.228 1.00 88.50 194 LEU A C 1
ATOM 1578 O O . LEU A 1 194 ? 7.167 16.575 7.156 1.00 88.50 194 LEU A O 1
ATOM 1582 N N . ASP A 1 195 ? 7.358 16.164 9.360 1.00 87.94 195 ASP A N 1
ATOM 1583 C CA . ASP A 1 195 ? 8.783 16.489 9.447 1.00 87.94 195 ASP A CA 1
ATOM 1584 C C . ASP A 1 195 ? 9.629 15.482 8.664 1.00 87.94 195 ASP A C 1
ATOM 1586 O O . ASP A 1 195 ? 10.534 15.887 7.937 1.00 87.94 195 ASP A O 1
ATOM 1590 N N . ILE A 1 196 ? 9.300 14.182 8.726 1.00 88.94 196 ILE A N 1
ATOM 1591 C CA . ILE A 1 196 ? 9.968 13.153 7.906 1.00 88.94 196 ILE A CA 1
ATOM 1592 C C . ILE A 1 196 ? 9.833 13.494 6.426 1.00 88.94 196 ILE A C 1
ATOM 1594 O O . ILE A 1 196 ? 10.829 13.498 5.704 1.00 88.94 196 ILE A O 1
ATOM 1598 N N . LEU A 1 197 ? 8.609 13.777 5.974 1.00 91.50 197 LEU A N 1
ATOM 1599 C CA . LEU A 1 197 ? 8.324 14.048 4.568 1.00 91.50 197 LEU A CA 1
ATOM 1600 C C . LEU A 1 197 ? 9.043 15.318 4.094 1.00 91.50 197 LEU A C 1
ATOM 1602 O O . LEU A 1 197 ? 9.694 15.308 3.051 1.00 91.50 197 LEU A O 1
ATOM 1606 N N . ASN A 1 198 ? 9.003 16.390 4.887 1.00 91.50 198 ASN A N 1
ATOM 1607 C CA . ASN A 1 198 ? 9.693 17.642 4.575 1.00 91.50 198 ASN A CA 1
ATOM 1608 C C . ASN A 1 198 ? 11.217 17.454 4.522 1.00 91.50 198 ASN A C 1
ATOM 1610 O O . ASN A 1 198 ? 11.867 17.897 3.575 1.00 91.50 198 ASN A O 1
ATOM 1614 N N . ASN A 1 199 ? 11.793 16.745 5.494 1.00 90.56 199 ASN A N 1
ATOM 1615 C CA . ASN A 1 199 ? 13.224 16.448 5.530 1.00 90.56 199 ASN A CA 1
ATOM 1616 C C . ASN A 1 199 ? 13.655 15.579 4.341 1.00 90.56 199 ASN A C 1
ATOM 1618 O O . ASN A 1 199 ? 14.693 15.835 3.728 1.00 90.56 199 ASN A O 1
ATOM 1622 N N . ALA A 1 200 ? 12.840 14.590 3.970 1.00 91.69 200 ALA A N 1
ATOM 1623 C CA . ALA A 1 200 ? 13.079 13.739 2.811 1.00 91.69 200 ALA A CA 1
ATOM 1624 C C . ALA A 1 200 ? 13.059 14.535 1.501 1.00 91.69 200 ALA A C 1
ATOM 1626 O O . ALA A 1 200 ? 13.964 14.385 0.679 1.00 91.69 200 ALA A O 1
ATOM 1627 N N . GLN A 1 201 ? 12.076 15.423 1.328 1.00 93.50 201 GLN A N 1
ATOM 1628 C CA . GLN A 1 201 ? 12.002 16.321 0.179 1.00 93.50 201 GLN A CA 1
ATOM 1629 C C . GLN A 1 201 ? 13.252 17.208 0.089 1.00 93.50 201 GLN A C 1
ATOM 1631 O O . GLN A 1 201 ? 13.879 17.283 -0.967 1.00 93.50 201 GLN A O 1
ATOM 1636 N N . GLN A 1 202 ? 13.668 17.836 1.195 1.00 90.44 202 GLN A N 1
ATOM 1637 C CA . GLN A 1 202 ? 14.869 18.681 1.226 1.00 90.44 202 GLN A CA 1
ATOM 1638 C C . GLN A 1 202 ? 16.145 17.893 0.913 1.00 90.44 202 GLN A C 1
ATOM 1640 O O . GLN A 1 202 ? 16.989 18.347 0.133 1.00 90.44 202 GLN A O 1
ATOM 1645 N N . PHE A 1 203 ? 16.276 16.683 1.459 1.00 90.94 203 PHE A N 1
ATOM 1646 C CA . PHE A 1 203 ? 17.375 15.782 1.127 1.00 90.94 203 PHE A CA 1
ATOM 1647 C C . PHE A 1 203 ? 17.420 15.488 -0.380 1.00 90.94 203 PHE A C 1
ATOM 1649 O O . PHE A 1 203 ? 18.479 15.600 -1.006 1.00 90.94 203 PHE A O 1
ATOM 1656 N N . MET A 1 204 ? 16.271 15.166 -0.984 1.00 90.94 204 MET A N 1
ATOM 1657 C CA . MET A 1 204 ? 16.187 14.877 -2.416 1.00 90.94 204 MET A CA 1
ATOM 1658 C C . MET A 1 204 ? 16.477 16.105 -3.276 1.00 90.94 204 MET A C 1
ATOM 1660 O O . MET A 1 204 ? 17.216 15.985 -4.250 1.00 90.94 204 MET A O 1
ATOM 1664 N N . LEU A 1 205 ? 16.012 17.295 -2.886 1.00 89.62 205 LEU A N 1
ATOM 1665 C CA . LEU A 1 205 ? 16.347 18.549 -3.567 1.00 89.62 205 LEU A CA 1
ATOM 1666 C C . LEU A 1 205 ? 17.859 18.785 -3.618 1.00 89.62 205 LEU A C 1
ATOM 1668 O O . LEU A 1 205 ? 18.408 19.087 -4.680 1.00 89.62 205 LEU A O 1
ATOM 1672 N N . ASN A 1 206 ? 18.548 18.609 -2.491 1.00 89.19 206 ASN A N 1
ATOM 1673 C CA . ASN A 1 206 ? 20.001 18.772 -2.416 1.00 89.19 206 ASN A CA 1
ATOM 1674 C C . ASN A 1 206 ? 20.733 17.731 -3.276 1.00 89.19 206 ASN A C 1
ATOM 1676 O O . ASN A 1 206 ? 21.691 18.052 -3.989 1.00 89.19 206 ASN A O 1
ATOM 1680 N N . ARG A 1 207 ? 20.248 16.485 -3.277 1.00 87.62 207 ARG A N 1
ATOM 1681 C CA . ARG A 1 207 ? 20.786 15.413 -4.123 1.00 87.62 207 ARG A CA 1
ATOM 1682 C C . ARG A 1 207 ? 20.586 15.693 -5.617 1.00 87.62 207 ARG A C 1
ATOM 1684 O O . ARG A 1 207 ? 21.511 15.509 -6.400 1.00 87.62 207 ARG A O 1
ATOM 1691 N N . MET A 1 208 ? 19.411 16.173 -6.014 1.00 84.19 208 MET A N 1
ATOM 1692 C CA . MET A 1 208 ? 19.112 16.539 -7.402 1.00 84.19 208 MET A CA 1
ATOM 1693 C C . MET A 1 208 ? 19.998 17.690 -7.894 1.00 84.19 208 MET A C 1
ATOM 1695 O O . MET A 1 208 ? 20.501 17.618 -9.012 1.00 84.19 208 MET A O 1
ATOM 1699 N N . LYS A 1 209 ? 20.237 18.712 -7.055 1.00 83.44 209 LYS A N 1
ATOM 1700 C CA . LYS A 1 209 ? 21.106 19.867 -7.367 1.00 83.44 209 LYS A CA 1
ATOM 1701 C C . LYS A 1 209 ? 22.582 19.497 -7.536 1.00 83.44 209 LYS A C 1
ATOM 1703 O O . LYS A 1 209 ? 23.286 20.135 -8.308 1.00 83.44 209 LYS A O 1
ATOM 1708 N N . SER A 1 210 ? 23.056 18.496 -6.796 1.00 83.12 210 SER A N 1
ATOM 1709 C CA . SER A 1 210 ? 24.455 18.040 -6.834 1.00 83.12 210 SER A CA 1
ATOM 1710 C C . SER A 1 210 ? 24.745 17.027 -7.948 1.00 83.12 210 SER A C 1
ATOM 1712 O O . SER A 1 210 ? 25.905 16.802 -8.291 1.00 83.12 210 SER A O 1
ATOM 1714 N N . SER A 1 211 ? 23.713 16.414 -8.530 1.00 78.50 211 SER A N 1
ATOM 1715 C CA . SER A 1 211 ? 23.854 15.471 -9.639 1.00 78.50 211 SER A CA 1
ATOM 1716 C C . SER A 1 211 ? 23.983 16.204 -10.979 1.00 78.50 211 SER A C 1
ATOM 1718 O O . SER A 1 211 ? 23.098 16.953 -11.380 1.00 78.50 211 SER A O 1
ATOM 1720 N N . GLN A 1 212 ? 25.061 15.924 -11.717 1.00 62.06 212 GLN A N 1
ATOM 1721 C CA . GLN A 1 212 ? 25.312 16.480 -13.057 1.00 62.06 212 GLN A CA 1
ATOM 1722 C C . GLN A 1 212 ? 24.335 15.971 -14.135 1.00 62.06 212 GLN A C 1
ATOM 1724 O O . GLN A 1 212 ? 24.241 16.566 -15.203 1.00 62.06 212 GLN A O 1
ATOM 1729 N N . ASN A 1 213 ? 23.624 14.867 -13.875 1.00 62.88 213 ASN A N 1
ATOM 1730 C CA . ASN A 1 213 ? 22.805 14.160 -14.866 1.00 62.88 213 ASN A CA 1
ATOM 1731 C C . ASN A 1 213 ? 21.292 14.346 -14.674 1.00 62.88 213 ASN A C 1
ATOM 1733 O O . ASN A 1 213 ? 20.515 13.710 -15.386 1.00 62.88 213 ASN A O 1
ATOM 1737 N N . THR A 1 214 ? 20.869 15.170 -13.712 1.00 62.84 214 THR A N 1
ATOM 1738 C CA . THR A 1 214 ? 19.447 15.392 -13.419 1.00 62.84 214 THR A CA 1
ATOM 1739 C C . THR A 1 214 ? 18.813 16.161 -14.576 1.00 62.84 214 THR A C 1
ATOM 1741 O O . THR A 1 214 ? 19.140 17.325 -14.817 1.00 62.84 214 THR A O 1
ATOM 1744 N N . ARG A 1 215 ? 17.911 15.519 -15.322 1.00 58.84 215 ARG A N 1
ATOM 1745 C CA . ARG A 1 215 ? 17.197 16.165 -16.432 1.00 58.84 215 ARG A CA 1
ATOM 1746 C C . ARG A 1 215 ? 15.976 16.890 -15.878 1.00 58.84 215 ARG A C 1
ATOM 1748 O O . ARG A 1 215 ? 14.891 16.327 -15.831 1.00 58.84 215 ARG A O 1
ATOM 1755 N N . ILE A 1 216 ? 16.160 18.138 -15.455 1.00 55.91 216 ILE A N 1
ATOM 1756 C CA . ILE A 1 216 ? 15.054 19.007 -15.036 1.00 55.91 216 ILE A CA 1
ATOM 1757 C C . ILE A 1 216 ? 14.716 19.919 -16.212 1.00 55.91 216 ILE A C 1
ATOM 1759 O O . ILE A 1 216 ? 15.418 20.887 -16.494 1.00 55.91 216 ILE A O 1
ATOM 1763 N N . THR A 1 217 ? 13.648 19.603 -16.929 1.00 50.06 217 THR A N 1
ATOM 1764 C CA . THR A 1 217 ? 13.041 20.536 -17.881 1.00 50.06 217 THR A CA 1
ATOM 1765 C C . THR A 1 217 ? 12.359 21.649 -17.095 1.00 50.06 217 THR A C 1
ATOM 1767 O O . THR A 1 217 ? 11.349 21.413 -16.444 1.00 50.06 217 THR A O 1
ATOM 1770 N N . GLN A 1 218 ? 12.898 22.866 -17.173 1.00 45.22 218 GLN A N 1
ATOM 1771 C CA . GLN A 1 218 ? 12.286 24.083 -16.617 1.00 45.22 218 GLN A CA 1
ATOM 1772 C C . GLN A 1 218 ? 11.060 24.566 -17.418 1.00 45.22 218 GLN A C 1
ATOM 1774 O O . GLN A 1 218 ? 10.511 25.622 -17.125 1.00 45.22 218 GLN A O 1
ATOM 1779 N N . ASN A 1 219 ? 10.632 23.822 -18.442 1.00 39.28 219 ASN A N 1
ATOM 1780 C CA . ASN A 1 219 ? 9.566 24.254 -19.335 1.00 39.28 219 ASN A CA 1
ATOM 1781 C C . ASN A 1 219 ? 8.207 23.769 -18.823 1.00 39.28 219 ASN A C 1
ATOM 1783 O O . ASN A 1 219 ? 7.830 22.618 -19.033 1.00 39.28 219 ASN A O 1
ATOM 1787 N N . GLU A 1 220 ? 7.446 24.700 -18.249 1.00 41.53 220 GLU A N 1
ATOM 1788 C CA . GLU A 1 220 ? 6.016 24.598 -17.904 1.00 41.53 220 GLU A CA 1
ATOM 1789 C C . GLU A 1 220 ? 5.099 24.361 -19.131 1.00 41.53 220 GLU A C 1
ATOM 1791 O O . GLU A 1 220 ? 3.879 24.338 -19.015 1.00 41.53 220 GLU A O 1
ATOM 1796 N N . SER A 1 221 ? 5.668 24.195 -20.330 1.00 40.09 221 SER A N 1
ATOM 1797 C CA . SER A 1 221 ? 4.954 24.142 -21.615 1.00 40.09 221 SER A CA 1
ATOM 1798 C C . SER A 1 221 ? 4.681 22.726 -22.137 1.00 40.09 221 SER A C 1
ATOM 1800 O O . SER A 1 221 ? 4.115 22.582 -23.220 1.00 40.09 221 SER A O 1
ATOM 1802 N N . VAL A 1 222 ? 5.116 21.676 -21.433 1.00 44.34 222 VAL A N 1
ATOM 1803 C CA . VAL A 1 222 ? 4.838 20.288 -21.834 1.00 44.34 222 VAL A CA 1
ATOM 1804 C C . VAL A 1 222 ? 3.538 19.848 -21.178 1.00 44.34 222 VAL A C 1
ATOM 1806 O O . VAL A 1 222 ? 3.375 19.993 -19.973 1.00 44.34 222 VAL A O 1
ATOM 1809 N N . ASN A 1 223 ? 2.617 19.337 -21.989 1.00 38.72 223 ASN A N 1
ATOM 1810 C CA . ASN A 1 223 ? 1.354 18.765 -21.545 1.00 38.72 223 ASN A CA 1
ATOM 1811 C C . ASN A 1 223 ? 1.507 17.227 -21.603 1.00 38.72 223 ASN A C 1
ATOM 1813 O O . ASN A 1 223 ? 1.949 16.742 -22.648 1.00 38.72 223 ASN A O 1
ATOM 1817 N N . PRO A 1 224 ? 1.233 16.469 -20.521 1.00 46.56 224 PRO A N 1
ATOM 1818 C CA . PRO A 1 224 ? 0.791 16.947 -19.212 1.00 46.56 224 PRO A CA 1
ATOM 1819 C C . PRO A 1 224 ? 1.934 17.665 -18.468 1.00 46.56 224 PRO A C 1
ATOM 1821 O O . PRO A 1 224 ? 3.102 17.380 -18.754 1.00 46.56 224 PRO A O 1
ATOM 1824 N N . PRO A 1 225 ? 1.620 18.576 -17.523 1.00 45.91 225 PRO A N 1
ATOM 1825 C CA . PRO A 1 225 ? 2.623 19.374 -16.829 1.00 45.91 225 PRO A CA 1
ATOM 1826 C C . PRO A 1 225 ? 3.675 18.470 -16.192 1.00 45.91 225 PRO A C 1
ATOM 1828 O O . PRO A 1 225 ? 3.369 17.555 -15.419 1.00 45.91 225 PRO A O 1
ATOM 1831 N N . LEU A 1 226 ? 4.933 18.722 -16.544 1.00 56.91 226 LEU A N 1
ATOM 1832 C CA . LEU A 1 226 ? 6.067 18.111 -15.870 1.00 56.91 226 LEU A CA 1
ATOM 1833 C C . LEU A 1 226 ? 6.064 18.611 -14.426 1.00 56.91 226 LEU A C 1
ATOM 1835 O O . LEU A 1 226 ? 5.969 19.811 -14.181 1.00 56.91 226 LEU A O 1
ATOM 1839 N N . LEU A 1 227 ? 6.137 17.674 -13.482 1.00 63.62 227 LEU A N 1
ATOM 1840 C CA . LEU A 1 227 ? 6.214 17.986 -12.059 1.00 63.62 227 LEU A CA 1
ATOM 1841 C C . LEU A 1 227 ? 7.359 18.972 -11.814 1.00 63.62 227 LEU A C 1
ATOM 1843 O O . LEU A 1 227 ? 8.469 18.782 -12.325 1.00 63.62 227 LEU A O 1
ATOM 1847 N N . CYS A 1 228 ? 7.111 20.003 -11.011 1.00 76.31 228 CYS A N 1
ATOM 1848 C CA . CYS A 1 228 ? 8.163 20.930 -10.631 1.00 76.31 228 CYS A CA 1
ATOM 1849 C C . CYS A 1 228 ? 9.230 20.207 -9.790 1.00 76.31 228 CYS A C 1
ATOM 1851 O O . CYS A 1 228 ? 9.006 19.133 -9.222 1.00 76.31 228 CYS A O 1
ATOM 1853 N N . GLN A 1 229 ? 10.416 20.807 -9.667 1.00 81.19 229 GLN A N 1
ATOM 1854 C CA . GLN A 1 229 ? 11.536 20.192 -8.947 1.00 81.19 229 GLN A CA 1
ATOM 1855 C C . GLN A 1 229 ? 11.173 19.784 -7.505 1.00 81.19 229 GLN A C 1
ATOM 1857 O O . GLN A 1 229 ? 11.623 18.741 -7.029 1.00 81.19 229 GLN A O 1
ATOM 1862 N N . ASN A 1 230 ? 10.337 20.577 -6.829 1.00 85.94 230 ASN A N 1
ATOM 1863 C CA . ASN A 1 230 ? 9.876 20.291 -5.471 1.00 85.94 230 ASN A CA 1
ATOM 1864 C C . ASN A 1 230 ? 8.960 19.066 -5.411 1.00 85.94 230 ASN A C 1
ATOM 1866 O O . ASN A 1 230 ? 9.082 18.268 -4.484 1.00 85.94 230 ASN A O 1
ATOM 1870 N N . GLU A 1 231 ? 8.078 18.891 -6.394 1.00 87.31 231 GLU A N 1
ATOM 1871 C CA . GLU A 1 231 ? 7.183 17.734 -6.478 1.00 87.31 231 GLU A CA 1
ATOM 1872 C C . GLU A 1 231 ? 7.946 16.454 -6.830 1.00 87.31 231 GLU A C 1
ATOM 1874 O O . GLU A 1 231 ? 7.681 15.399 -6.257 1.00 87.31 231 GLU A O 1
ATOM 1879 N N . ILE A 1 232 ? 8.931 16.529 -7.735 1.00 89.06 232 ILE A N 1
ATOM 1880 C CA . ILE A 1 232 ? 9.816 15.390 -8.027 1.00 89.06 232 ILE A CA 1
ATOM 1881 C C . ILE A 1 232 ? 10.568 14.982 -6.759 1.00 89.06 232 ILE A C 1
ATOM 1883 O O . ILE A 1 232 ? 10.594 13.803 -6.410 1.00 89.06 232 ILE A O 1
ATOM 1887 N N . ALA A 1 233 ? 11.151 15.945 -6.043 1.00 91.19 233 ALA A N 1
ATOM 1888 C CA . ALA A 1 233 ? 11.871 15.669 -4.808 1.00 91.19 233 ALA A CA 1
ATOM 1889 C C . ALA A 1 233 ? 10.968 15.069 -3.719 1.00 91.19 233 ALA A C 1
ATOM 1891 O O . ALA A 1 233 ? 11.398 14.139 -3.035 1.00 91.19 233 ALA A O 1
ATOM 1892 N N . ASP A 1 234 ? 9.727 15.551 -3.587 1.00 91.81 234 ASP A N 1
ATOM 1893 C CA . ASP A 1 234 ? 8.756 15.002 -2.633 1.00 91.81 234 ASP A CA 1
ATOM 1894 C C . ASP A 1 234 ? 8.419 13.551 -2.990 1.00 91.81 234 ASP A C 1
ATOM 1896 O O . ASP A 1 234 ? 8.559 12.659 -2.156 1.00 91.81 234 ASP A O 1
ATOM 1900 N N . HIS A 1 235 ? 8.111 13.274 -4.264 1.00 92.75 235 HIS A N 1
ATOM 1901 C CA . HIS A 1 235 ? 7.855 11.912 -4.732 1.00 92.75 235 HIS A CA 1
ATOM 1902 C C . HIS A 1 235 ? 9.045 10.976 -4.519 1.00 92.75 235 HIS A C 1
ATOM 1904 O O . HIS A 1 235 ? 8.849 9.823 -4.138 1.00 92.75 235 HIS A O 1
ATOM 1910 N N . LEU A 1 236 ? 10.277 11.432 -4.755 1.00 93.38 236 LEU A N 1
ATOM 1911 C CA . LEU A 1 236 ? 11.476 10.629 -4.509 1.00 93.38 236 LEU A CA 1
ATOM 1912 C C . LEU A 1 236 ? 11.680 10.365 -3.010 1.00 93.38 236 LEU A C 1
ATOM 1914 O O . LEU A 1 236 ? 12.023 9.244 -2.632 1.00 93.38 236 LEU A O 1
ATOM 1918 N N . GLY A 1 237 ? 11.421 11.359 -2.155 1.00 93.69 237 GLY A N 1
ATOM 1919 C CA . GLY A 1 237 ? 11.483 11.219 -0.700 1.00 93.69 237 GLY A CA 1
ATOM 1920 C C . GLY A 1 237 ? 10.458 10.211 -0.177 1.00 93.69 237 GLY A C 1
ATOM 1921 O O . GLY A 1 237 ? 10.818 9.275 0.540 1.00 93.69 237 GLY A O 1
ATOM 1922 N N . VAL A 1 238 ? 9.205 10.344 -0.618 1.00 94.25 238 VAL A N 1
ATOM 1923 C CA . VAL A 1 238 ? 8.107 9.406 -0.332 1.00 94.25 238 VAL A CA 1
ATOM 1924 C C . VAL A 1 238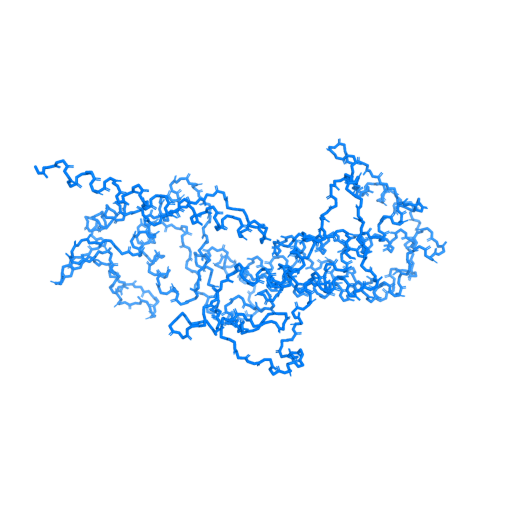 ? 8.429 8.011 -0.859 1.00 94.25 238 VAL A C 1
ATOM 1926 O O . VAL A 1 238 ? 8.240 7.032 -0.143 1.00 94.25 238 VAL A O 1
ATOM 1929 N N . THR A 1 239 ? 8.972 7.903 -2.076 1.00 95.81 239 THR A N 1
ATOM 1930 C CA . THR A 1 239 ? 9.385 6.618 -2.658 1.00 95.81 239 THR A CA 1
ATOM 1931 C C . THR A 1 239 ? 10.380 5.913 -1.739 1.00 95.81 239 THR A C 1
ATOM 1933 O O . THR A 1 239 ? 10.173 4.750 -1.401 1.00 95.81 239 THR A O 1
ATOM 1936 N N . CYS A 1 240 ? 11.428 6.611 -1.289 1.00 94.94 240 CYS A N 1
ATOM 1937 C CA . CYS A 1 240 ? 12.393 6.041 -0.352 1.00 94.94 240 CYS A CA 1
ATOM 1938 C C . CYS A 1 240 ? 11.721 5.598 0.952 1.00 94.94 240 CYS A C 1
ATOM 1940 O O . CYS A 1 240 ? 11.973 4.484 1.407 1.00 94.94 240 CYS A O 1
ATOM 1942 N N . LEU A 1 241 ? 10.823 6.417 1.509 1.00 92.81 241 LEU A N 1
ATOM 1943 C CA . LEU A 1 241 ? 10.129 6.105 2.759 1.00 92.81 241 LEU A CA 1
ATOM 1944 C C . LEU A 1 241 ? 9.298 4.826 2.627 1.00 92.81 241 LEU A C 1
ATOM 1946 O O . LEU A 1 241 ? 9.450 3.911 3.434 1.00 92.81 241 LEU A O 1
ATOM 1950 N N . VAL A 1 242 ? 8.483 4.727 1.575 1.00 94.50 242 VAL A N 1
ATOM 1951 C CA . VAL A 1 242 ? 7.667 3.541 1.284 1.00 94.50 242 VAL A CA 1
ATOM 1952 C C . VAL A 1 242 ? 8.550 2.307 1.097 1.00 94.50 242 VAL A C 1
ATOM 1954 O O . VAL A 1 242 ? 8.289 1.272 1.707 1.00 94.50 242 VAL A O 1
ATOM 1957 N N . THR A 1 243 ? 9.636 2.406 0.322 1.00 94.50 243 THR A N 1
ATOM 1958 C CA . THR A 1 243 ? 10.538 1.259 0.127 1.00 94.50 243 THR A CA 1
ATOM 1959 C C . THR A 1 243 ? 11.249 0.830 1.409 1.00 94.50 243 THR A C 1
ATOM 1961 O O . THR A 1 243 ? 11.443 -0.364 1.617 1.00 94.50 243 THR A O 1
ATOM 1964 N N . THR A 1 244 ? 11.575 1.763 2.307 1.00 91.25 244 THR A N 1
ATOM 1965 C CA . THR A 1 244 ? 12.116 1.433 3.632 1.00 91.25 244 THR A CA 1
ATOM 1966 C C . THR A 1 244 ? 11.082 0.687 4.473 1.00 91.25 244 THR A C 1
ATOM 1968 O O . THR A 1 244 ? 11.421 -0.318 5.098 1.00 91.25 244 THR A O 1
ATOM 1971 N N . MET A 1 245 ? 9.817 1.123 4.455 1.00 91.25 245 MET A N 1
ATOM 1972 C CA . MET A 1 245 ? 8.737 0.456 5.194 1.00 91.25 245 MET A CA 1
ATOM 1973 C C . MET A 1 245 ? 8.417 -0.940 4.643 1.00 91.25 245 MET A C 1
ATOM 1975 O O . MET A 1 245 ? 8.090 -1.840 5.410 1.00 91.25 245 MET A O 1
ATOM 1979 N N . PHE A 1 246 ? 8.542 -1.147 3.330 1.00 93.94 246 PHE A N 1
ATOM 1980 C CA . PHE A 1 246 ? 8.246 -2.426 2.672 1.00 93.94 246 PHE A CA 1
ATOM 1981 C C . PHE A 1 246 ? 9.465 -3.345 2.522 1.00 93.94 246 PHE A C 1
ATOM 1983 O O . PHE A 1 246 ? 9.349 -4.419 1.940 1.00 93.94 246 PHE A O 1
ATOM 1990 N N . ALA A 1 247 ? 10.635 -2.973 3.047 1.00 91.00 247 ALA A N 1
ATOM 1991 C CA . ALA A 1 247 ? 11.856 -3.776 2.930 1.00 91.00 247 ALA A CA 1
ATOM 1992 C C . ALA A 1 247 ? 11.777 -5.137 3.647 1.00 91.00 247 ALA A C 1
ATOM 1994 O O . ALA A 1 247 ? 12.532 -6.055 3.318 1.00 91.00 247 ALA A O 1
ATOM 1995 N N . TYR A 1 248 ? 10.878 -5.272 4.623 1.00 89.81 248 TYR A N 1
ATOM 1996 C CA . TYR A 1 248 ? 10.750 -6.450 5.476 1.00 89.81 248 TYR A CA 1
ATOM 1997 C C . TYR A 1 248 ? 9.281 -6.868 5.634 1.00 89.81 248 TYR A C 1
ATOM 1999 O O . TYR A 1 248 ? 8.393 -6.056 5.367 1.00 89.81 248 TYR A O 1
ATOM 2007 N N . PRO A 1 249 ? 9.014 -8.106 6.099 1.00 92.56 249 PRO A N 1
ATOM 2008 C CA . PRO A 1 249 ? 7.664 -8.534 6.440 1.00 92.56 249 PRO A CA 1
ATOM 2009 C C . PRO A 1 249 ? 6.982 -7.553 7.391 1.00 92.56 249 PRO A C 1
ATOM 2011 O O . PRO A 1 249 ? 7.599 -7.099 8.358 1.00 92.56 249 PRO A O 1
ATOM 2014 N N . ARG A 1 250 ? 5.705 -7.257 7.141 1.00 93.88 250 ARG A N 1
ATOM 2015 C CA . ARG A 1 250 ? 4.970 -6.158 7.795 1.00 93.88 250 ARG A CA 1
ATOM 2016 C C . ARG A 1 250 ? 4.943 -6.241 9.323 1.00 93.88 250 ARG A C 1
ATOM 2018 O O . ARG A 1 250 ? 4.811 -5.221 9.986 1.00 93.88 250 ARG A O 1
ATOM 2025 N N . GLN A 1 251 ? 5.019 -7.447 9.888 1.00 91.31 251 GLN A N 1
ATOM 2026 C CA . GLN A 1 251 ? 4.961 -7.680 11.336 1.00 91.31 251 GLN A CA 1
ATOM 2027 C C . GLN A 1 251 ? 6.305 -7.431 12.031 1.00 91.31 251 GLN A C 1
ATOM 2029 O O . GLN A 1 251 ? 6.353 -7.299 13.255 1.00 91.31 251 GLN A O 1
ATOM 2034 N N . LYS A 1 252 ? 7.403 -7.339 11.271 1.00 90.31 252 LYS A N 1
ATOM 2035 C CA . LYS A 1 252 ? 8.724 -7.061 11.827 1.00 90.31 252 LYS A CA 1
ATOM 2036 C C . LYS A 1 252 ? 8.772 -5.612 12.333 1.00 90.31 252 LYS A C 1
ATOM 2038 O O . LYS A 1 252 ? 8.454 -4.702 11.569 1.00 90.31 252 LYS A O 1
ATOM 2043 N N . PRO A 1 253 ? 9.204 -5.365 13.582 1.00 87.88 253 PRO A N 1
ATOM 2044 C CA . PRO A 1 253 ? 9.405 -4.007 14.069 1.00 87.88 253 PRO A CA 1
ATOM 2045 C C . PRO A 1 253 ? 10.428 -3.249 13.216 1.00 87.88 253 PRO A C 1
ATOM 2047 O O . PRO A 1 253 ? 11.458 -3.806 12.824 1.00 87.88 253 PRO A O 1
ATOM 2050 N N . ILE A 1 254 ? 10.167 -1.966 12.970 1.00 84.50 254 ILE A N 1
ATOM 2051 C CA . ILE A 1 254 ? 11.042 -1.093 12.177 1.00 84.50 254 ILE A CA 1
ATOM 2052 C C . ILE A 1 254 ? 11.731 -0.114 13.118 1.00 84.50 254 ILE A C 1
ATOM 2054 O O . ILE A 1 254 ? 11.068 0.609 13.851 1.00 84.50 254 ILE A O 1
ATOM 2058 N N . ASN A 1 255 ? 13.062 -0.069 13.103 1.00 82.19 255 ASN A N 1
ATOM 2059 C CA . ASN A 1 255 ? 13.813 0.943 13.840 1.00 82.19 255 ASN A CA 1
ATOM 2060 C C . ASN A 1 255 ? 14.084 2.143 12.924 1.00 82.19 255 ASN A C 1
ATOM 2062 O O . ASN A 1 255 ? 14.860 2.020 11.980 1.00 82.19 255 ASN A O 1
ATOM 2066 N N . LEU A 1 256 ? 13.439 3.278 13.205 1.00 79.00 256 LEU A N 1
ATOM 2067 C CA . LEU A 1 256 ? 13.506 4.493 12.388 1.00 79.00 256 LEU A CA 1
ATOM 2068 C C . LEU A 1 256 ? 14.077 5.669 13.197 1.00 79.00 256 LEU A C 1
ATOM 2070 O O . LEU A 1 256 ? 13.464 6.724 13.301 1.00 79.00 256 LEU A O 1
ATOM 2074 N N . GLN A 1 257 ? 15.245 5.481 13.817 1.00 74.31 257 GLN A N 1
ATOM 2075 C CA . GLN A 1 257 ? 15.971 6.568 14.498 1.00 74.31 257 GLN A CA 1
ATOM 2076 C C . GLN A 1 257 ? 16.511 7.618 13.518 1.00 74.31 257 GLN A C 1
ATOM 2078 O O . GLN A 1 257 ? 16.559 8.810 13.827 1.00 74.31 257 GLN A O 1
ATOM 2083 N N . THR A 1 258 ? 16.911 7.166 12.332 1.00 76.81 258 THR A N 1
ATOM 2084 C CA . THR A 1 258 ? 17.352 8.009 11.224 1.00 76.81 258 THR A CA 1
ATOM 2085 C C . THR A 1 258 ? 16.626 7.604 9.953 1.00 76.81 258 THR A C 1
ATOM 2087 O O . THR A 1 258 ? 16.259 6.442 9.805 1.00 76.81 258 THR A O 1
ATOM 2090 N N . PHE A 1 259 ? 16.468 8.545 9.031 1.00 85.31 259 PHE A N 1
ATOM 2091 C CA . PHE A 1 259 ? 15.955 8.296 7.692 1.00 85.31 259 PHE A CA 1
ATOM 2092 C C . PHE A 1 259 ? 16.697 9.199 6.713 1.00 85.31 259 PHE A C 1
ATOM 2094 O O . PHE A 1 259 ? 16.800 10.405 6.939 1.00 85.31 259 PHE A O 1
ATOM 2101 N N . LEU A 1 260 ? 17.267 8.619 5.655 1.00 83.00 260 LEU A N 1
ATOM 2102 C CA . LEU A 1 260 ? 18.125 9.320 4.693 1.00 83.00 260 LEU A CA 1
ATOM 2103 C C . LEU A 1 260 ? 19.314 10.029 5.369 1.00 83.00 260 LEU A C 1
ATOM 2105 O O . LEU A 1 260 ? 19.759 11.092 4.942 1.00 83.00 260 LEU A O 1
ATOM 2109 N N . GLY A 1 261 ? 19.823 9.438 6.455 1.00 76.50 261 GLY A N 1
ATOM 2110 C CA . GLY A 1 261 ? 20.904 10.006 7.268 1.00 76.50 261 GLY A CA 1
ATOM 2111 C C . GLY A 1 261 ? 20.506 11.216 8.125 1.00 76.50 261 GLY A C 1
ATOM 2112 O O . GLY A 1 261 ? 21.374 11.807 8.767 1.00 76.50 261 GLY A O 1
ATOM 2113 N N . LEU A 1 262 ? 19.222 11.580 8.158 1.00 78.00 262 LEU A N 1
ATOM 2114 C CA . LEU A 1 262 ? 18.692 12.654 8.994 1.00 78.00 262 LEU A CA 1
ATOM 2115 C C . LEU A 1 262 ? 18.068 12.076 10.271 1.00 78.00 262 LEU A C 1
ATOM 2117 O O . LEU A 1 262 ? 17.455 11.006 10.209 1.00 78.00 262 LEU A O 1
ATOM 2121 N N . PRO A 1 263 ? 18.217 12.748 11.428 1.00 73.94 263 PRO A N 1
ATOM 2122 C CA . PRO A 1 263 ? 17.537 12.341 12.647 1.00 73.94 263 PRO A CA 1
ATOM 2123 C C . PRO A 1 263 ? 16.029 12.463 12.454 1.00 73.94 263 PRO A C 1
ATOM 2125 O O . PRO A 1 263 ? 15.527 13.424 11.870 1.00 73.94 263 PRO A O 1
ATOM 2128 N N . VAL A 1 264 ? 15.321 11.454 12.939 1.00 74.06 264 VAL A N 1
ATOM 2129 C CA . VAL A 1 264 ? 13.870 11.349 12.802 1.00 74.06 264 VAL A CA 1
ATOM 2130 C C . VAL A 1 264 ? 13.192 11.884 14.068 1.00 74.06 264 VAL A C 1
ATOM 2132 O O . VAL A 1 264 ? 12.130 12.487 13.995 1.00 74.06 264 VAL A O 1
ATOM 2135 N N . THR A 1 265 ? 13.839 11.780 15.228 1.00 68.31 265 THR A N 1
ATOM 2136 C CA . THR A 1 265 ? 13.350 12.342 16.492 1.00 68.31 265 THR A CA 1
ATOM 2137 C C . THR A 1 265 ? 13.877 13.759 16.740 1.00 68.31 265 THR A C 1
ATOM 2139 O O . THR A 1 265 ? 14.993 14.111 16.359 1.00 68.31 265 THR A O 1
ATOM 2142 N N . SER A 1 266 ? 13.095 14.567 17.461 1.00 58.66 266 SER A N 1
ATOM 2143 C CA . SER A 1 266 ? 13.450 15.935 17.884 1.00 58.66 266 SER A CA 1
ATOM 2144 C C . SER A 1 266 ? 14.649 16.031 18.839 1.00 58.66 266 SER A C 1
ATOM 2146 O O . SER A 1 266 ? 15.120 17.130 19.131 1.00 58.66 266 SER A O 1
ATOM 2148 N N . SER A 1 267 ? 15.164 14.905 19.341 1.00 52.94 267 SER A N 1
ATOM 2149 C CA . SER A 1 267 ? 16.375 14.876 20.157 1.00 52.94 267 SER A CA 1
ATOM 2150 C C . SER A 1 267 ? 17.596 15.157 19.279 1.00 52.94 267 SER A C 1
ATOM 2152 O O . SER A 1 267 ? 18.124 14.265 18.614 1.00 52.94 267 SER A O 1
ATOM 2154 N N . SER A 1 268 ? 18.061 16.403 19.322 1.00 44.16 268 SER A N 1
ATOM 2155 C CA . SER A 1 268 ? 19.333 16.895 18.794 1.00 44.16 268 SER A CA 1
ATOM 2156 C C . SER A 1 268 ? 20.524 16.205 19.468 1.00 44.16 268 SER A C 1
ATOM 2158 O O . SER A 1 268 ? 21.283 16.804 20.223 1.00 44.16 268 SER A O 1
ATOM 2160 N N . THR A 1 269 ? 20.718 14.915 19.202 1.00 42.78 269 THR A N 1
ATOM 2161 C CA . THR A 1 269 ? 21.986 14.262 19.522 1.00 42.78 269 THR A CA 1
ATOM 2162 C C . THR A 1 269 ? 22.878 14.385 18.301 1.00 42.78 269 THR A C 1
ATOM 2164 O O . THR A 1 269 ? 22.592 13.844 17.238 1.00 42.78 269 THR A O 1
ATOM 2167 N N . THR A 1 270 ? 23.914 15.198 18.485 1.00 39.75 270 THR A N 1
ATOM 2168 C CA . THR A 1 270 ? 25.099 15.441 17.664 1.00 39.75 270 THR A CA 1
ATOM 2169 C C . THR A 1 270 ? 25.274 14.453 16.515 1.00 39.75 270 THR A C 1
ATOM 2171 O O . THR A 1 270 ? 25.354 13.247 16.754 1.00 39.75 270 THR A O 1
ATOM 2174 N N . MET A 1 271 ? 25.424 14.972 15.289 1.00 41.34 271 MET A N 1
ATOM 2175 C CA . MET A 1 271 ? 25.890 14.200 14.136 1.00 41.34 271 MET A CA 1
ATOM 2176 C C . MET A 1 271 ? 27.226 13.530 14.473 1.00 41.34 271 MET A C 1
ATOM 2178 O O . MET A 1 271 ? 28.302 14.079 14.251 1.00 41.34 271 MET A O 1
ATOM 2182 N N . LYS A 1 272 ? 27.179 12.314 15.015 1.00 36.44 272 LYS A N 1
ATOM 2183 C CA . LYS A 1 272 ? 28.276 11.376 14.842 1.00 36.44 272 LYS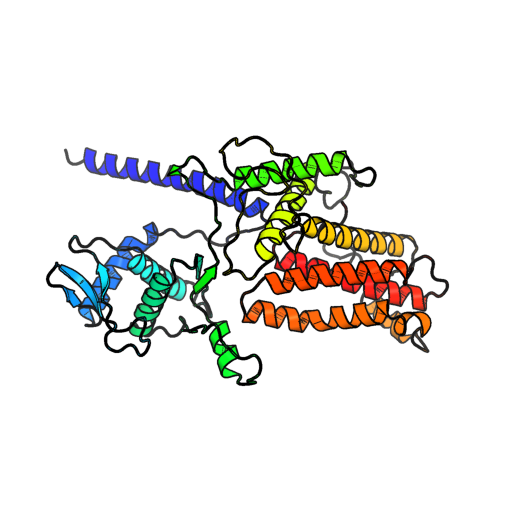 A CA 1
ATOM 2184 C C . LYS A 1 272 ? 28.204 10.995 13.380 1.00 36.44 272 LYS A C 1
ATOM 2186 O O . LYS A 1 272 ? 27.156 10.519 12.953 1.00 36.44 272 LYS A O 1
ATOM 2191 N N . ASN A 1 273 ? 29.282 11.264 12.643 1.00 36.25 273 ASN A N 1
ATOM 2192 C CA . ASN A 1 273 ? 29.504 10.817 11.271 1.00 36.25 273 ASN A CA 1
ATOM 2193 C C . ASN A 1 273 ? 29.063 9.357 11.131 1.00 36.25 273 ASN A C 1
ATOM 2195 O O . ASN A 1 273 ? 29.841 8.431 11.360 1.00 36.25 273 ASN A O 1
ATOM 2199 N N . SER A 1 274 ? 27.800 9.146 10.779 1.00 38.34 274 SER A N 1
ATOM 2200 C CA . SER A 1 274 ? 27.328 7.856 10.345 1.00 38.34 274 SER A CA 1
ATOM 2201 C C . SER A 1 274 ? 27.711 7.820 8.881 1.00 38.34 274 SER A C 1
ATOM 2203 O O . SER A 1 274 ? 27.040 8.349 7.999 1.00 38.34 274 SER A O 1
ATOM 2205 N N . HIS A 1 275 ? 28.857 7.192 8.614 1.00 36.66 275 HIS A N 1
ATOM 2206 C CA . HIS A 1 275 ? 28.938 6.352 7.429 1.00 36.66 275 HIS A CA 1
ATOM 2207 C C . HIS A 1 275 ? 27.563 5.715 7.248 1.00 36.66 275 HIS A C 1
ATOM 2209 O O . HIS A 1 275 ? 27.129 5.060 8.198 1.00 36.66 275 HIS A O 1
ATOM 2215 N N . LEU A 1 276 ? 26.894 5.974 6.108 1.00 40.53 276 LEU A N 1
ATOM 2216 C CA . LEU A 1 276 ? 25.628 5.344 5.718 1.00 40.53 276 LEU A CA 1
ATOM 2217 C C . LEU A 1 276 ? 25.588 3.958 6.349 1.00 40.53 276 LEU A C 1
ATOM 2219 O O . LEU A 1 276 ? 26.394 3.106 5.962 1.00 40.53 276 LEU A O 1
ATOM 2223 N N . LEU A 1 277 ? 24.773 3.791 7.394 1.00 37.44 277 LEU A N 1
ATOM 2224 C CA . LEU A 1 277 ? 24.754 2.567 8.176 1.00 37.44 277 LEU A CA 1
ATOM 2225 C C . LEU A 1 277 ? 24.378 1.450 7.206 1.00 37.44 277 LEU A C 1
ATOM 2227 O O . LEU A 1 277 ? 23.226 1.301 6.812 1.00 37.44 277 LEU A O 1
ATOM 2231 N N . LYS A 1 278 ? 25.390 0.684 6.790 1.00 35.97 278 LYS A N 1
ATOM 2232 C CA . LYS A 1 278 ? 25.294 -0.523 5.963 1.00 35.97 278 LYS A CA 1
ATOM 2233 C C . LYS A 1 278 ? 24.647 -1.668 6.759 1.00 35.97 278 LYS A C 1
ATOM 2235 O O . LYS A 1 278 ? 25.147 -2.786 6.721 1.00 35.97 278 LYS A O 1
ATOM 2240 N N . SER A 1 279 ? 23.609 -1.398 7.554 1.00 35.28 279 SER A N 1
ATOM 2241 C CA . SER A 1 279 ? 22.976 -2.410 8.411 1.00 35.28 279 SER A CA 1
ATOM 2242 C C . SER A 1 279 ? 21.566 -2.804 7.975 1.00 35.28 279 SER A C 1
ATOM 2244 O O . SER A 1 279 ? 21.038 -3.783 8.496 1.00 35.28 279 SER A O 1
ATOM 2246 N N . SER A 1 280 ? 20.981 -2.146 6.970 1.00 46.16 280 SER A N 1
ATOM 2247 C CA . SER A 1 280 ? 19.849 -2.708 6.235 1.00 46.16 280 SER A CA 1
ATOM 2248 C C . SER A 1 280 ? 20.360 -3.420 4.981 1.00 46.16 280 SER A C 1
ATOM 2250 O O . SER A 1 280 ? 21.116 -2.856 4.191 1.00 46.16 280 SER A O 1
ATOM 2252 N N . ALA A 1 281 ? 19.935 -4.671 4.772 1.00 48.53 281 ALA A N 1
ATOM 2253 C CA . ALA A 1 281 ? 20.237 -5.426 3.548 1.00 48.53 281 ALA A CA 1
ATOM 2254 C C . ALA A 1 281 ? 19.755 -4.693 2.274 1.00 48.53 281 ALA A C 1
ATOM 2256 O O . ALA A 1 281 ? 20.251 -4.939 1.177 1.00 48.53 281 ALA A O 1
ATOM 2257 N N . VAL A 1 282 ? 18.816 -3.756 2.439 1.00 60.12 282 VAL A N 1
ATOM 2258 C CA . VAL A 1 282 ? 18.277 -2.868 1.410 1.00 60.12 282 VAL A CA 1
ATOM 2259 C C . VAL A 1 282 ? 18.653 -1.426 1.754 1.00 60.12 282 VAL A C 1
ATOM 2261 O O . VAL A 1 282 ? 18.288 -0.929 2.816 1.00 60.12 282 VAL A O 1
ATOM 2264 N N . SER A 1 283 ? 19.379 -0.743 0.867 1.00 77.25 283 SER A N 1
ATOM 2265 C CA . SER A 1 283 ? 19.699 0.683 1.030 1.00 77.25 283 SER A CA 1
ATOM 2266 C C . SER A 1 283 ? 18.418 1.524 1.087 1.00 77.25 283 SER A C 1
ATOM 2268 O O . SER A 1 283 ? 17.530 1.325 0.265 1.00 77.25 283 SER A O 1
ATOM 2270 N N . GLU A 1 284 ? 18.350 2.526 1.968 1.00 78.81 284 GLU A N 1
ATOM 2271 C CA . GLU A 1 284 ? 17.242 3.506 1.997 1.00 78.81 284 GLU A CA 1
ATOM 2272 C C . GLU A 1 284 ? 17.083 4.274 0.670 1.00 78.81 284 GLU A C 1
ATOM 2274 O O . GLU A 1 284 ? 16.040 4.858 0.400 1.00 78.81 284 GLU A O 1
ATOM 2279 N N . LEU A 1 285 ? 18.109 4.255 -0.189 1.00 86.19 285 LEU A N 1
ATOM 2280 C CA . LEU A 1 285 ? 18.082 4.841 -1.530 1.00 86.19 285 LEU A CA 1
ATOM 2281 C C . LEU A 1 285 ? 17.618 3.854 -2.614 1.00 86.19 285 LEU A C 1
ATOM 2283 O O . LEU A 1 285 ? 17.645 4.197 -3.796 1.00 86.19 285 LEU A O 1
ATOM 2287 N N . CYS A 1 286 ? 17.204 2.635 -2.257 1.00 88.06 286 CYS A N 1
ATOM 2288 C CA . CYS A 1 286 ? 16.726 1.644 -3.224 1.00 88.06 286 CYS A CA 1
ATOM 2289 C C . CYS A 1 286 ? 15.478 2.124 -3.982 1.00 88.06 286 CYS A C 1
ATOM 2291 O O . CYS A 1 286 ? 15.338 1.853 -5.169 1.00 88.06 286 CYS A O 1
ATOM 2293 N N . GLY A 1 287 ? 14.625 2.938 -3.357 1.00 91.19 287 GLY A N 1
ATOM 2294 C CA . GLY A 1 287 ? 13.518 3.594 -4.042 1.00 91.19 287 GLY A CA 1
ATOM 2295 C C . GLY A 1 287 ? 13.963 4.443 -5.240 1.00 91.19 287 GLY A C 1
ATOM 2296 O O . GLY A 1 287 ? 13.321 4.431 -6.292 1.00 91.19 287 GLY A O 1
ATOM 2297 N N . LEU A 1 288 ? 15.122 5.106 -5.134 1.00 93.25 288 LEU A N 1
ATOM 2298 C CA . LEU A 1 288 ? 15.689 5.884 -6.238 1.00 93.25 288 LEU A CA 1
ATOM 2299 C C . LEU A 1 288 ? 16.162 4.997 -7.387 1.00 93.25 288 LEU A C 1
ATOM 2301 O O . LEU A 1 288 ? 16.059 5.402 -8.543 1.00 93.25 288 LEU A O 1
ATOM 2305 N N . THR A 1 289 ? 16.686 3.801 -7.100 1.00 93.56 289 THR A N 1
ATOM 2306 C CA . THR A 1 289 ? 17.158 2.898 -8.160 1.00 93.56 289 THR A CA 1
ATOM 2307 C C . THR A 1 289 ? 15.993 2.387 -9.001 1.00 93.56 289 THR A C 1
ATOM 2309 O O . THR A 1 289 ? 16.132 2.310 -10.223 1.00 93.56 289 THR A O 1
ATOM 2312 N N . LEU A 1 290 ? 14.836 2.132 -8.380 1.00 96.62 290 LEU A N 1
ATOM 2313 C CA . LEU A 1 290 ? 13.598 1.778 -9.078 1.00 96.62 290 LEU A CA 1
ATOM 2314 C C . LEU A 1 290 ? 13.117 2.922 -9.981 1.00 96.62 290 LEU A C 1
ATOM 2316 O O . LEU A 1 290 ? 12.899 2.713 -11.174 1.00 96.62 290 LEU A O 1
ATOM 2320 N N . GLN A 1 291 ? 13.001 4.139 -9.435 1.00 95.12 291 GLN A N 1
ATOM 2321 C CA . GLN A 1 291 ? 12.541 5.310 -10.194 1.00 95.12 291 GLN A CA 1
ATOM 2322 C C . GLN A 1 291 ? 13.490 5.641 -11.352 1.00 95.12 291 GLN A C 1
ATOM 2324 O O . GLN A 1 291 ? 13.047 5.900 -12.468 1.00 95.12 291 GLN A O 1
ATOM 2329 N N . TYR A 1 292 ? 14.803 5.554 -11.123 1.00 93.62 292 TYR A N 1
ATOM 2330 C CA . TYR A 1 292 ? 15.801 5.803 -12.161 1.00 93.62 292 TYR A CA 1
ATOM 2331 C C . TYR A 1 292 ? 15.760 4.743 -13.262 1.00 93.62 292 TYR A C 1
ATOM 2333 O O . TYR A 1 292 ? 15.840 5.076 -14.444 1.00 93.62 292 TYR A O 1
ATOM 2341 N N . CYS A 1 293 ? 15.607 3.465 -12.899 1.00 96.00 293 CYS A N 1
ATOM 2342 C CA . CYS A 1 293 ? 15.444 2.390 -13.873 1.00 96.00 293 CYS A CA 1
ATOM 2343 C C . CYS A 1 293 ? 14.202 2.619 -14.742 1.00 96.00 293 CYS A C 1
ATOM 2345 O O . CYS A 1 293 ? 14.305 2.584 -15.970 1.00 96.00 293 CYS A O 1
ATOM 2347 N N . HIS A 1 294 ? 13.067 2.942 -14.117 1.00 96.06 294 HIS A N 1
ATOM 2348 C CA . HIS A 1 294 ? 11.828 3.262 -14.817 1.00 96.06 294 HIS A CA 1
ATOM 2349 C C . HIS A 1 294 ? 11.998 4.455 -15.776 1.00 96.06 294 HIS A C 1
ATOM 2351 O O . HIS A 1 294 ? 11.732 4.319 -16.970 1.00 96.06 294 HIS A O 1
ATOM 2357 N N . ALA A 1 295 ? 12.533 5.584 -15.301 1.00 92.19 295 ALA A N 1
ATOM 2358 C CA . ALA A 1 295 ? 12.780 6.767 -16.128 1.00 92.19 295 ALA A CA 1
ATOM 2359 C C . ALA A 1 295 ? 13.747 6.485 -17.295 1.00 92.19 295 ALA A C 1
ATOM 2361 O O . ALA A 1 295 ? 13.553 6.965 -18.415 1.00 92.19 295 ALA A O 1
ATOM 2362 N N . ARG A 1 296 ? 14.777 5.652 -17.082 1.00 93.56 296 ARG A N 1
ATOM 2363 C CA . ARG A 1 296 ? 15.707 5.258 -18.152 1.00 93.56 296 ARG A CA 1
ATOM 2364 C C . ARG A 1 296 ? 15.013 4.426 -19.232 1.00 93.56 296 ARG A C 1
ATOM 2366 O O . ARG A 1 296 ? 15.317 4.604 -20.411 1.00 93.56 296 ARG A O 1
ATOM 2373 N N . LEU A 1 297 ? 14.081 3.554 -18.849 1.00 94.38 297 LEU A N 1
ATOM 2374 C CA . LEU A 1 297 ? 13.270 2.779 -19.790 1.00 94.38 297 LEU A CA 1
ATOM 2375 C C . LEU A 1 297 ? 12.273 3.666 -20.552 1.00 94.38 297 LEU A C 1
ATOM 2377 O O . LEU A 1 297 ? 12.149 3.509 -21.764 1.00 94.38 297 LEU A O 1
ATOM 2381 N N . CYS A 1 298 ? 11.642 4.649 -19.899 1.00 91.12 298 CYS A N 1
ATOM 2382 C CA . CYS A 1 298 ? 10.842 5.677 -20.583 1.00 91.12 298 CYS A CA 1
ATOM 2383 C C . CYS A 1 298 ? 11.679 6.446 -21.619 1.00 91.12 298 CYS A C 1
ATOM 2385 O O . CYS A 1 298 ? 11.273 6.612 -22.762 1.00 91.12 298 CYS A O 1
ATOM 2387 N N . SER A 1 299 ? 12.902 6.840 -21.267 1.00 90.00 299 SER A N 1
ATOM 2388 C CA . SER A 1 299 ? 13.825 7.510 -22.194 1.00 90.00 299 SER A CA 1
ATOM 2389 C C . SER A 1 299 ? 14.243 6.627 -23.384 1.00 90.00 299 SER A C 1
ATOM 2391 O O . SER A 1 299 ? 14.510 7.128 -24.479 1.00 90.00 299 SER A O 1
ATOM 2393 N N . LEU A 1 300 ? 14.323 5.302 -23.212 1.00 91.44 300 LEU A N 1
ATOM 2394 C CA . LEU A 1 300 ? 14.544 4.372 -24.326 1.00 91.44 300 LEU A CA 1
ATOM 2395 C C . LEU A 1 300 ? 13.341 4.319 -25.268 1.00 91.44 300 LEU A C 1
ATOM 2397 O O . LEU A 1 300 ? 13.538 4.358 -26.480 1.00 91.44 300 LEU A O 1
ATOM 2401 N N . GLU A 1 301 ? 12.129 4.271 -24.722 1.00 87.81 301 GLU A N 1
ATOM 2402 C CA . GLU A 1 301 ? 10.893 4.328 -25.504 1.00 87.81 301 GLU A CA 1
ATOM 2403 C C . GLU A 1 301 ? 10.839 5.599 -26.355 1.00 87.81 301 GLU A C 1
ATOM 2405 O O . GLU A 1 301 ? 10.752 5.509 -27.578 1.00 87.81 301 GLU A O 1
ATOM 2410 N N . SER A 1 302 ? 10.989 6.774 -25.728 1.00 86.12 302 SER A N 1
ATOM 2411 C CA . SER A 1 302 ? 10.916 8.057 -26.433 1.00 86.12 302 SER A CA 1
ATOM 2412 C C . SER A 1 302 ? 11.941 8.137 -27.563 1.00 86.12 302 SER A C 1
ATOM 2414 O O . SER A 1 302 ? 11.602 8.541 -28.670 1.00 86.12 302 SER A O 1
ATOM 2416 N N . ARG A 1 303 ? 13.183 7.683 -27.331 1.00 88.75 303 ARG A N 1
ATOM 2417 C CA . ARG A 1 303 ? 14.220 7.657 -28.376 1.00 88.75 303 ARG A CA 1
ATOM 2418 C C . ARG A 1 303 ? 13.907 6.683 -29.511 1.00 88.75 303 ARG A C 1
ATOM 2420 O O . ARG A 1 303 ? 14.240 6.987 -30.649 1.00 88.75 303 ARG A O 1
ATOM 2427 N N . SER A 1 304 ? 13.285 5.545 -29.211 1.00 88.06 304 SER A N 1
ATOM 2428 C CA . SER A 1 304 ? 12.919 4.538 -30.221 1.00 88.06 304 SER A CA 1
ATOM 2429 C C . SER A 1 304 ? 11.761 5.010 -31.103 1.00 88.06 304 SER A C 1
ATOM 2431 O O . SER A 1 304 ? 11.738 4.734 -32.301 1.00 88.06 304 SER A O 1
ATOM 2433 N N . ILE A 1 305 ? 10.832 5.780 -30.532 1.00 84.12 305 ILE A N 1
ATOM 2434 C CA . ILE A 1 305 ? 9.786 6.477 -31.286 1.00 84.12 305 ILE A CA 1
ATOM 2435 C C . ILE A 1 305 ? 10.411 7.557 -32.175 1.00 84.12 305 ILE A C 1
ATOM 2437 O O . ILE A 1 305 ? 10.148 7.597 -33.373 1.00 84.12 305 ILE A O 1
ATOM 2441 N N . SER A 1 306 ? 11.292 8.398 -31.621 1.00 85.00 306 SER A N 1
ATOM 2442 C CA . SER A 1 306 ? 11.958 9.459 -32.392 1.00 85.00 306 SER A CA 1
ATOM 2443 C C . SER A 1 306 ? 12.841 8.931 -33.525 1.00 85.00 306 SER A C 1
ATOM 2445 O O . SER A 1 306 ? 13.014 9.624 -34.522 1.00 85.00 306 SER A O 1
ATOM 2447 N N . SER A 1 307 ? 13.395 7.721 -33.401 1.00 85.88 307 SER A N 1
ATOM 2448 C CA . SER A 1 307 ? 14.164 7.080 -34.474 1.00 85.88 307 SER A CA 1
ATOM 2449 C C . SER A 1 307 ? 13.293 6.376 -35.520 1.00 85.88 307 SER A C 1
ATOM 2451 O O . SER A 1 307 ? 13.842 5.791 -36.449 1.00 85.88 307 SER A O 1
ATOM 2453 N N . GLY A 1 308 ? 11.965 6.365 -35.356 1.00 83.75 308 GLY A N 1
ATOM 2454 C CA . GLY A 1 308 ? 11.039 5.635 -36.227 1.00 83.75 308 GLY A CA 1
ATOM 2455 C C . GLY A 1 308 ? 11.122 4.110 -36.098 1.00 83.75 308 GLY A C 1
ATOM 2456 O O . GLY A 1 308 ? 10.601 3.402 -36.953 1.00 83.75 308 GLY A O 1
ATOM 2457 N N . LEU A 1 309 ? 11.780 3.593 -35.050 1.00 80.38 309 LEU A N 1
ATOM 2458 C CA . LEU A 1 309 ? 11.905 2.151 -34.811 1.00 80.38 309 LEU A CA 1
ATOM 2459 C C . LEU A 1 309 ? 10.596 1.557 -34.281 1.00 80.38 309 LEU A C 1
ATOM 2461 O O . LEU A 1 309 ? 10.284 0.403 -34.560 1.00 80.38 309 LEU A O 1
ATOM 2465 N N . PHE A 1 310 ? 9.856 2.337 -33.489 1.00 69.06 310 PHE A N 1
ATOM 2466 C CA . PHE A 1 310 ? 8.655 1.882 -32.803 1.00 69.06 310 PHE A CA 1
ATOM 2467 C C . PHE A 1 310 ? 7.402 2.603 -33.325 1.00 69.06 310 PHE A C 1
ATOM 2469 O O . PHE A 1 310 ? 7.327 3.832 -33.221 1.00 69.06 310 PHE A O 1
ATOM 2476 N N . PRO A 1 311 ? 6.410 1.869 -33.849 1.00 65.69 311 PRO A N 1
ATOM 2477 C CA . PRO A 1 311 ? 5.110 2.422 -34.194 1.00 65.69 311 PRO A CA 1
ATOM 2478 C C . PRO A 1 311 ? 4.324 2.700 -32.912 1.00 65.69 311 PRO A C 1
ATOM 2480 O O . PRO A 1 311 ? 4.309 1.893 -31.984 1.00 65.69 311 PRO A O 1
ATOM 2483 N N . PHE A 1 312 ? 3.680 3.859 -32.842 1.00 65.44 312 PHE A N 1
ATOM 2484 C CA . PHE A 1 312 ? 2.937 4.286 -31.664 1.00 65.44 312 PHE A CA 1
ATOM 2485 C C . PHE A 1 312 ? 1.512 4.692 -32.026 1.00 65.44 312 PHE A C 1
ATOM 2487 O O . PHE A 1 312 ? 1.272 5.281 -33.081 1.00 65.44 312 PHE A O 1
ATOM 2494 N N . LYS A 1 313 ? 0.574 4.424 -31.114 1.00 62.88 313 LYS A N 1
ATOM 2495 C CA . LYS A 1 313 ? -0.775 4.990 -31.162 1.00 62.88 313 LYS A CA 1
ATOM 2496 C C . LYS A 1 313 ? -0.836 6.185 -30.219 1.00 62.88 313 LYS A C 1
ATOM 2498 O O . LYS A 1 313 ? -0.426 6.107 -29.059 1.00 62.88 313 LYS A O 1
ATOM 2503 N N . VAL A 1 314 ? -1.357 7.294 -30.731 1.00 60.69 314 VAL A N 1
ATOM 2504 C CA . VAL A 1 314 ? -1.750 8.439 -29.908 1.00 60.69 314 VAL A CA 1
ATOM 2505 C C . VAL A 1 314 ? -3.083 8.083 -29.260 1.00 60.69 314 VAL A C 1
ATOM 2507 O O . VAL A 1 314 ? -4.023 7.703 -29.962 1.00 60.69 314 VAL A O 1
ATOM 2510 N N . ASN A 1 315 ? -3.165 8.147 -27.932 1.00 55.84 315 ASN A N 1
ATOM 2511 C CA . ASN A 1 315 ? -4.412 7.852 -27.240 1.00 55.84 315 ASN A CA 1
ATOM 2512 C C . ASN A 1 315 ? -5.487 8.877 -27.646 1.00 55.84 315 ASN A C 1
ATOM 2514 O O . ASN A 1 315 ? -5.275 10.084 -27.541 1.00 55.84 315 ASN A O 1
ATOM 2518 N N . SER A 1 316 ? -6.657 8.414 -28.092 1.00 53.69 316 SER A N 1
ATOM 2519 C CA . SER A 1 316 ? -7.736 9.296 -28.553 1.00 53.69 316 SER A CA 1
ATOM 2520 C C . SER A 1 316 ? -8.301 10.185 -27.442 1.00 53.69 316 SER A C 1
ATOM 2522 O O . SER A 1 316 ? -8.853 11.241 -27.734 1.00 53.69 316 SER A O 1
ATOM 2524 N N . SER A 1 317 ? -8.177 9.768 -26.176 1.00 53.03 317 SER A N 1
ATOM 2525 C CA . SER A 1 317 ? -8.614 10.548 -25.010 1.00 53.03 317 SER A CA 1
ATOM 2526 C C . SER A 1 317 ? -7.534 11.473 -24.441 1.00 53.03 317 SER A C 1
ATOM 2528 O O . SER A 1 317 ? -7.861 12.370 -23.671 1.00 53.03 317 SER A O 1
ATOM 2530 N N . ASP A 1 318 ? -6.262 11.250 -24.781 1.00 47.62 318 ASP A N 1
ATOM 2531 C CA . ASP A 1 318 ? -5.139 12.076 -24.338 1.00 47.62 318 ASP A CA 1
ATOM 2532 C C . ASP A 1 318 ? -4.029 12.075 -25.407 1.00 47.62 318 ASP A C 1
ATOM 2534 O O . ASP A 1 318 ? -3.212 11.149 -25.446 1.00 47.62 318 ASP A O 1
ATOM 2538 N N . PRO A 1 319 ? -3.954 13.111 -26.262 1.00 47.44 319 PRO A N 1
ATOM 2539 C CA . PRO A 1 319 ? -2.995 13.166 -27.362 1.00 47.44 319 PRO A CA 1
ATOM 2540 C C . PRO A 1 319 ? -1.527 13.264 -26.914 1.00 47.44 319 PRO A C 1
ATOM 2542 O O . PRO A 1 319 ? -0.622 13.205 -27.745 1.00 47.44 319 PRO A O 1
ATOM 2545 N N . THR A 1 320 ? -1.281 13.406 -25.610 1.00 43.16 320 THR A N 1
ATOM 2546 C CA . THR A 1 320 ? 0.054 13.453 -25.002 1.00 43.16 320 THR A CA 1
ATOM 2547 C C . THR A 1 320 ? 0.501 12.096 -24.449 1.00 43.16 320 THR A C 1
ATOM 2549 O O . THR A 1 320 ? 1.679 11.894 -24.145 1.00 43.16 320 THR A O 1
ATOM 2552 N N . SER A 1 321 ? -0.422 11.134 -24.372 1.00 47.81 321 SER A N 1
ATOM 2553 C CA . SER A 1 321 ? -0.170 9.769 -23.932 1.00 47.81 321 SER A CA 1
ATOM 2554 C C . SER A 1 321 ? 0.145 8.873 -25.128 1.00 47.81 321 SER A C 1
ATOM 2556 O O . SER A 1 321 ? -0.703 8.608 -25.985 1.00 47.81 321 SER A O 1
ATOM 2558 N N . ILE A 1 322 ? 1.387 8.392 -25.177 1.00 57.16 322 ILE A N 1
ATOM 2559 C CA . ILE A 1 322 ? 1.821 7.399 -26.154 1.00 57.16 322 ILE A CA 1
ATOM 2560 C C . ILE A 1 322 ? 1.521 6.012 -25.592 1.00 57.16 322 ILE A C 1
ATOM 2562 O O . ILE A 1 322 ? 2.029 5.637 -24.534 1.00 57.16 322 ILE A O 1
ATOM 2566 N N . VAL A 1 323 ? 0.689 5.251 -26.302 1.00 60.50 323 VAL A N 1
ATOM 2567 C CA . VAL A 1 323 ? 0.344 3.880 -25.930 1.00 60.50 323 VAL A CA 1
ATOM 2568 C C . VAL A 1 323 ? 1.072 2.916 -26.853 1.00 60.50 323 VAL A C 1
ATOM 2570 O O . VAL A 1 323 ? 1.223 3.152 -28.054 1.00 60.50 323 VAL A O 1
ATOM 2573 N N . PHE A 1 324 ? 1.523 1.816 -26.260 1.00 63.81 324 PHE A N 1
ATOM 2574 C CA . PHE A 1 324 ? 2.081 0.686 -26.980 1.00 63.81 324 PHE A CA 1
ATOM 2575 C C . PHE A 1 324 ? 1.104 0.203 -28.046 1.00 63.81 324 PHE A C 1
ATOM 2577 O O . PHE A 1 324 ? 0.011 -0.252 -27.704 1.00 63.81 324 PHE A O 1
ATOM 2584 N N . ASP A 1 325 ? 1.489 0.259 -29.319 1.00 71.12 325 ASP A N 1
ATOM 2585 C CA . ASP A 1 325 ? 0.700 -0.393 -30.357 1.00 71.12 325 ASP A CA 1
ATOM 2586 C C . ASP A 1 325 ? 1.027 -1.891 -30.370 1.00 71.12 325 ASP A C 1
ATOM 2588 O O . ASP A 1 325 ? 1.818 -2.375 -31.179 1.00 71.12 325 ASP A O 1
ATOM 2592 N N . MET A 1 326 ? 0.462 -2.617 -29.398 1.00 70.94 326 MET A N 1
ATOM 2593 C CA . MET A 1 326 ? 0.646 -4.066 -29.280 1.00 70.94 326 MET A CA 1
ATOM 2594 C C . MET A 1 326 ? 0.198 -4.789 -30.548 1.00 70.94 326 MET A C 1
ATOM 2596 O O . MET A 1 326 ? 0.881 -5.715 -30.964 1.00 70.94 326 MET A O 1
ATOM 2600 N N . ASP A 1 327 ? -0.893 -4.351 -31.180 1.00 77.12 327 ASP A N 1
ATOM 2601 C CA . ASP A 1 327 ? -1.410 -4.984 -32.397 1.00 77.12 327 ASP A CA 1
ATOM 2602 C C . ASP A 1 327 ? -0.408 -4.861 -33.545 1.00 77.12 327 ASP A C 1
ATOM 2604 O O . ASP A 1 327 ? -0.129 -5.835 -34.240 1.00 77.12 327 ASP A O 1
ATOM 2608 N N . HIS A 1 328 ? 0.176 -3.672 -33.720 1.00 77.50 328 HIS A N 1
ATOM 2609 C CA . HIS A 1 328 ? 1.187 -3.462 -34.749 1.00 77.50 328 HIS A CA 1
ATOM 2610 C C . HIS A 1 328 ? 2.473 -4.235 -34.450 1.00 77.50 328 HIS A C 1
ATOM 2612 O O . HIS A 1 328 ? 3.072 -4.804 -35.359 1.00 77.50 328 HIS A O 1
ATOM 2618 N N . LEU A 1 329 ? 2.900 -4.291 -33.186 1.00 76.38 329 LEU A N 1
ATOM 2619 C CA . LEU A 1 329 ? 4.086 -5.061 -32.823 1.00 76.38 329 LEU A CA 1
ATOM 2620 C C . LEU A 1 329 ? 3.876 -6.568 -33.027 1.00 76.38 329 LEU A C 1
ATOM 2622 O O . LEU A 1 329 ? 4.771 -7.234 -33.537 1.00 76.38 329 LEU A O 1
ATOM 2626 N N . ILE A 1 330 ? 2.705 -7.098 -32.660 1.00 80.19 330 ILE A N 1
ATOM 2627 C CA . ILE A 1 330 ? 2.336 -8.495 -32.924 1.00 80.19 330 ILE A CA 1
ATOM 2628 C C . ILE A 1 330 ? 2.340 -8.747 -34.431 1.00 80.19 330 ILE A C 1
ATOM 2630 O O . ILE A 1 330 ? 2.941 -9.718 -34.874 1.00 80.19 330 ILE A O 1
ATOM 2634 N N . HIS A 1 331 ? 1.767 -7.836 -35.221 1.00 83.38 331 HIS A N 1
ATOM 2635 C CA . HIS A 1 331 ? 1.796 -7.947 -36.674 1.00 83.38 331 HIS A CA 1
ATOM 2636 C C . HIS A 1 331 ? 3.225 -7.985 -37.233 1.00 83.38 331 HIS A C 1
ATOM 2638 O O . HIS A 1 331 ? 3.511 -8.814 -38.088 1.00 83.38 331 HIS A O 1
ATOM 2644 N N . GLU A 1 332 ? 4.132 -7.130 -36.749 1.00 82.44 332 GLU A N 1
ATOM 2645 C CA . GLU A 1 332 ? 5.551 -7.162 -37.134 1.00 82.44 332 GLU A CA 1
ATOM 2646 C C . GLU A 1 332 ? 6.220 -8.485 -36.725 1.00 82.44 332 GLU A C 1
ATOM 2648 O O . GLU A 1 332 ? 6.969 -9.049 -37.519 1.00 82.44 332 GLU A O 1
ATOM 2653 N N . PHE A 1 333 ? 5.919 -9.021 -35.536 1.00 85.62 333 PHE A N 1
ATOM 2654 C CA . PHE A 1 333 ? 6.425 -10.327 -35.098 1.00 85.62 333 PHE A CA 1
ATOM 2655 C C . PHE A 1 333 ? 5.890 -11.488 -35.942 1.00 85.62 333 PHE A C 1
ATOM 2657 O O . PHE A 1 333 ? 6.648 -12.408 -36.236 1.00 85.62 333 PHE A O 1
ATOM 2664 N N . ASP A 1 334 ? 4.638 -11.436 -36.395 1.00 85.50 334 ASP A N 1
ATOM 2665 C CA . ASP A 1 334 ? 4.061 -12.452 -37.285 1.00 85.50 334 ASP A CA 1
ATOM 2666 C C . ASP A 1 334 ? 4.743 -12.476 -38.666 1.00 85.50 334 ASP A C 1
ATOM 2668 O O . ASP A 1 334 ? 4.723 -13.499 -39.352 1.00 85.50 334 ASP A O 1
ATOM 2672 N N . GLN A 1 335 ? 5.382 -11.372 -39.079 1.00 85.75 335 GLN A N 1
ATOM 2673 C CA . GLN A 1 335 ? 6.189 -11.331 -40.305 1.00 85.75 335 GLN A CA 1
ATOM 2674 C C . GLN A 1 335 ? 7.583 -11.954 -40.131 1.00 85.75 335 GLN A C 1
ATOM 2676 O O . GLN A 1 335 ? 8.307 -12.122 -41.119 1.00 85.75 335 GLN A O 1
ATOM 2681 N N . PHE A 1 336 ? 8.001 -12.290 -38.905 1.00 85.56 336 PHE A N 1
ATOM 2682 C CA . PHE A 1 336 ? 9.323 -12.868 -38.678 1.00 85.56 336 PHE A CA 1
ATOM 2683 C C . PHE A 1 336 ? 9.340 -14.307 -39.185 1.00 85.56 336 PHE A C 1
ATOM 2685 O O . PHE A 1 336 ? 8.623 -15.174 -38.693 1.00 85.56 336 PHE A O 1
ATOM 2692 N N . LYS A 1 337 ? 10.214 -14.586 -40.157 1.00 82.81 337 LYS A N 1
ATOM 2693 C CA . LYS A 1 337 ? 10.434 -15.961 -40.637 1.00 82.81 337 LYS A CA 1
ATOM 2694 C C . LYS A 1 337 ? 11.022 -16.851 -39.543 1.00 82.81 337 LYS A C 1
ATOM 2696 O O . LYS A 1 337 ? 10.647 -18.011 -39.427 1.00 82.81 337 LYS A O 1
ATOM 2701 N N . GLU A 1 338 ? 11.940 -16.295 -38.758 1.00 83.94 338 GLU A N 1
ATOM 2702 C CA . GLU A 1 338 ? 12.573 -16.934 -37.609 1.00 83.94 338 GLU A CA 1
ATOM 2703 C C . GLU A 1 338 ? 12.823 -15.888 -36.522 1.00 83.94 338 GLU A C 1
ATOM 2705 O O . GLU A 1 338 ? 13.083 -14.717 -36.811 1.00 83.94 338 GLU A O 1
ATOM 2710 N N . TRP A 1 339 ? 12.777 -16.316 -35.262 1.00 83.94 339 TRP A N 1
ATOM 2711 C CA . TRP A 1 339 ? 13.128 -15.450 -34.143 1.00 83.94 339 TRP A CA 1
ATOM 2712 C C . TRP A 1 339 ? 14.656 -15.231 -34.096 1.00 83.94 339 TRP A C 1
ATOM 2714 O O . TRP A 1 339 ? 15.407 -16.207 -34.150 1.00 83.94 339 TRP A O 1
ATOM 2724 N N . PRO A 1 340 ? 15.142 -13.985 -33.941 1.00 84.69 340 PRO A N 1
ATOM 2725 C CA . PRO A 1 340 ? 16.558 -13.644 -33.816 1.00 84.69 340 PRO A CA 1
ATOM 2726 C C . PRO A 1 340 ? 17.289 -14.410 -32.707 1.00 84.69 340 PRO A C 1
ATOM 2728 O O . PRO A 1 340 ? 17.242 -14.061 -31.521 1.00 84.69 340 PRO A O 1
ATOM 2731 N N . SER A 1 341 ? 18.012 -15.456 -33.113 1.00 79.75 341 SER A N 1
ATOM 2732 C CA . SER A 1 341 ? 18.736 -16.378 -32.230 1.00 79.75 341 SER A CA 1
ATOM 2733 C C . SER A 1 341 ? 19.812 -15.685 -31.383 1.00 79.75 341 SER A C 1
ATOM 2735 O O . SER A 1 341 ? 20.097 -16.125 -30.271 1.00 79.75 341 SER A O 1
ATOM 2737 N N . THR A 1 342 ? 20.369 -14.578 -31.874 1.00 82.25 342 THR A N 1
ATOM 2738 C CA . THR A 1 342 ? 21.332 -13.695 -31.196 1.00 82.25 342 THR A CA 1
ATOM 2739 C C . THR A 1 342 ? 20.759 -13.018 -29.957 1.00 82.25 342 THR A C 1
ATOM 2741 O O . THR A 1 342 ? 21.491 -12.802 -28.994 1.00 82.25 342 THR A O 1
ATOM 2744 N N . THR A 1 343 ? 19.469 -12.678 -29.966 1.00 84.62 343 THR A N 1
ATOM 2745 C CA . THR A 1 343 ? 18.800 -12.028 -28.834 1.00 84.62 343 THR A CA 1
ATOM 2746 C C . THR A 1 343 ? 18.115 -13.041 -27.934 1.00 84.62 343 THR A C 1
ATOM 2748 O O . THR A 1 343 ? 18.336 -13.014 -26.727 1.00 84.62 343 THR A O 1
ATOM 2751 N N . ILE A 1 344 ? 17.325 -13.963 -28.491 1.00 84.06 344 ILE A N 1
ATOM 2752 C CA . ILE A 1 344 ? 16.507 -14.878 -27.676 1.00 84.06 344 ILE A CA 1
ATOM 2753 C C . ILE A 1 344 ? 17.345 -15.883 -26.876 1.00 84.06 344 ILE A C 1
ATOM 2755 O O . ILE A 1 344 ? 16.898 -16.337 -25.829 1.00 84.06 344 ILE A O 1
ATOM 2759 N N . ASN A 1 345 ? 18.559 -16.209 -27.335 1.00 84.75 345 ASN A N 1
ATOM 2760 C CA . ASN A 1 345 ? 19.473 -17.105 -26.620 1.00 84.75 345 ASN A CA 1
ATOM 2761 C C . ASN A 1 345 ? 20.455 -16.356 -25.708 1.00 84.75 345 ASN A C 1
ATOM 2763 O O . ASN A 1 345 ? 21.273 -16.983 -25.030 1.00 84.75 345 ASN A O 1
ATOM 2767 N N . GLU A 1 346 ? 20.416 -15.022 -25.689 1.00 93.06 346 GLU A N 1
ATOM 2768 C CA . GLU A 1 346 ? 21.270 -14.247 -24.802 1.00 93.06 346 GLU A CA 1
ATOM 2769 C C . GLU A 1 346 ? 20.797 -14.438 -23.347 1.00 93.06 346 GLU A C 1
ATOM 2771 O O . GLU A 1 346 ? 19.608 -14.372 -23.027 1.00 93.06 346 GLU A O 1
ATOM 2776 N N . LYS A 1 347 ? 21.741 -14.705 -22.436 1.00 94.88 347 LYS A N 1
ATOM 2777 C CA . LYS A 1 347 ? 21.449 -15.097 -21.049 1.00 94.88 347 LYS A CA 1
ATOM 2778 C C . LYS A 1 347 ? 20.659 -14.039 -20.279 1.00 94.88 347 LYS A C 1
ATOM 2780 O O . LYS A 1 347 ? 19.759 -14.380 -19.518 1.00 94.88 347 LYS A O 1
ATOM 2785 N N . SER A 1 348 ? 21.013 -12.770 -20.441 1.00 94.19 348 SER A N 1
ATOM 2786 C CA . SER A 1 348 ? 20.313 -11.624 -19.861 1.00 94.19 348 SER A CA 1
ATOM 2787 C C . SER A 1 348 ? 18.922 -11.416 -20.472 1.00 94.19 348 SER A C 1
ATOM 2789 O O . SER A 1 348 ? 18.028 -11.013 -19.731 1.00 94.19 348 SER A O 1
ATOM 2791 N N . PHE A 1 349 ? 18.699 -11.724 -21.759 1.00 95.12 349 PHE A N 1
ATOM 2792 C CA . PHE A 1 349 ? 17.351 -11.746 -22.353 1.00 95.12 349 PHE A CA 1
ATOM 2793 C C . PHE A 1 349 ? 16.480 -12.828 -21.708 1.00 95.12 349 PHE A C 1
ATOM 2795 O O . PHE A 1 349 ? 15.416 -12.520 -21.171 1.00 95.12 349 PHE A O 1
ATOM 2802 N N . VAL A 1 350 ? 16.958 -14.079 -21.692 1.00 95.25 350 VAL A N 1
ATOM 2803 C CA . VAL A 1 350 ? 16.229 -15.221 -21.106 1.00 95.25 350 VAL A CA 1
ATOM 2804 C C . VAL A 1 350 ? 15.930 -14.975 -19.630 1.00 95.25 350 VAL A C 1
ATOM 2806 O O . VAL A 1 350 ? 14.806 -15.190 -19.184 1.00 95.25 350 VAL A O 1
ATOM 2809 N N . LYS A 1 351 ? 16.911 -14.464 -18.876 1.00 96.56 351 LYS A N 1
ATOM 2810 C CA . LYS A 1 351 ? 16.738 -14.125 -17.460 1.00 96.56 351 LYS A CA 1
ATOM 2811 C C . LYS A 1 351 ? 15.652 -13.070 -17.253 1.00 96.56 351 LYS A C 1
ATOM 2813 O O . LYS A 1 351 ? 14.836 -13.209 -16.348 1.00 96.56 351 LYS A O 1
ATOM 2818 N N . LEU A 1 352 ? 15.639 -12.021 -18.076 1.00 96.62 352 LEU A N 1
ATOM 2819 C CA . LEU A 1 352 ? 14.644 -10.958 -17.976 1.00 96.62 352 LEU A CA 1
ATOM 2820 C C . LEU A 1 352 ? 13.244 -11.466 -18.348 1.00 96.62 352 LEU A C 1
ATOM 2822 O O . LEU A 1 352 ? 12.285 -11.160 -17.646 1.00 96.62 352 LEU A O 1
ATOM 2826 N N . ALA A 1 353 ? 13.127 -12.292 -19.391 1.00 96.25 353 ALA A N 1
ATOM 2827 C CA . ALA A 1 353 ? 11.868 -12.928 -19.776 1.00 96.25 353 ALA A CA 1
ATOM 2828 C C . ALA A 1 353 ? 11.316 -13.850 -18.671 1.00 96.25 353 ALA A C 1
ATOM 2830 O O . ALA A 1 353 ? 10.157 -13.707 -18.283 1.00 96.25 353 ALA A O 1
ATOM 2831 N N . ASP A 1 354 ? 12.149 -14.732 -18.107 1.00 97.12 354 ASP A N 1
ATOM 2832 C CA . ASP A 1 354 ? 11.780 -15.593 -16.972 1.00 97.12 354 ASP A CA 1
ATOM 2833 C C . ASP A 1 354 ? 11.334 -14.768 -15.757 1.00 97.12 354 ASP A C 1
ATOM 2835 O O . ASP A 1 354 ? 10.310 -15.071 -15.143 1.00 97.12 354 ASP A O 1
ATOM 2839 N N . HIS A 1 355 ? 12.041 -13.677 -15.448 1.00 98.12 355 HIS A N 1
ATOM 2840 C CA . HIS A 1 355 ? 11.642 -12.771 -14.378 1.00 98.12 355 HIS A CA 1
ATOM 2841 C C . HIS A 1 355 ? 10.229 -12.216 -14.616 1.00 98.12 355 HIS A C 1
ATOM 2843 O O . HIS A 1 355 ? 9.372 -12.325 -13.737 1.00 98.12 355 HIS A O 1
ATOM 2849 N N . LEU A 1 356 ? 9.958 -11.663 -15.802 1.00 97.75 356 LEU A N 1
ATOM 2850 C CA . LEU A 1 356 ? 8.658 -11.068 -16.129 1.00 97.75 356 LEU A CA 1
ATOM 2851 C C . LEU A 1 356 ? 7.509 -12.081 -16.031 1.00 97.75 356 LEU A C 1
ATOM 2853 O O . LEU A 1 356 ? 6.438 -11.740 -15.526 1.00 97.75 356 LEU A O 1
ATOM 2857 N N . CYS A 1 357 ? 7.734 -13.339 -16.421 1.00 97.25 357 CYS A N 1
ATOM 2858 C CA . CYS A 1 357 ? 6.743 -14.412 -16.285 1.00 97.25 357 CYS A CA 1
ATOM 2859 C C . CYS A 1 357 ? 6.338 -14.676 -14.822 1.00 97.25 357 CYS A C 1
ATOM 2861 O O . CYS A 1 357 ? 5.196 -15.053 -14.550 1.00 97.25 357 CYS A O 1
ATOM 2863 N N . ARG A 1 358 ? 7.236 -14.426 -13.859 1.00 97.31 358 ARG A N 1
ATOM 2864 C CA . ARG A 1 358 ? 6.982 -14.624 -12.419 1.00 97.31 358 ARG A CA 1
ATOM 2865 C C . ARG A 1 358 ? 6.171 -13.505 -11.775 1.00 97.31 358 ARG A C 1
ATOM 2867 O O . ARG A 1 358 ? 5.800 -13.639 -10.608 1.00 97.31 358 ARG A O 1
ATOM 2874 N N . PHE A 1 359 ? 5.857 -12.430 -12.503 1.00 97.69 359 PHE A N 1
ATOM 2875 C CA . PHE A 1 359 ? 5.063 -11.320 -11.972 1.00 97.69 359 PHE A CA 1
ATOM 2876 C C . PHE A 1 359 ? 3.714 -11.795 -11.420 1.00 97.69 359 PHE A C 1
ATOM 2878 O O . PHE A 1 359 ? 3.346 -11.445 -10.303 1.00 97.69 359 PHE A O 1
ATOM 2885 N N . SER A 1 360 ? 3.005 -12.653 -12.162 1.00 96.25 360 SER A N 1
ATOM 2886 C CA . SER A 1 360 ? 1.692 -13.180 -11.758 1.00 96.25 360 SER A CA 1
ATOM 2887 C C . SER A 1 360 ? 1.759 -14.004 -10.464 1.00 96.25 360 SER A C 1
ATOM 2889 O O . SER A 1 360 ? 0.934 -13.823 -9.565 1.00 96.25 360 SER A O 1
ATOM 2891 N N . THR A 1 361 ? 2.775 -14.858 -10.335 1.00 95.62 361 THR A N 1
ATOM 2892 C CA . THR A 1 361 ? 3.038 -15.645 -9.126 1.00 95.62 361 THR A CA 1
ATOM 2893 C C . THR A 1 361 ? 3.371 -14.739 -7.947 1.00 95.62 361 THR A C 1
ATOM 2895 O O . THR A 1 361 ? 2.796 -14.903 -6.874 1.00 95.62 361 THR A O 1
ATOM 2898 N N . MET A 1 362 ? 4.235 -13.739 -8.149 1.00 96.50 362 MET A N 1
ATOM 2899 C CA . MET A 1 362 ? 4.564 -12.756 -7.116 1.00 96.50 362 MET A CA 1
ATOM 2900 C C . MET A 1 362 ? 3.314 -12.020 -6.623 1.00 96.50 362 MET A C 1
ATOM 2902 O O . MET A 1 362 ? 3.110 -11.935 -5.413 1.00 96.50 362 MET A O 1
ATOM 2906 N N . LEU A 1 363 ? 2.444 -11.554 -7.530 1.00 95.88 363 LEU A N 1
ATOM 2907 C CA . LEU A 1 363 ? 1.192 -10.886 -7.159 1.00 95.88 363 LEU A CA 1
ATOM 2908 C C . LEU A 1 363 ? 0.296 -11.788 -6.311 1.00 95.88 363 LEU A C 1
ATOM 2910 O O . LEU A 1 363 ? -0.253 -11.339 -5.306 1.00 95.88 363 LEU A O 1
ATOM 2914 N N . ARG A 1 364 ? 0.173 -13.065 -6.689 1.00 93.62 364 ARG A N 1
ATOM 2915 C CA . ARG A 1 364 ? -0.619 -14.044 -5.937 1.00 93.62 364 ARG A CA 1
ATOM 2916 C C . ARG A 1 364 ? -0.069 -14.242 -4.526 1.00 93.62 364 ARG A C 1
ATOM 2918 O O . ARG A 1 364 ? -0.858 -14.254 -3.586 1.00 93.62 364 ARG A O 1
ATOM 2925 N N . THR A 1 365 ? 1.251 -14.347 -4.381 1.00 91.38 365 THR A N 1
ATOM 2926 C CA . THR A 1 365 ? 1.924 -14.493 -3.081 1.00 91.38 365 THR A CA 1
ATOM 2927 C C . THR A 1 365 ? 1.783 -13.241 -2.216 1.00 91.38 365 THR A C 1
ATOM 2929 O O . THR A 1 365 ? 1.438 -13.341 -1.040 1.00 91.38 365 THR A O 1
ATOM 2932 N N . ALA A 1 366 ? 2.004 -12.053 -2.787 1.00 93.94 366 ALA A N 1
ATOM 2933 C CA . ALA A 1 366 ? 1.850 -10.785 -2.075 1.00 93.94 366 ALA A CA 1
ATOM 2934 C C . ALA A 1 366 ? 0.409 -10.591 -1.580 1.00 93.94 366 ALA A C 1
ATOM 2936 O O . ALA A 1 366 ? 0.195 -10.195 -0.434 1.00 93.94 366 ALA A O 1
ATOM 2937 N N . TYR A 1 367 ? -0.572 -10.928 -2.422 1.00 91.12 367 TYR A N 1
ATOM 2938 C CA . TYR A 1 367 ? -1.992 -10.854 -2.093 1.00 91.12 367 TYR A CA 1
ATOM 2939 C C . TYR A 1 367 ? -2.406 -11.865 -1.020 1.00 91.12 367 TYR A C 1
ATOM 2941 O O . TYR A 1 367 ? -3.063 -11.486 -0.056 1.00 91.12 367 TYR A O 1
ATOM 2949 N N . SER A 1 368 ? -2.021 -13.139 -1.154 1.00 86.69 368 SER A N 1
ATOM 2950 C CA . SER A 1 368 ? -2.430 -14.181 -0.203 1.00 86.69 368 SER A CA 1
ATOM 2951 C C . SER A 1 368 ? -1.839 -13.972 1.189 1.00 86.69 368 SER A C 1
ATOM 2953 O O . SER A 1 368 ? -2.494 -14.282 2.181 1.00 86.69 368 SER A O 1
ATOM 2955 N N . LYS A 1 369 ? -0.621 -13.424 1.270 1.00 88.56 369 LYS A N 1
ATOM 2956 C CA . LYS A 1 369 ? 0.076 -13.172 2.538 1.00 88.56 369 LYS A CA 1
ATOM 2957 C C . LYS A 1 369 ? -0.174 -11.768 3.106 1.00 88.56 369 LYS A C 1
ATOM 2959 O O . LYS A 1 369 ? 0.205 -11.518 4.253 1.00 88.56 369 LYS A O 1
ATOM 2964 N N . TYR A 1 370 ? -0.810 -10.874 2.341 1.00 91.31 370 TYR A N 1
ATOM 2965 C CA . TYR A 1 370 ? -0.914 -9.435 2.628 1.00 91.31 370 TYR A CA 1
ATOM 2966 C C . TYR A 1 370 ? 0.451 -8.792 2.902 1.00 91.31 370 TYR A C 1
ATOM 2968 O O . TYR A 1 370 ? 0.630 -8.043 3.859 1.00 91.31 370 TYR A O 1
ATOM 2976 N N . GLU A 1 371 ? 1.438 -9.128 2.074 1.00 93.56 371 GLU A N 1
ATOM 2977 C CA . GLU A 1 371 ? 2.839 -8.784 2.298 1.00 93.56 371 GLU A CA 1
ATOM 2978 C C . GLU A 1 371 ? 3.413 -7.971 1.128 1.00 93.56 371 GLU A C 1
ATOM 2980 O O . GLU A 1 371 ? 3.762 -8.541 0.088 1.00 93.56 371 GLU A O 1
ATOM 2985 N N . PRO A 1 372 ? 3.558 -6.639 1.275 1.00 95.44 372 PRO A N 1
ATOM 2986 C CA . PRO A 1 372 ? 4.072 -5.787 0.204 1.00 95.44 372 PRO A CA 1
ATOM 2987 C C . PRO A 1 372 ? 5.568 -6.005 -0.071 1.00 95.44 372 PRO A C 1
ATOM 2989 O O . PRO A 1 372 ? 6.043 -5.675 -1.158 1.00 95.44 372 PRO A O 1
ATOM 2992 N N . HIS A 1 373 ? 6.317 -6.601 0.865 1.00 95.19 373 HIS A N 1
ATOM 2993 C CA . HIS A 1 373 ? 7.754 -6.827 0.698 1.00 95.19 373 HIS A CA 1
ATOM 2994 C C . HIS A 1 373 ? 8.091 -7.739 -0.491 1.00 95.19 373 HIS A C 1
ATOM 2996 O O . HIS A 1 373 ? 9.131 -7.557 -1.124 1.00 95.19 373 HIS A O 1
ATOM 3002 N N . TYR A 1 374 ? 7.195 -8.664 -0.857 1.00 96.50 374 TYR A N 1
ATOM 3003 C CA . TYR A 1 374 ? 7.351 -9.487 -2.060 1.00 96.50 374 TYR A CA 1
ATOM 3004 C C . TYR A 1 374 ? 7.343 -8.643 -3.343 1.00 96.50 374 TYR A C 1
ATOM 3006 O O . TYR A 1 374 ? 8.135 -8.898 -4.252 1.00 96.50 374 TYR A O 1
ATOM 3014 N N . VAL A 1 375 ? 6.506 -7.599 -3.399 1.00 98.19 375 VAL A N 1
ATOM 3015 C CA . VAL A 1 375 ? 6.437 -6.668 -4.539 1.00 98.19 375 VAL A CA 1
ATOM 3016 C C . VAL A 1 375 ? 7.736 -5.876 -4.658 1.00 98.19 375 VAL A C 1
ATOM 3018 O O . VAL A 1 375 ? 8.280 -5.742 -5.757 1.00 98.19 375 VAL A O 1
ATOM 3021 N N . LEU A 1 376 ? 8.266 -5.392 -3.531 1.00 97.50 376 LEU A N 1
ATOM 3022 C CA . LEU A 1 376 ? 9.517 -4.637 -3.505 1.00 97.50 376 LEU A CA 1
ATOM 3023 C C . LEU A 1 376 ? 10.718 -5.497 -3.919 1.00 97.50 376 LEU A C 1
ATOM 3025 O O . LEU A 1 376 ? 11.507 -5.076 -4.765 1.00 97.50 376 LEU A O 1
ATOM 3029 N N . GLN A 1 377 ? 10.857 -6.701 -3.358 1.00 96.62 377 GLN A N 1
ATOM 3030 C CA . GLN A 1 377 ? 11.958 -7.612 -3.694 1.00 96.62 377 GLN A CA 1
ATOM 3031 C C . GLN A 1 377 ? 11.961 -7.970 -5.182 1.00 96.62 377 GLN A C 1
ATOM 3033 O O . GLN A 1 377 ? 13.009 -7.915 -5.829 1.00 96.62 377 GLN A O 1
ATOM 3038 N N . TYR A 1 378 ? 10.782 -8.253 -5.738 1.00 98.25 378 TYR A N 1
ATOM 3039 C CA . TYR A 1 378 ? 10.606 -8.470 -7.168 1.00 98.25 378 TYR A CA 1
ATOM 3040 C C . TYR A 1 378 ? 11.050 -7.249 -7.985 1.00 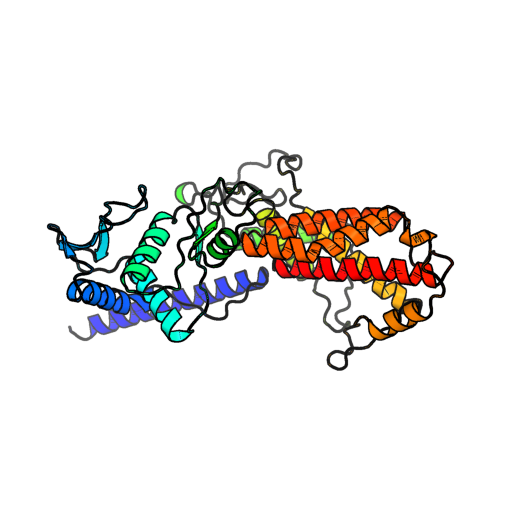98.25 378 TYR A C 1
ATOM 3042 O O . TYR A 1 378 ? 11.884 -7.374 -8.877 1.00 98.25 378 TYR A O 1
ATOM 3050 N N . ALA A 1 379 ? 10.574 -6.046 -7.646 1.00 98.25 379 ALA A N 1
ATOM 3051 C CA . ALA A 1 379 ? 10.911 -4.823 -8.378 1.00 98.25 379 ALA A CA 1
ATOM 3052 C C . ALA A 1 379 ? 12.419 -4.500 -8.351 1.00 98.25 379 ALA A C 1
ATOM 3054 O O . ALA A 1 379 ? 12.989 -4.061 -9.358 1.00 98.25 379 ALA A O 1
ATOM 3055 N N . LEU A 1 380 ? 13.082 -4.739 -7.214 1.00 97.62 380 LEU A N 1
ATOM 3056 C CA . LEU A 1 380 ? 14.528 -4.559 -7.062 1.00 97.62 380 LEU A CA 1
ATOM 3057 C C . LEU A 1 380 ? 15.311 -5.560 -7.911 1.00 97.62 380 LEU A C 1
ATOM 3059 O O . LEU A 1 380 ? 16.251 -5.173 -8.612 1.00 97.62 380 LEU A O 1
ATOM 3063 N N . GLN A 1 381 ? 14.908 -6.831 -7.894 1.00 97.62 381 GLN A N 1
ATOM 3064 C CA . GLN A 1 381 ? 15.547 -7.855 -8.710 1.00 97.62 381 GLN A CA 1
ATOM 3065 C C . GLN A 1 381 ? 15.301 -7.600 -10.209 1.00 97.62 381 GLN A C 1
ATOM 3067 O O . GLN A 1 381 ? 16.241 -7.713 -10.994 1.00 97.62 381 GLN A O 1
ATOM 3072 N N . LEU A 1 382 ? 14.107 -7.140 -10.603 1.00 98.25 382 LEU A N 1
ATOM 3073 C CA . LEU A 1 382 ? 13.796 -6.759 -11.985 1.00 98.25 382 LEU A CA 1
ATOM 3074 C C . LEU A 1 382 ? 14.703 -5.616 -12.442 1.00 98.25 382 LEU A C 1
ATOM 3076 O O . LEU A 1 382 ? 15.278 -5.661 -13.524 1.00 98.25 382 LEU A O 1
ATOM 3080 N N . THR A 1 383 ? 14.895 -4.610 -11.588 1.00 97.69 383 THR A N 1
ATOM 3081 C CA . THR A 1 383 ? 15.800 -3.487 -11.858 1.00 97.69 383 THR A CA 1
ATOM 3082 C C . THR A 1 383 ? 17.251 -3.955 -12.030 1.00 97.69 383 THR A C 1
ATOM 3084 O O . THR A 1 383 ? 17.970 -3.455 -12.899 1.00 97.69 383 THR A O 1
ATOM 3087 N N . SER A 1 384 ? 17.699 -4.924 -11.228 1.00 96.38 384 SER A N 1
ATOM 3088 C CA . SER A 1 384 ? 19.022 -5.547 -11.373 1.00 96.38 384 SER A CA 1
ATOM 3089 C C . SER A 1 384 ? 19.161 -6.255 -12.726 1.00 96.38 384 SER A C 1
ATOM 3091 O O . SER A 1 384 ? 20.130 -6.027 -13.455 1.00 96.38 384 SER A O 1
ATOM 3093 N N . ASP A 1 385 ? 18.150 -7.036 -13.109 1.00 97.38 385 ASP A N 1
ATOM 3094 C CA . ASP A 1 385 ? 18.141 -7.801 -14.357 1.00 97.38 385 ASP A CA 1
ATOM 3095 C C . ASP A 1 385 ? 18.071 -6.890 -15.587 1.00 97.38 385 ASP A C 1
ATOM 3097 O O . ASP A 1 385 ? 18.845 -7.073 -16.527 1.00 97.38 385 ASP A O 1
ATOM 3101 N N . VAL A 1 386 ? 17.263 -5.826 -15.542 1.00 97.88 386 VAL A N 1
ATOM 3102 C CA . VAL A 1 386 ? 17.234 -4.772 -16.568 1.00 97.88 386 VAL A CA 1
ATOM 3103 C C . VAL A 1 386 ? 18.601 -4.104 -16.710 1.00 97.88 386 VAL A C 1
ATOM 3105 O O . VAL A 1 386 ? 19.061 -3.867 -17.826 1.00 97.88 386 VAL A O 1
ATOM 3108 N N . ASN A 1 387 ? 19.277 -3.787 -15.603 1.00 95.12 387 ASN A N 1
ATOM 3109 C CA . ASN A 1 387 ? 20.595 -3.155 -15.654 1.00 95.12 387 ASN A CA 1
ATOM 3110 C C . ASN A 1 387 ? 21.676 -4.076 -16.232 1.00 95.12 387 ASN A C 1
ATOM 3112 O O . ASN A 1 387 ? 22.578 -3.581 -16.911 1.00 95.12 387 ASN A O 1
ATOM 3116 N N . SER A 1 388 ? 21.578 -5.386 -15.992 1.00 94.38 388 SER A N 1
ATOM 3117 C CA . SER A 1 388 ? 22.418 -6.391 -16.651 1.00 94.38 388 SER A CA 1
ATOM 3118 C C . SER A 1 388 ? 22.121 -6.443 -18.151 1.00 94.38 388 SER A C 1
ATOM 3120 O O . SER A 1 388 ? 23.014 -6.227 -18.970 1.00 94.38 388 SER A O 1
ATOM 3122 N N . ALA A 1 389 ? 20.849 -6.631 -18.514 1.00 95.62 389 ALA A N 1
ATOM 3123 C CA . ALA A 1 389 ? 20.389 -6.727 -19.894 1.00 95.62 389 ALA A CA 1
ATOM 3124 C C . ALA A 1 389 ? 20.754 -5.489 -20.721 1.00 95.62 389 ALA A C 1
ATOM 3126 O O . ALA A 1 389 ? 21.181 -5.616 -21.860 1.00 95.62 389 ALA A O 1
ATOM 3127 N N . TRP A 1 390 ? 20.686 -4.289 -20.144 1.00 94.38 390 TRP A N 1
ATOM 3128 C CA . TRP A 1 390 ? 21.017 -3.043 -20.844 1.00 94.38 390 TRP A CA 1
ATOM 3129 C C . TRP A 1 390 ? 22.447 -2.989 -21.391 1.00 94.38 390 TRP A C 1
ATOM 3131 O O . TRP A 1 390 ? 22.699 -2.314 -22.387 1.00 94.38 390 TRP A O 1
ATOM 3141 N N . LYS A 1 391 ? 23.394 -3.677 -20.743 1.00 92.44 391 LYS A N 1
ATOM 3142 C CA . LYS A 1 391 ? 24.790 -3.739 -21.198 1.00 92.44 391 LYS A CA 1
ATOM 3143 C C . LYS A 1 391 ? 24.973 -4.708 -22.364 1.00 92.44 391 LYS A C 1
ATOM 3145 O O . LYS A 1 391 ? 25.850 -4.492 -23.193 1.00 92.44 391 LYS A O 1
ATOM 3150 N N . HIS A 1 392 ? 24.166 -5.764 -22.408 1.00 92.69 392 HIS A N 1
ATOM 3151 C CA . HIS A 1 392 ? 24.320 -6.878 -23.346 1.00 92.69 392 HIS A CA 1
ATOM 3152 C C . HIS A 1 392 ? 23.339 -6.824 -24.523 1.00 92.69 392 HIS A C 1
ATOM 3154 O O . HIS A 1 392 ? 23.610 -7.406 -25.568 1.00 92.69 392 HIS A O 1
ATOM 3160 N N . LEU A 1 393 ? 22.240 -6.083 -24.387 1.00 93.44 393 LEU A N 1
ATOM 3161 C CA . LEU A 1 393 ? 21.172 -5.959 -25.375 1.00 93.44 393 LEU A CA 1
ATOM 3162 C C . LEU A 1 393 ? 21.036 -4.502 -25.840 1.00 93.44 393 LEU A C 1
ATOM 3164 O O . LEU A 1 393 ? 20.030 -3.849 -25.547 1.00 93.44 393 LEU A O 1
ATOM 3168 N N . PRO A 1 394 ? 22.029 -3.940 -26.555 1.00 92.88 394 PRO A N 1
ATOM 3169 C CA . PRO A 1 394 ? 21.864 -2.619 -27.141 1.00 92.88 394 PRO A CA 1
ATOM 3170 C C . PRO A 1 394 ? 20.694 -2.650 -28.130 1.00 92.88 394 PRO A C 1
ATOM 3172 O O . PRO A 1 394 ? 20.663 -3.499 -29.020 1.00 92.88 394 PRO A O 1
ATOM 3175 N N . VAL A 1 395 ? 19.737 -1.735 -27.961 1.00 92.19 395 VAL A N 1
ATOM 3176 C CA . VAL A 1 395 ? 18.583 -1.598 -28.862 1.00 92.19 395 VAL A CA 1
ATOM 3177 C C . VAL A 1 395 ? 18.993 -0.788 -30.087 1.00 92.19 395 VAL A C 1
ATOM 3179 O O . VAL A 1 395 ? 19.271 -1.354 -31.130 1.00 92.19 395 VAL A O 1
ATOM 3182 N N . LEU A 1 396 ? 19.147 0.531 -29.947 1.00 89.12 396 LEU A N 1
ATOM 3183 C CA . LEU A 1 396 ? 19.347 1.446 -31.082 1.00 89.12 396 LEU A CA 1
ATOM 3184 C C . LEU A 1 396 ? 20.656 1.227 -31.860 1.00 89.12 396 LEU A C 1
ATOM 3186 O O . LEU A 1 396 ? 20.753 1.631 -33.010 1.00 89.12 396 LEU A O 1
ATOM 3190 N N . ALA A 1 397 ? 21.666 0.614 -31.237 1.00 88.75 397 ALA A N 1
ATOM 3191 C CA . ALA A 1 397 ? 22.945 0.317 -31.885 1.00 88.75 397 ALA A CA 1
ATOM 3192 C C . ALA A 1 397 ? 22.982 -1.073 -32.551 1.00 88.75 397 ALA A C 1
ATOM 3194 O O . ALA A 1 397 ? 24.014 -1.463 -33.090 1.00 88.75 397 ALA A O 1
ATOM 3195 N N . CYS A 1 398 ? 21.896 -1.848 -32.474 1.00 87.50 398 CYS A N 1
ATOM 3196 C CA . CYS A 1 398 ? 21.811 -3.146 -33.133 1.00 87.50 398 CYS A CA 1
ATOM 3197 C C . CYS A 1 398 ? 21.584 -2.988 -34.644 1.00 87.50 398 CYS A C 1
ATOM 3199 O O . CYS A 1 398 ? 21.002 -1.997 -35.080 1.00 87.50 398 CYS A O 1
ATOM 3201 N N . THR A 1 399 ? 22.063 -3.950 -35.434 1.00 84.19 399 THR A N 1
ATOM 3202 C CA . THR A 1 399 ? 22.110 -3.881 -36.901 1.00 84.19 399 THR A CA 1
ATOM 3203 C C . THR A 1 399 ? 20.835 -4.361 -37.590 1.00 84.19 399 THR A C 1
ATOM 3205 O O . THR A 1 399 ? 20.529 -3.871 -38.672 1.00 84.19 399 THR A O 1
ATOM 3208 N N . THR A 1 400 ? 20.106 -5.313 -37.004 1.00 89.31 400 THR A N 1
ATOM 3209 C CA . THR A 1 400 ? 18.895 -5.908 -37.596 1.00 89.31 400 THR A CA 1
ATOM 3210 C C . THR A 1 400 ? 17.642 -5.326 -36.943 1.00 89.31 400 THR A C 1
ATOM 3212 O O . THR A 1 400 ? 17.595 -5.136 -35.724 1.00 89.31 400 THR A O 1
ATOM 3215 N N . LYS A 1 401 ? 16.611 -5.038 -37.748 1.00 87.38 401 LYS A N 1
ATOM 3216 C CA . LYS A 1 401 ? 15.344 -4.478 -37.247 1.00 87.38 401 LYS A CA 1
ATOM 3217 C C . LYS A 1 401 ? 14.666 -5.463 -36.290 1.00 87.38 401 LYS A C 1
ATOM 3219 O O . LYS A 1 401 ? 14.108 -5.061 -35.276 1.00 87.38 401 LYS A O 1
ATOM 3224 N N . GLU A 1 402 ? 14.769 -6.756 -36.570 1.00 88.69 402 GLU A N 1
ATOM 3225 C CA . GLU A 1 402 ? 14.162 -7.824 -35.784 1.00 88.69 402 GLU A CA 1
ATOM 3226 C C . GLU A 1 402 ? 14.756 -7.905 -34.367 1.00 88.69 402 GLU A C 1
ATOM 3228 O O . GLU A 1 402 ? 14.010 -7.941 -33.384 1.00 88.69 402 GLU A O 1
ATOM 3233 N N . ASP A 1 403 ? 16.090 -7.848 -34.230 1.00 90.38 403 ASP A N 1
ATOM 3234 C CA . ASP A 1 403 ? 16.741 -7.790 -32.913 1.00 90.38 403 ASP A CA 1
ATOM 3235 C C . ASP A 1 403 ? 16.400 -6.487 -32.183 1.00 90.38 403 ASP A C 1
ATOM 3237 O O . ASP A 1 403 ? 16.153 -6.497 -30.974 1.00 90.38 403 ASP A O 1
ATOM 3241 N N . GLN A 1 404 ? 16.368 -5.358 -32.900 1.00 90.62 404 GLN A N 1
ATOM 3242 C CA . GLN A 1 404 ? 15.976 -4.072 -32.327 1.00 90.62 404 GLN A CA 1
ATOM 3243 C C . GLN A 1 404 ? 14.568 -4.138 -31.720 1.00 90.62 404 GLN A C 1
ATOM 3245 O O . GLN A 1 404 ? 14.394 -3.749 -30.564 1.00 90.62 404 GLN A O 1
ATOM 3250 N N . LEU A 1 405 ? 13.587 -4.672 -32.455 1.00 88.62 405 LEU A N 1
ATOM 3251 C CA . LEU A 1 405 ? 12.194 -4.777 -32.014 1.00 88.62 405 LEU A CA 1
ATOM 3252 C C . LEU A 1 405 ? 12.029 -5.712 -30.809 1.00 88.62 405 LEU A C 1
ATOM 3254 O O . LEU A 1 405 ? 11.362 -5.344 -29.842 1.00 88.62 405 LEU A O 1
ATOM 3258 N N . ILE A 1 406 ? 12.674 -6.883 -30.803 1.00 90.00 406 ILE A N 1
ATOM 3259 C CA . ILE A 1 406 ? 12.566 -7.833 -29.679 1.00 90.00 406 ILE A CA 1
ATOM 3260 C C . ILE A 1 406 ? 13.237 -7.300 -28.415 1.00 90.00 406 ILE A C 1
ATOM 3262 O O . ILE A 1 406 ? 12.681 -7.400 -27.317 1.00 90.00 406 ILE A O 1
ATOM 3266 N N . ARG A 1 407 ? 14.432 -6.710 -28.542 1.00 93.00 407 ARG A N 1
ATOM 3267 C CA . ARG A 1 407 ? 15.117 -6.097 -27.394 1.00 93.00 407 ARG A CA 1
ATOM 3268 C C . ARG A 1 407 ? 14.313 -4.925 -26.853 1.00 93.00 407 ARG A C 1
ATOM 3270 O O . ARG A 1 407 ? 14.190 -4.760 -25.642 1.00 93.00 407 ARG A O 1
ATOM 3277 N N . LEU A 1 408 ? 13.745 -4.114 -27.740 1.00 91.00 408 LEU A N 1
ATOM 3278 C CA . LEU A 1 408 ? 12.882 -3.014 -27.346 1.00 91.00 408 LEU A CA 1
ATOM 3279 C C . LEU A 1 408 ? 11.641 -3.527 -26.600 1.00 91.00 408 LEU A C 1
ATOM 3281 O O . LEU A 1 408 ? 11.326 -3.018 -25.525 1.00 91.00 408 LEU A O 1
ATOM 3285 N N . PHE A 1 409 ? 10.997 -4.580 -27.105 1.00 89.81 409 PHE A N 1
ATOM 3286 C CA . PHE A 1 409 ? 9.838 -5.203 -26.474 1.00 89.81 409 PHE A CA 1
ATOM 3287 C C . PHE A 1 409 ? 10.117 -5.657 -25.039 1.00 89.81 409 PHE A C 1
ATOM 3289 O O . PHE A 1 409 ? 9.373 -5.279 -24.133 1.00 89.81 409 PHE A O 1
ATOM 3296 N N . ILE A 1 410 ? 11.207 -6.396 -24.791 1.00 92.88 410 ILE A N 1
ATOM 3297 C CA . ILE A 1 410 ? 11.501 -6.897 -23.438 1.00 92.88 410 ILE A CA 1
ATOM 3298 C C . ILE A 1 410 ? 11.765 -5.753 -22.444 1.00 92.88 410 ILE A C 1
ATOM 3300 O O . ILE A 1 410 ? 11.327 -5.813 -21.289 1.00 92.88 410 ILE A O 1
ATOM 3304 N N . PHE A 1 411 ? 12.410 -4.663 -22.879 1.00 95.25 411 PHE A N 1
ATOM 3305 C CA . PHE A 1 411 ? 12.609 -3.482 -22.035 1.00 95.25 411 PHE A CA 1
ATOM 3306 C C . PHE A 1 411 ? 11.303 -2.738 -21.758 1.00 95.25 411 PHE A C 1
ATOM 3308 O O . PHE A 1 411 ? 11.087 -2.275 -20.638 1.00 95.25 411 PHE A O 1
ATOM 3315 N N . LEU A 1 412 ? 10.408 -2.646 -22.737 1.00 91.19 412 LEU A N 1
ATOM 3316 C CA . LEU A 1 412 ? 9.129 -1.968 -22.557 1.00 91.19 412 LEU A CA 1
ATOM 3317 C C . LEU A 1 412 ? 8.144 -2.788 -21.715 1.00 91.19 412 LEU A C 1
ATOM 3319 O O . LEU A 1 412 ? 7.455 -2.224 -20.860 1.00 91.19 412 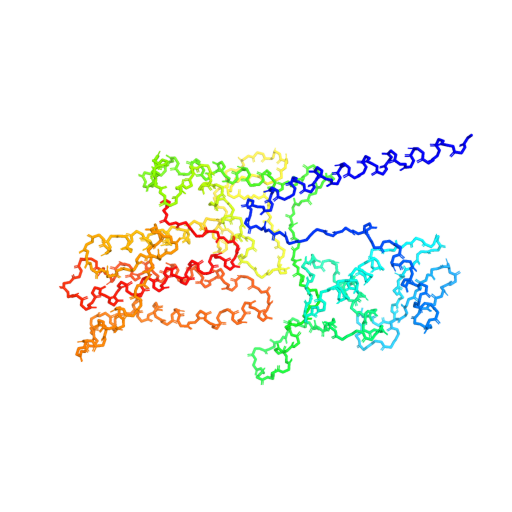LEU A O 1
ATOM 3323 N N . ALA A 1 413 ? 8.157 -4.115 -21.850 1.00 92.75 413 ALA A N 1
ATOM 3324 C CA . ALA A 1 413 ? 7.483 -5.018 -20.923 1.00 92.75 413 ALA A CA 1
ATOM 3325 C C . ALA A 1 413 ? 8.018 -4.827 -19.493 1.00 92.75 413 ALA A C 1
ATOM 3327 O O . ALA A 1 413 ? 7.238 -4.632 -18.558 1.00 92.75 413 ALA A O 1
ATOM 3328 N N . SER A 1 414 ? 9.345 -4.760 -19.330 1.00 97.00 414 SER A N 1
ATOM 3329 C CA . SER A 1 414 ? 9.985 -4.495 -18.033 1.00 97.00 414 SER A CA 1
ATOM 3330 C C . SER A 1 414 ? 9.579 -3.152 -17.437 1.00 97.00 414 SER A C 1
ATOM 3332 O O . SER A 1 414 ? 9.283 -3.076 -16.246 1.00 97.00 414 SER A O 1
ATOM 3334 N N . ARG A 1 415 ? 9.496 -2.098 -18.256 1.00 95.69 415 ARG A N 1
ATOM 3335 C CA . ARG A 1 415 ? 9.014 -0.777 -17.833 1.00 95.69 415 ARG A CA 1
ATOM 3336 C C . ARG A 1 415 ? 7.589 -0.854 -17.299 1.00 95.69 415 ARG A C 1
ATOM 3338 O O . ARG A 1 415 ? 7.326 -0.335 -16.220 1.00 95.69 415 ARG A O 1
ATOM 3345 N N . ASN A 1 416 ? 6.684 -1.499 -18.035 1.00 93.06 416 ASN A N 1
ATOM 3346 C CA . ASN A 1 416 ? 5.271 -1.604 -17.663 1.00 93.06 416 ASN A CA 1
ATOM 3347 C C . ASN A 1 416 ? 5.085 -2.385 -16.361 1.00 93.06 416 ASN A C 1
ATOM 3349 O O . ASN A 1 416 ? 4.320 -1.971 -15.486 1.00 93.06 416 ASN A O 1
ATOM 3353 N N . VAL A 1 417 ? 5.809 -3.496 -16.217 1.00 96.69 417 VAL A N 1
ATOM 3354 C CA . VAL A 1 417 ? 5.786 -4.313 -15.004 1.00 96.69 417 VAL A CA 1
ATOM 3355 C C . VAL A 1 417 ? 6.370 -3.541 -13.822 1.00 96.69 417 VAL A C 1
ATOM 3357 O O . VAL A 1 417 ? 5.728 -3.475 -12.779 1.00 96.69 417 VAL A O 1
ATOM 3360 N N . LEU A 1 418 ? 7.509 -2.861 -13.989 1.00 97.75 418 LEU A N 1
ATOM 3361 C CA . LEU A 1 418 ? 8.100 -2.024 -12.941 1.00 97.75 418 LEU A CA 1
ATOM 3362 C C . LEU A 1 418 ? 7.171 -0.869 -12.532 1.00 97.75 418 LEU A C 1
ATOM 3364 O O . LEU A 1 418 ? 6.983 -0.623 -11.342 1.00 97.75 418 LEU A O 1
ATOM 3368 N N . ALA A 1 419 ? 6.542 -0.194 -13.497 1.00 96.38 419 ALA A N 1
ATOM 3369 C CA . ALA A 1 419 ? 5.550 0.848 -13.236 1.00 96.38 419 ALA A CA 1
ATOM 3370 C C . ALA A 1 419 ? 4.350 0.302 -12.448 1.00 96.38 419 ALA A C 1
ATOM 3372 O O . ALA A 1 419 ? 3.848 0.963 -11.541 1.00 96.38 419 ALA A O 1
ATOM 3373 N N . SER A 1 420 ? 3.901 -0.911 -12.775 1.00 96.75 420 SER A N 1
ATOM 3374 C CA . SER A 1 420 ? 2.813 -1.589 -12.066 1.00 96.75 420 SER A CA 1
ATOM 3375 C C . SER A 1 420 ? 3.224 -1.963 -10.642 1.00 96.75 420 SER A C 1
ATOM 3377 O O . SER A 1 420 ? 2.474 -1.683 -9.713 1.00 96.75 420 SER A O 1
ATOM 3379 N N . SER A 1 421 ? 4.433 -2.498 -10.440 1.00 97.75 421 SER A N 1
ATOM 3380 C CA . SER A 1 421 ? 4.992 -2.761 -9.107 1.00 97.75 421 SER A CA 1
ATOM 3381 C C . SER A 1 421 ? 5.081 -1.494 -8.254 1.00 97.75 421 SER A C 1
ATOM 3383 O O . SER A 1 421 ? 4.704 -1.525 -7.087 1.00 97.75 421 SER A O 1
ATOM 3385 N N . LEU A 1 422 ? 5.534 -0.371 -8.826 1.00 97.06 422 LEU A N 1
ATOM 3386 C CA . LEU A 1 422 ? 5.583 0.918 -8.128 1.00 97.06 422 LEU A CA 1
ATOM 3387 C C . LEU A 1 422 ? 4.179 1.371 -7.707 1.00 97.06 422 LEU A C 1
ATOM 3389 O O . LEU A 1 422 ? 3.962 1.647 -6.529 1.00 97.06 422 LEU A O 1
ATOM 3393 N N . ARG A 1 423 ? 3.205 1.350 -8.626 1.00 96.19 423 ARG A N 1
ATOM 3394 C CA . ARG A 1 423 ? 1.814 1.734 -8.325 1.00 96.19 423 ARG A CA 1
ATOM 3395 C C . ARG A 1 423 ? 1.162 0.833 -7.277 1.00 96.19 423 ARG A C 1
ATOM 3397 O O . ARG A 1 423 ? 0.444 1.342 -6.426 1.00 96.19 423 ARG A O 1
ATOM 3404 N N . LEU A 1 424 ? 1.438 -0.473 -7.298 1.00 95.94 424 LEU A N 1
ATOM 3405 C CA . LEU A 1 424 ? 0.954 -1.418 -6.281 1.00 95.94 424 LEU A CA 1
ATOM 3406 C C . LEU A 1 424 ? 1.476 -1.094 -4.879 1.00 95.94 424 LEU A C 1
ATOM 3408 O O . LEU A 1 424 ? 0.782 -1.336 -3.899 1.00 95.94 424 LEU A O 1
ATOM 3412 N N . MET A 1 425 ? 2.675 -0.517 -4.780 1.00 95.88 425 MET A N 1
ATOM 3413 C CA . MET A 1 425 ? 3.229 -0.019 -3.520 1.00 95.88 425 MET A CA 1
ATOM 3414 C C . MET A 1 425 ? 2.726 1.391 -3.157 1.00 95.88 425 MET A C 1
ATOM 3416 O O . MET A 1 425 ? 3.189 1.962 -2.177 1.00 95.88 425 MET A O 1
ATOM 3420 N N . GLY A 1 426 ? 1.815 1.980 -3.939 1.00 94.75 426 GLY A N 1
ATOM 3421 C CA . GLY A 1 426 ? 1.355 3.362 -3.771 1.00 94.75 426 GLY A CA 1
ATOM 3422 C C . GLY A 1 426 ? 2.314 4.413 -4.340 1.00 94.75 426 GLY A C 1
ATOM 3423 O O . GLY A 1 426 ? 2.056 5.606 -4.228 1.00 94.75 426 GLY A O 1
ATOM 3424 N N . ILE A 1 427 ? 3.403 4.010 -4.998 1.00 95.19 427 ILE A N 1
ATOM 3425 C CA . ILE A 1 427 ? 4.417 4.922 -5.533 1.00 95.19 427 ILE A CA 1
ATOM 3426 C C . ILE A 1 427 ? 4.046 5.356 -6.957 1.00 95.19 427 ILE A C 1
ATOM 3428 O O . ILE A 1 427 ? 3.803 4.526 -7.836 1.00 95.19 427 ILE A O 1
ATOM 3432 N N . LYS A 1 428 ? 4.075 6.668 -7.222 1.00 92.31 428 LYS A N 1
ATOM 3433 C CA . LYS A 1 428 ? 3.913 7.218 -8.574 1.00 92.31 428 LYS A CA 1
ATOM 3434 C C . LYS A 1 428 ? 5.198 7.000 -9.396 1.00 92.31 428 LYS A C 1
ATOM 3436 O O . LYS A 1 428 ? 6.240 7.544 -9.024 1.00 92.31 428 LYS A O 1
ATOM 3441 N N . PRO A 1 429 ? 5.166 6.233 -10.503 1.00 92.88 429 PRO A N 1
ATOM 3442 C CA . PRO A 1 429 ? 6.336 6.045 -11.354 1.00 92.88 429 PRO A CA 1
ATOM 3443 C C . PRO A 1 429 ? 6.633 7.322 -12.152 1.00 92.88 429 PRO A C 1
ATOM 3445 O O . PRO A 1 429 ? 5.750 7.859 -12.824 1.00 92.88 429 PRO A O 1
ATOM 3448 N N . LEU A 1 430 ? 7.872 7.805 -12.086 1.00 90.44 430 LEU A N 1
ATOM 3449 C CA . LEU A 1 430 ? 8.313 9.021 -12.772 1.00 90.44 430 LEU A CA 1
ATOM 3450 C C . LEU A 1 430 ? 8.909 8.685 -14.144 1.00 90.44 430 LEU A C 1
ATOM 3452 O O . LEU A 1 430 ? 9.718 7.767 -14.272 1.00 90.44 430 LEU A O 1
ATOM 3456 N N . SER A 1 431 ? 8.516 9.424 -15.182 1.00 84.44 431 SER A N 1
ATOM 3457 C CA . SER A 1 431 ? 8.999 9.217 -16.558 1.00 84.44 431 SER A CA 1
ATOM 3458 C C . SER A 1 431 ? 10.371 9.847 -16.826 1.00 84.44 431 SER A C 1
ATOM 3460 O O . SER A 1 431 ? 11.074 9.407 -17.734 1.00 84.44 431 SER A O 1
ATOM 3462 N N . ALA A 1 432 ? 10.771 10.842 -16.030 1.00 78.75 432 ALA A N 1
ATOM 3463 C CA . ALA A 1 432 ? 12.058 11.524 -16.115 1.00 78.75 432 ALA A CA 1
ATOM 3464 C C . ALA A 1 432 ? 12.500 11.990 -14.720 1.00 78.75 432 ALA A C 1
ATOM 3466 O O . ALA A 1 432 ? 11.688 12.572 -14.001 1.00 78.75 432 ALA A O 1
ATOM 3467 N N . ILE A 1 433 ? 13.766 11.732 -14.362 1.00 72.56 433 ILE A N 1
ATOM 3468 C CA . ILE A 1 433 ? 14.443 12.218 -13.146 1.00 72.56 433 ILE A CA 1
ATOM 3469 C C . ILE A 1 433 ? 15.943 12.400 -13.365 1.00 72.56 433 ILE A C 1
ATOM 3471 O O . ILE A 1 433 ? 16.496 11.727 -14.269 1.00 72.56 433 ILE A O 1
#

Foldseek 3Di:
DVPVVVVVVVVVVVVVVVVVVVVVVVVQVLCVLLLHDDPDDDDLVVQFVLLLVVLVVCVVVVQWDADPQQFIWGAQQPPPPPVLHGDTHTQADNVRGGDPLSSVLSVVVVCCVVPVDLAAEDEEAPVCVNSVVSSLVVCVVVVDDQAADDPPDVDPDPPDPPVVNLVRLQHHRYDHFAAAPDADVPVQFHFDSVVQLVVQLVLQLVVLVPDPPADQDPDCPAPVGDDHSSSVSSLQSSLLVLLLCQQDFRHDHHYPCDQSLHGRTPPPDDPPPPPQPPPRPDRSNLSVLLLVLLLVLLVVVVVCVVVVLADWDQPPVHNSDTDHPPVVLVVVVVPDPDQDCLQCVDPLNVVLVVLLVCLVVLVSVCNSNVRLNSLSVSSSVNSVSSVVLCVRQPQPPDDDSNSNSSSSVSSVSSSVSSCVSCVVSSRHRDNGD

Sequence (433 aa):
MLNNTTEIQSRDTEFWRYIREVTCEQLQSNYQRMNIQFTSYEYESDYVEKAYSLANMLLANGLAYKSSDGLTCMSTANNNDVNFSNQNIILLKSDKSTLYLTRDIAAAISRYEKYHFDRIHYVVEIGQRLHFQQLNYVLLKMGYNWPVLSMVGDDADDNTDNDQCSQCARNLLHIPFGRIMGMSTRKGEGLFLLDILNNAQQFMLNRMKSSQNTRITQNESVNPPLLCQNEIADHLGVTCLVTTMFAYPRQKPINLQTFLGLPVTSSSTTMKNSHLLKSSAVSELCGLTLQYCHARLCSLESRSISSGLFPFKVNSSDPTSIVFDMDHLIHEFDQFKEWPSTTINEKSFVKLADHLCRFSTMLRTAYSKYEPHYVLQYALQLTSDVNSAWKHLPVLACTTKEDQLIRLFIFLASRNVLASSLRLMGIKPLSAI

Secondary structure (DSSP, 8-state):
-HHHHHHHHHHHHHHHHHHHHHHHHHHHHHHHHTT---S----GGGGHHHHHHHHHHHHHTTSSEE-TTS-EEEE-TT-S-TTTTT-EEEEE-TT-PBPHHHHHHHHHHHHHHHH--S---EEEEGGGHHHHHHHHHHHHHTT--SSB-----S---TT---HHHHHHHTTBSEEEEPPEES-BGGGTB---HHHHHHHHHHHHHHHHHH-TT------TTSSSPPPPHHHHHHHHHHHHHHHHHTSS-TTS-EE-SEETTEE-SS-----------TTSSS-TTHHHHHHHHHHHHHHHHHHHHHTT-S-EEEETTEEEEEEE-HHHHHHHHHT-SS--HHHHT-HHHHHHHHHHHTHHHHHHHHHHHT-THHHHHHHHHHHHHHHHHHHH--STT-SSHHHHHHHHHHHHHHHHHHHHHHHHTTPPPPS--

Radius of gyration: 27.49 Å; chains: 1; bounding box: 61×57×81 Å

pLDDT: mean 81.23, std 18.33, range [35.28, 98.25]

InterPro domains:
  IPR001278 Arginine-tRNA ligase [PTHR11956] (12-252)
  IPR008909 DALR anticodon binding [PF05746] (324-431)
  IPR008909 DALR anticodon binding [SM00836] (290-433)
  IPR009080 Aminoacyl-tRNA synthetase, class Ia, anticodon-binding [SSF47323] (288-431)
  IPR014729 Rossmann-like alpha/beta/alpha sandwich fold [G3DSA:3.40.50.620] (1-258)
  IPR035684 Arginyl-tRNA synthetase, catalytic core domain [PF00750] (13-145)

Organism: Schistosoma haematobium (NCBI:txid6185)